Protein AF-A0A9W2XX61-F1 (afdb_monomer_lite)

Foldseek 3Di:
DVVLQVVQQPDLQFAHPDHDDDDDFDCPDLVLAVVVLQVQCDDPNDRDQPDFLPDDFRPALAAEDDAEQQSCLSRQCVLAVPPPPPPPPPVVVVVPPPDDDDDCPPPVSVRNLFRHHAYEHLHYQFPVLLDCNSRVRYFYLDHHLLQQLVVVVVVCVVVVNQEEEEEAAPGRQRVSNVVSNCVVCVPDSHDHQYYDHFDPPDDLVVVLVSCVVSVHAEYEYHYAQVRVVVNLVVCQVVQAANHEYEAEARHLQQQPLLVDDRSVRNDWYKYKYFPQFDDPCPLVVLVVCVPDLPPDPPDDDSHNGDPSPPPPDDSCNVVNGRRRSVVRSSVSSVLLSVLVSVQQVCNVSHGNPPRDRTSVSSSVSSQVQFDDDSNWTFHADPSNGTPITDIFIWIQDPVSHIDTDDPPD

Structure (mmCIF, N/CA/C/O backbone):
data_AF-A0A9W2XX61-F1
#
_entry.id   AF-A0A9W2XX61-F1
#
loop_
_atom_site.group_PDB
_atom_site.id
_atom_site.type_symbol
_atom_site.label_atom_id
_atom_site.label_alt_id
_atom_site.label_comp_id
_atom_site.label_asym_id
_atom_site.label_entity_id
_atom_site.label_seq_id
_atom_site.pdbx_PDB_ins_code
_atom_site.Cartn_x
_atom_site.Cartn_y
_atom_site.Cartn_z
_atom_site.occupancy
_atom_site.B_iso_or_equiv
_atom_site.auth_seq_id
_atom_site.auth_comp_id
_atom_site.auth_asym_id
_atom_site.auth_atom_id
_atom_site.pdbx_PDB_model_num
ATOM 1 N N . MET A 1 1 ? 12.889 1.985 -4.794 1.00 92.06 1 MET A N 1
ATOM 2 C CA . MET A 1 1 ? 13.102 2.236 -6.239 1.00 92.06 1 MET A CA 1
ATOM 3 C C . MET A 1 1 ? 14.582 2.266 -6.624 1.00 92.06 1 MET A C 1
ATOM 5 O O . MET A 1 1 ? 14.986 1.351 -7.325 1.00 92.06 1 MET A O 1
ATOM 9 N N . ARG A 1 2 ? 15.395 3.235 -6.154 1.00 92.81 2 ARG A N 1
ATOM 10 C CA . ARG A 1 2 ? 16.835 3.355 -6.506 1.00 92.81 2 ARG A CA 1
ATOM 11 C C . ARG A 1 2 ? 17.611 2.042 -6.365 1.00 92.81 2 ARG A C 1
ATOM 13 O O . ARG A 1 2 ? 18.164 1.550 -7.339 1.00 92.81 2 ARG A O 1
ATOM 20 N N . PHE A 1 3 ? 17.512 1.420 -5.191 1.00 94.88 3 PHE A N 1
ATOM 21 C CA . PHE A 1 3 ? 18.101 0.110 -4.918 1.00 94.88 3 PHE A CA 1
ATOM 22 C C . PHE A 1 3 ? 17.753 -0.961 -5.967 1.00 94.88 3 PHE A C 1
ATOM 24 O O . PHE A 1 3 ? 18.629 -1.669 -6.454 1.00 94.88 3 PHE A O 1
ATOM 31 N N . SER A 1 4 ? 16.474 -1.075 -6.342 1.00 97.00 4 SER A N 1
ATOM 32 C CA . SER A 1 4 ? 16.020 -2.039 -7.349 1.00 97.00 4 SER A CA 1
ATOM 33 C C . SER A 1 4 ? 16.665 -1.775 -8.706 1.00 97.00 4 SER A C 1
ATOM 35 O O . SER A 1 4 ? 17.105 -2.715 -9.354 1.00 97.00 4 SER A O 1
ATOM 37 N N . VAL A 1 5 ? 16.755 -0.508 -9.121 1.00 96.88 5 VAL A N 1
ATOM 38 C CA . VAL A 1 5 ? 17.393 -0.133 -10.390 1.00 96.88 5 VAL A CA 1
ATOM 39 C C . VAL A 1 5 ? 18.875 -0.506 -10.386 1.00 96.88 5 VAL A C 1
ATOM 41 O O . VAL A 1 5 ? 19.351 -1.107 -11.345 1.00 96.88 5 VAL A O 1
ATOM 44 N N . GLU A 1 6 ? 19.595 -0.231 -9.299 1.00 95.38 6 GLU A N 1
ATOM 45 C CA . GLU A 1 6 ? 21.010 -0.601 -9.179 1.00 95.38 6 GLU A CA 1
ATOM 46 C C . GLU A 1 6 ? 21.227 -2.118 -9.206 1.00 95.38 6 GLU A C 1
ATOM 48 O O . GLU A 1 6 ? 22.134 -2.599 -9.887 1.00 95.38 6 GLU A O 1
ATOM 53 N N . GLN A 1 7 ? 20.365 -2.894 -8.538 1.00 96.38 7 GLN A N 1
ATOM 54 C CA . GLN A 1 7 ? 20.410 -4.357 -8.620 1.00 96.38 7 GLN A CA 1
ATOM 55 C C . GLN A 1 7 ? 20.211 -4.866 -10.051 1.00 96.38 7 GLN A C 1
ATOM 57 O O . GLN A 1 7 ? 20.888 -5.806 -10.468 1.00 96.38 7 GLN A O 1
ATOM 62 N N . ILE A 1 8 ? 19.288 -4.257 -10.794 1.00 97.38 8 ILE A N 1
ATOM 63 C CA . ILE A 1 8 ? 18.972 -4.654 -12.168 1.00 97.38 8 ILE A CA 1
ATOM 64 C C . ILE A 1 8 ? 20.115 -4.271 -13.110 1.00 97.38 8 ILE A C 1
ATOM 66 O O . ILE A 1 8 ? 20.545 -5.106 -13.898 1.00 97.38 8 ILE A O 1
ATOM 70 N N . ASN A 1 9 ? 20.683 -3.073 -12.967 1.00 96.94 9 ASN A N 1
ATOM 71 C CA . ASN A 1 9 ? 21.835 -2.628 -13.757 1.00 96.94 9 ASN A CA 1
ATOM 72 C C . ASN A 1 9 ? 23.093 -3.480 -13.509 1.00 96.94 9 ASN A C 1
ATOM 74 O O . ASN A 1 9 ? 23.906 -3.651 -14.414 1.00 96.94 9 ASN A O 1
ATOM 78 N N . ASN A 1 10 ? 23.245 -4.045 -12.307 1.00 95.50 10 ASN A N 1
ATOM 79 C CA . ASN A 1 10 ? 24.327 -4.979 -11.977 1.00 95.50 10 ASN A CA 1
ATOM 80 C C . ASN A 1 10 ? 24.020 -6.443 -12.338 1.00 95.50 10 ASN A C 1
ATOM 82 O O . ASN A 1 10 ? 24.864 -7.322 -12.137 1.00 95.50 10 ASN A O 1
ATOM 86 N N . SER A 1 11 ? 22.827 -6.744 -12.850 1.00 94.56 11 SER A N 1
ATOM 87 C CA . SER A 1 11 ? 22.446 -8.101 -13.223 1.00 94.56 11 SER A CA 1
ATOM 88 C C . SER A 1 11 ? 22.946 -8.454 -14.628 1.00 94.56 11 SER A C 1
ATOM 90 O O . SER A 1 11 ? 22.812 -7.695 -15.580 1.00 94.56 11 SER A O 1
ATOM 92 N N . THR A 1 12 ? 23.455 -9.677 -14.789 1.00 93.38 12 THR A N 1
ATOM 93 C CA . THR A 1 12 ? 23.817 -10.239 -16.102 1.00 93.38 12 THR A CA 1
ATOM 94 C C . THR A 1 12 ? 22.673 -11.000 -16.774 1.00 93.38 12 THR A C 1
ATOM 96 O O . THR A 1 12 ? 22.812 -11.426 -17.917 1.00 93.38 12 THR A O 1
ATOM 99 N N . LYS A 1 13 ? 21.556 -11.216 -16.065 1.00 93.69 13 LYS A N 1
ATOM 100 C CA . LYS A 1 13 ? 20.414 -12.017 -16.538 1.00 93.69 13 LYS A CA 1
ATOM 101 C C . LYS A 1 13 ? 19.265 -11.143 -17.014 1.00 93.69 13 LYS A C 1
ATOM 103 O O . LYS A 1 13 ? 18.770 -11.322 -18.117 1.00 93.69 13 LYS A O 1
ATOM 108 N N . LEU A 1 14 ? 18.841 -10.215 -16.167 1.00 96.12 14 LEU A N 1
ATOM 109 C CA . LEU A 1 14 ? 17.824 -9.224 -16.473 1.00 96.12 14 LEU A CA 1
ATOM 110 C C . LEU A 1 14 ? 18.503 -7.995 -17.072 1.00 96.12 14 LEU A C 1
ATOM 112 O O . LEU A 1 14 ? 19.442 -7.481 -16.475 1.00 96.12 14 LEU A O 1
ATOM 116 N N . LEU A 1 15 ? 18.011 -7.573 -18.238 1.00 96.25 15 LEU A N 1
ATOM 117 C CA . LEU A 1 15 ? 18.504 -6.435 -19.024 1.00 96.25 15 LEU A CA 1
ATOM 118 C C . LEU A 1 15 ? 20.042 -6.374 -19.190 1.00 96.25 15 LEU A C 1
ATOM 120 O O . LEU A 1 15 ? 20.642 -5.337 -18.910 1.00 96.25 15 LEU A O 1
ATOM 124 N N . PRO A 1 16 ? 20.709 -7.450 -19.667 1.00 95.88 16 PRO A N 1
ATOM 125 C CA . PRO A 1 16 ? 22.134 -7.365 -19.983 1.00 95.88 16 PRO A CA 1
ATOM 126 C C . PRO A 1 16 ? 22.387 -6.215 -20.967 1.00 95.88 16 PRO A C 1
ATOM 128 O O . PRO A 1 16 ? 21.530 -5.912 -21.793 1.00 95.88 16 PRO A O 1
ATOM 131 N N . ASN A 1 17 ? 23.554 -5.566 -20.872 1.00 93.56 17 ASN A N 1
ATOM 132 C CA . ASN A 1 17 ? 23.999 -4.469 -21.751 1.00 93.56 17 ASN A CA 1
ATOM 133 C C . ASN A 1 17 ? 23.034 -3.275 -21.914 1.00 93.56 17 ASN A C 1
ATOM 135 O O . ASN A 1 17 ? 23.213 -2.480 -22.836 1.00 93.56 17 ASN A O 1
ATOM 139 N N . VAL A 1 18 ? 22.046 -3.142 -21.029 1.00 94.31 18 VAL A N 1
ATOM 140 C CA . VAL A 1 18 ? 21.089 -2.037 -20.973 1.00 94.31 18 VAL A CA 1
ATOM 141 C C . VAL A 1 18 ? 21.138 -1.468 -19.564 1.00 94.31 18 VAL A C 1
ATOM 143 O O . VAL A 1 18 ? 21.096 -2.210 -18.589 1.00 94.31 18 VAL A O 1
ATOM 146 N N . SER A 1 19 ? 21.236 -0.148 -19.447 1.00 94.62 19 SER A N 1
ATOM 147 C CA . SER A 1 19 ? 21.206 0.532 -18.153 1.00 94.62 19 SER A CA 1
ATOM 148 C C . SER A 1 19 ? 19.893 1.282 -17.999 1.00 94.62 19 SER A C 1
ATOM 150 O O . SER A 1 19 ? 19.543 2.119 -18.828 1.00 94.62 19 SER A O 1
ATOM 152 N N . LEU A 1 20 ? 19.167 0.977 -16.930 1.00 94.75 20 LEU A N 1
ATOM 153 C CA . LEU A 1 20 ? 17.965 1.686 -16.532 1.00 94.75 20 LEU A CA 1
ATOM 154 C C . LEU A 1 20 ? 18.335 3.011 -15.863 1.00 94.75 20 LEU A C 1
ATOM 156 O O . LEU A 1 20 ? 19.084 3.033 -14.883 1.00 94.75 20 LEU A O 1
ATOM 160 N N . GLY A 1 21 ? 17.769 4.097 -16.385 1.00 92.69 21 GLY A N 1
ATOM 161 C CA . GLY A 1 21 ? 17.716 5.396 -15.720 1.00 92.69 21 GLY A CA 1
ATOM 162 C C . GLY A 1 21 ? 16.418 5.577 -14.930 1.00 92.69 21 GLY A C 1
ATOM 163 O O . GLY A 1 21 ? 15.480 4.787 -15.050 1.00 92.69 21 GLY A O 1
ATOM 164 N N . TYR A 1 22 ? 16.353 6.634 -14.123 1.00 90.19 22 TYR A N 1
ATOM 165 C CA . TYR A 1 22 ? 15.133 7.043 -13.431 1.00 90.19 22 TYR A CA 1
ATOM 166 C C . TYR A 1 22 ? 15.084 8.561 -13.250 1.00 90.19 22 TYR A C 1
ATOM 168 O O . TYR A 1 22 ? 16.115 9.216 -13.121 1.00 90.19 22 TYR A O 1
ATOM 176 N N . GLN A 1 23 ? 13.869 9.099 -13.172 1.00 85.12 23 GLN A N 1
ATOM 177 C CA . GLN A 1 23 ? 13.584 10.451 -12.696 1.00 85.12 23 GLN A CA 1
ATOM 178 C C . GLN A 1 23 ? 12.569 10.322 -11.555 1.00 85.12 23 GLN A C 1
ATOM 180 O O . GLN A 1 23 ? 11.489 9.769 -11.753 1.00 85.12 23 GLN A O 1
ATOM 185 N N . ILE A 1 24 ? 12.939 10.759 -10.348 1.00 82.69 24 ILE A N 1
ATOM 186 C CA . ILE A 1 24 ? 12.097 10.661 -9.147 1.00 82.69 24 ILE A CA 1
ATOM 187 C C . ILE A 1 24 ? 11.799 12.078 -8.663 1.00 82.69 24 ILE A C 1
ATOM 189 O O . ILE A 1 24 ? 12.709 12.894 -8.541 1.00 82.69 24 ILE A O 1
ATOM 193 N N . PHE A 1 25 ? 10.536 12.356 -8.362 1.00 78.81 25 PHE A N 1
ATOM 194 C CA . PHE A 1 25 ? 10.086 13.611 -7.765 1.00 78.81 25 PHE A CA 1
ATOM 195 C C . PHE A 1 25 ? 9.191 13.323 -6.562 1.00 78.81 25 PHE A C 1
ATOM 197 O O . PHE A 1 25 ? 8.684 12.210 -6.414 1.00 78.81 25 PHE A O 1
ATOM 204 N N . ASP A 1 26 ? 9.032 14.320 -5.695 1.00 76.38 26 ASP A N 1
ATOM 205 C CA . ASP A 1 26 ? 8.146 14.228 -4.543 1.00 76.38 26 ASP A CA 1
ATOM 206 C C . ASP A 1 26 ? 6.738 14.697 -4.929 1.00 76.38 26 ASP A C 1
ATOM 208 O O . ASP A 1 26 ? 6.552 15.712 -5.612 1.00 76.38 26 ASP A O 1
ATOM 212 N N . GLN A 1 27 ? 5.735 13.947 -4.495 1.00 70.94 27 GLN A N 1
ATOM 213 C CA . GLN A 1 27 ? 4.337 14.253 -4.728 1.00 70.94 27 GLN A CA 1
ATOM 214 C C . GLN A 1 27 ? 3.787 14.940 -3.470 1.00 70.94 27 GLN A C 1
ATOM 216 O O . GLN A 1 27 ? 3.091 14.331 -2.677 1.00 70.94 27 GLN A O 1
ATOM 221 N N . CYS A 1 28 ? 4.135 16.219 -3.256 1.00 67.56 28 CYS A N 1
ATOM 222 C CA . CYS A 1 28 ? 3.764 16.924 -2.014 1.00 67.56 28 CYS A CA 1
ATOM 223 C C . CYS A 1 28 ? 2.249 17.077 -1.815 1.00 67.56 28 CYS A C 1
ATOM 225 O O . CYS A 1 28 ? 1.737 16.997 -0.703 1.00 67.56 28 CYS A O 1
ATOM 227 N N . SER A 1 29 ? 1.556 17.479 -2.881 1.00 64.81 29 SER A N 1
ATOM 228 C CA . SER A 1 29 ? 0.120 17.743 -2.904 1.00 64.81 29 SER A CA 1
ATOM 229 C C . SER A 1 29 ? -0.392 17.602 -4.331 1.00 64.81 29 SER A C 1
ATOM 231 O O . SER A 1 29 ? 0.377 17.757 -5.288 1.00 64.81 29 SER A O 1
ATOM 233 N N . ASP A 1 30 ? -1.700 17.395 -4.490 1.00 62.53 30 ASP A N 1
ATOM 234 C CA . ASP A 1 30 ? -2.328 17.281 -5.808 1.00 62.53 30 ASP A CA 1
ATOM 235 C C . ASP A 1 30 ? -1.965 18.462 -6.722 1.00 62.53 30 ASP A C 1
ATOM 237 O O . ASP A 1 30 ? -1.528 18.260 -7.853 1.00 62.53 30 ASP A O 1
ATOM 241 N N . THR A 1 31 ? -2.037 19.702 -6.226 1.00 60.56 31 THR A N 1
ATOM 242 C CA . THR A 1 31 ? -1.763 20.912 -7.021 1.00 60.56 31 THR A CA 1
ATOM 243 C C . THR A 1 31 ? -0.288 21.103 -7.373 1.00 60.56 31 THR A C 1
ATOM 245 O O . THR A 1 31 ? 0.018 21.619 -8.449 1.00 60.56 31 THR A O 1
ATOM 248 N N . HIS A 1 32 ? 0.633 20.689 -6.500 1.00 64.25 32 HIS A N 1
ATOM 249 C CA . HIS A 1 32 ? 2.075 20.838 -6.715 1.00 64.25 32 HIS A CA 1
ATOM 250 C C . HIS A 1 32 ? 2.708 19.651 -7.454 1.00 64.25 32 HIS A C 1
ATOM 252 O O . HIS A 1 32 ? 3.858 19.748 -7.880 1.00 64.25 32 HIS A O 1
ATOM 258 N N . SER A 1 33 ? 1.959 18.562 -7.654 1.00 67.75 33 SER A N 1
ATOM 259 C CA . SER A 1 33 ? 2.408 17.370 -8.384 1.00 67.75 33 SER A CA 1
ATOM 260 C C . SER A 1 33 ? 2.444 17.552 -9.907 1.00 67.75 33 SER A C 1
ATOM 262 O O . SER A 1 33 ? 3.281 16.952 -10.587 1.00 67.75 33 SER A O 1
ATOM 264 N N . PHE A 1 34 ? 1.577 18.417 -10.452 1.00 74.88 34 PHE A N 1
ATOM 265 C CA . PHE A 1 34 ? 1.405 18.574 -11.899 1.00 74.88 34 PHE A CA 1
ATOM 266 C C . PHE A 1 34 ? 2.692 18.931 -12.646 1.00 74.88 34 PHE A C 1
ATOM 268 O O . PHE A 1 34 ? 2.943 18.291 -13.659 1.00 74.88 34 PHE A O 1
ATOM 275 N N . PRO A 1 35 ? 3.546 19.872 -12.199 1.00 74.12 35 PRO A N 1
ATOM 276 C CA . PRO A 1 35 ? 4.800 20.153 -12.895 1.00 74.12 35 PRO A CA 1
ATOM 277 C C . PRO A 1 35 ? 5.677 18.909 -13.103 1.00 74.12 35 PRO A C 1
ATOM 279 O O . PRO A 1 35 ? 6.281 18.780 -14.162 1.00 74.12 35 PRO A O 1
ATOM 282 N N . GLY A 1 36 ? 5.713 17.977 -12.141 1.00 74.81 36 GLY A N 1
ATOM 283 C CA . GLY A 1 36 ? 6.515 16.747 -12.233 1.00 74.81 36 GLY A CA 1
ATOM 284 C C . GLY A 1 36 ? 5.948 15.783 -13.252 1.00 74.81 36 GLY A C 1
ATOM 285 O O . GLY A 1 36 ? 6.656 15.308 -14.135 1.00 74.81 36 GLY A O 1
ATOM 286 N N . VAL A 1 37 ? 4.637 15.579 -13.188 1.00 78.38 37 VAL A N 1
ATOM 287 C CA . VAL A 1 37 ? 3.911 14.728 -14.132 1.00 78.38 37 VAL A CA 1
ATOM 288 C C . VAL A 1 37 ? 3.967 15.285 -15.553 1.00 78.38 37 VAL A C 1
ATOM 290 O O . VAL A 1 37 ? 4.205 14.539 -16.496 1.00 78.38 37 VAL A O 1
ATOM 293 N N . LEU A 1 38 ? 3.791 16.598 -15.712 1.00 77.25 38 LEU A N 1
ATOM 294 C CA . LEU A 1 38 ? 3.886 17.275 -17.002 1.00 77.25 38 LEU A CA 1
ATOM 295 C C . LEU A 1 38 ? 5.302 17.176 -17.581 1.00 77.25 38 LEU A C 1
ATOM 297 O O . LEU A 1 38 ? 5.433 17.004 -18.787 1.00 77.25 38 LEU A O 1
ATOM 301 N N . ASN A 1 39 ? 6.340 17.218 -16.738 1.00 76.75 39 ASN A N 1
ATOM 302 C CA . ASN A 1 39 ? 7.718 17.008 -17.175 1.00 76.75 39 ASN A CA 1
ATOM 303 C C . ASN A 1 39 ? 7.931 15.586 -17.723 1.00 76.75 39 ASN A C 1
ATOM 305 O O . ASN A 1 39 ? 8.534 15.437 -18.781 1.00 76.75 39 ASN A O 1
ATOM 309 N N . LEU A 1 40 ? 7.364 14.558 -17.072 1.00 76.44 40 LEU A N 1
ATOM 310 C CA . LEU A 1 40 ? 7.449 13.165 -17.540 1.00 76.44 40 LEU A CA 1
ATOM 311 C C . LEU A 1 40 ? 6.817 12.937 -18.920 1.00 76.44 40 LEU A C 1
ATOM 313 O O . LEU A 1 40 ? 7.255 12.052 -19.648 1.00 76.44 40 LEU A O 1
ATOM 317 N N . ILE A 1 41 ? 5.766 13.688 -19.258 1.00 72.94 41 ILE A N 1
ATOM 318 C CA . ILE A 1 41 ? 5.076 13.569 -20.554 1.00 72.94 41 ILE A CA 1
ATOM 319 C C . ILE A 1 41 ? 5.552 14.608 -21.577 1.00 72.94 41 ILE A C 1
ATOM 321 O O . ILE A 1 41 ? 5.052 14.633 -22.703 1.00 72.94 41 ILE A O 1
ATOM 325 N N . SER A 1 42 ? 6.471 15.494 -21.186 1.00 70.81 42 SER A N 1
ATOM 326 C CA . SER A 1 42 ? 7.033 16.512 -22.066 1.00 70.81 42 SER A CA 1
ATOM 327 C C . SER A 1 42 ? 8.268 15.986 -22.777 1.00 70.81 42 SER A C 1
ATOM 329 O O . SER A 1 42 ? 9.083 15.271 -22.200 1.00 70.81 42 SER A O 1
ATOM 331 N N . GLU A 1 43 ? 8.444 16.402 -24.022 1.00 67.12 43 GLU A N 1
ATOM 332 C CA . GLU A 1 43 ? 9.646 16.132 -24.793 1.00 67.12 43 GLU A CA 1
ATOM 333 C C . GLU A 1 43 ? 10.240 17.480 -25.205 1.00 67.12 43 GLU A C 1
ATOM 335 O O . GLU A 1 43 ? 9.551 18.325 -25.777 1.00 67.12 43 GLU A O 1
ATOM 340 N N . LYS A 1 44 ? 11.506 17.739 -24.851 1.00 61.69 44 LYS A N 1
ATOM 341 C CA . LYS A 1 44 ? 12.155 19.056 -25.041 1.00 61.69 44 LYS A CA 1
ATOM 342 C C . LYS A 1 44 ? 11.355 20.233 -24.443 1.00 61.69 44 LYS A C 1
ATOM 344 O O . LYS A 1 44 ? 11.351 21.323 -25.010 1.00 61.69 44 LYS A O 1
ATOM 349 N N . ASN A 1 45 ? 10.718 20.028 -23.285 1.00 63.66 45 ASN A N 1
ATOM 350 C CA . ASN A 1 45 ? 9.835 20.987 -22.595 1.00 63.66 45 ASN A CA 1
ATOM 351 C C . ASN A 1 45 ? 8.526 21.336 -23.332 1.00 63.66 45 ASN A C 1
ATOM 353 O O . ASN A 1 45 ? 7.849 22.291 -22.946 1.00 63.66 45 ASN A O 1
ATOM 357 N N . GLU A 1 46 ? 8.135 20.574 -24.357 1.00 56.53 46 GLU A N 1
ATOM 358 C CA . GLU A 1 46 ? 6.832 20.702 -25.010 1.00 56.53 46 GLU A CA 1
ATOM 359 C C . GLU A 1 46 ? 6.014 19.421 -24.840 1.00 56.53 46 GLU A C 1
ATOM 361 O O . GLU A 1 46 ? 6.502 18.309 -25.031 1.00 56.53 46 GLU A O 1
ATOM 366 N N . ILE A 1 47 ? 4.737 19.571 -24.495 1.00 62.81 47 ILE A N 1
ATOM 367 C CA . ILE A 1 47 ? 3.777 18.466 -24.536 1.00 62.81 47 ILE A CA 1
ATOM 368 C C . ILE A 1 47 ? 3.149 18.511 -25.920 1.00 62.81 47 ILE A C 1
ATOM 370 O O . ILE A 1 47 ? 2.492 19.497 -26.262 1.00 62.81 47 ILE A O 1
ATOM 374 N N . GLN A 1 48 ? 3.347 17.460 -26.715 1.00 59.44 48 GLN A N 1
ATOM 375 C CA . GLN A 1 48 ? 2.770 17.349 -28.054 1.00 59.44 48 GLN A CA 1
ATOM 376 C C . GLN A 1 48 ? 1.734 16.216 -28.098 1.00 59.44 48 GLN A C 1
ATOM 378 O O . GLN A 1 48 ? 2.065 15.101 -28.485 1.00 59.44 48 GLN A O 1
ATOM 383 N N . PRO A 1 49 ? 0.457 16.479 -27.753 1.00 53.59 49 PRO A N 1
ATOM 384 C CA . PRO A 1 49 ? -0.578 15.443 -27.731 1.00 53.59 49 PRO A CA 1
ATOM 385 C C . PRO A 1 49 ? -0.957 14.902 -29.124 1.00 53.59 49 PRO A C 1
ATOM 387 O O . PRO A 1 49 ? -1.761 13.980 -29.221 1.00 53.59 49 PRO A O 1
ATOM 390 N N . TRP A 1 50 ? -0.433 15.505 -30.199 1.00 51.53 50 TRP A N 1
ATOM 391 C CA . TRP A 1 50 ? -0.853 15.283 -31.589 1.00 51.53 50 TRP A CA 1
ATOM 392 C C . TRP A 1 50 ? 0.333 15.142 -32.559 1.00 51.53 50 TRP A C 1
ATOM 394 O O . TRP A 1 50 ? 0.177 15.407 -33.752 1.00 51.53 50 TRP A O 1
ATOM 404 N N . SER A 1 51 ? 1.527 14.801 -32.065 1.00 48.41 51 SER A N 1
ATOM 405 C CA . SER A 1 51 ? 2.705 14.607 -32.919 1.00 48.41 51 SER A CA 1
ATOM 406 C C . SER A 1 51 ? 2.564 13.341 -33.778 1.00 48.41 51 SER A C 1
ATOM 408 O O . SER A 1 51 ? 1.885 12.378 -33.410 1.00 48.41 51 SER A O 1
ATOM 410 N N . GLU A 1 52 ? 3.168 13.348 -34.972 1.00 50.53 52 GLU A N 1
ATOM 411 C CA . GLU A 1 52 ? 3.154 12.180 -35.855 1.00 50.53 52 GLU A CA 1
ATOM 412 C C . GLU A 1 52 ? 3.867 10.981 -35.193 1.00 50.53 52 GLU A C 1
ATOM 414 O O . GLU A 1 52 ? 4.944 11.154 -34.614 1.00 50.53 52 GLU A O 1
ATOM 419 N N . PRO A 1 53 ? 3.333 9.749 -35.336 1.00 49.41 53 PRO A N 1
ATOM 420 C CA . PRO A 1 53 ? 3.745 8.546 -34.590 1.00 49.41 53 PRO A CA 1
ATOM 421 C C . PRO A 1 53 ? 5.204 8.094 -34.793 1.00 49.41 53 PRO A C 1
ATOM 423 O O . PRO A 1 53 ? 5.643 7.125 -34.176 1.00 49.41 53 PRO A O 1
ATOM 426 N N . HIS A 1 54 ? 5.961 8.762 -35.662 1.00 49.38 54 HIS A N 1
ATOM 427 C CA . HIS A 1 54 ? 7.308 8.365 -36.062 1.00 49.38 54 HIS A CA 1
ATOM 428 C C . HIS A 1 54 ? 8.414 9.341 -35.653 1.00 49.38 54 HIS A C 1
ATOM 430 O O . HIS A 1 54 ? 9.575 9.027 -35.902 1.00 49.38 54 HIS A O 1
ATOM 436 N N . MET A 1 55 ? 8.104 10.499 -35.059 1.00 46.72 55 MET A N 1
ATOM 437 C CA . MET A 1 55 ? 9.142 11.516 -34.822 1.00 46.72 55 MET A CA 1
ATOM 438 C C . MET A 1 55 ? 9.641 11.608 -33.379 1.00 46.72 55 MET A C 1
ATOM 440 O O . MET A 1 55 ? 10.786 12.004 -33.182 1.00 46.72 55 MET A O 1
ATOM 444 N N . ASN A 1 56 ? 8.843 11.192 -32.397 1.00 52.31 56 ASN A N 1
ATOM 445 C CA . ASN A 1 56 ? 9.027 11.619 -31.014 1.00 52.31 56 ASN A CA 1
ATOM 446 C C . ASN A 1 56 ? 8.738 10.455 -30.047 1.00 52.31 56 ASN A C 1
ATOM 448 O O . ASN A 1 56 ? 7.602 9.990 -29.937 1.00 52.31 56 ASN A O 1
ATOM 452 N N . VAL A 1 57 ? 9.787 9.919 -29.417 1.00 58.84 57 VAL A N 1
ATOM 453 C CA . VAL A 1 57 ? 9.701 8.800 -28.465 1.00 58.84 57 VAL A CA 1
ATOM 454 C C . VAL A 1 57 ? 9.837 9.406 -27.077 1.00 58.84 57 VAL A C 1
ATOM 456 O O . VAL A 1 57 ? 10.882 9.965 -26.763 1.00 58.84 57 VAL A O 1
ATOM 459 N N . SER A 1 58 ? 8.794 9.289 -26.250 1.00 62.94 58 SER A N 1
ATOM 460 C CA . SER A 1 58 ? 8.858 9.693 -24.840 1.00 62.94 58 SER A CA 1
ATOM 461 C C . SER A 1 58 ? 10.111 9.109 -24.180 1.00 62.94 58 SER A C 1
ATOM 463 O O . SER A 1 58 ? 10.309 7.893 -24.216 1.00 62.94 58 SER A O 1
ATOM 465 N N . GLU A 1 59 ? 10.932 9.957 -23.548 1.00 74.06 59 GLU A N 1
ATOM 466 C CA . GLU A 1 59 ? 12.086 9.506 -22.752 1.00 74.06 59 GLU A CA 1
ATOM 467 C C . GLU A 1 59 ? 11.636 8.576 -21.611 1.00 74.06 59 GLU A C 1
ATOM 469 O O . GLU A 1 59 ? 12.363 7.674 -21.190 1.00 74.06 59 GLU A O 1
ATOM 474 N N . VAL A 1 60 ? 10.404 8.767 -21.133 1.00 84.69 60 VAL A N 1
ATOM 475 C CA . VAL A 1 60 ? 9.784 7.964 -20.084 1.00 84.69 60 VAL A CA 1
ATOM 476 C C . VAL A 1 60 ? 8.983 6.828 -20.709 1.00 84.69 60 VAL A C 1
ATOM 478 O O . VAL A 1 60 ? 7.966 7.047 -21.371 1.00 84.69 60 VAL A O 1
ATOM 481 N N . ILE A 1 61 ? 9.420 5.596 -20.444 1.00 86.88 61 ILE A N 1
ATOM 482 C CA . ILE A 1 61 ? 8.756 4.381 -20.933 1.00 86.88 61 ILE A CA 1
ATOM 483 C C . ILE A 1 61 ? 7.723 3.814 -19.961 1.00 86.88 61 ILE A C 1
ATOM 485 O O . ILE A 1 61 ? 6.944 2.970 -20.378 1.00 86.88 61 ILE A O 1
ATOM 489 N N . ALA A 1 62 ? 7.749 4.206 -18.682 1.00 91.50 62 ALA A N 1
ATOM 490 C CA . ALA A 1 62 ? 6.896 3.683 -17.613 1.00 91.50 62 ALA A CA 1
ATOM 491 C C . ALA A 1 62 ? 6.874 4.637 -16.410 1.00 91.50 62 ALA A C 1
ATOM 493 O O . ALA A 1 62 ? 7.868 5.312 -16.144 1.00 91.50 62 ALA A O 1
ATOM 494 N N . VAL A 1 63 ? 5.789 4.618 -15.633 1.00 93.56 63 VAL A N 1
ATOM 495 C CA . VAL A 1 63 ? 5.669 5.363 -14.369 1.00 93.56 63 VAL A CA 1
ATOM 496 C C . VAL A 1 63 ? 5.431 4.397 -13.214 1.00 93.56 63 VAL A C 1
ATOM 498 O O . VAL A 1 63 ? 4.596 3.501 -13.314 1.00 93.56 63 VAL A O 1
ATOM 501 N N . ILE A 1 64 ? 6.149 4.587 -12.106 1.00 95.50 64 ILE A N 1
ATOM 502 C CA . ILE A 1 64 ? 5.979 3.815 -10.868 1.00 95.50 64 ILE A CA 1
ATOM 503 C C . ILE A 1 64 ? 5.433 4.753 -9.790 1.00 95.50 64 ILE A C 1
ATOM 505 O O . ILE A 1 64 ? 6.069 5.755 -9.480 1.00 95.50 64 ILE A O 1
ATOM 509 N N . GLY A 1 65 ? 4.267 4.431 -9.227 1.00 92.50 65 GLY A N 1
ATOM 510 C CA . GLY A 1 65 ? 3.538 5.296 -8.285 1.00 92.50 65 GLY A CA 1
ATOM 511 C C . GLY A 1 65 ? 2.115 5.626 -8.754 1.00 92.50 65 GLY A C 1
ATOM 512 O O . GLY A 1 65 ? 1.649 5.072 -9.745 1.00 92.50 65 GLY A O 1
ATOM 513 N N . ALA A 1 66 ? 1.358 6.488 -8.075 1.00 91.38 66 ALA A N 1
ATOM 514 C CA . ALA A 1 66 ? 1.707 7.184 -6.833 1.00 91.38 66 ALA A CA 1
ATOM 515 C C . ALA A 1 66 ? 1.487 6.300 -5.591 1.00 91.38 66 ALA A C 1
ATOM 517 O O . ALA A 1 66 ? 1.110 5.129 -5.723 1.00 91.38 66 ALA A O 1
ATOM 518 N N . TYR A 1 67 ? 1.728 6.868 -4.404 1.00 89.25 67 TYR A N 1
ATOM 519 C CA . TYR A 1 67 ? 1.480 6.207 -3.125 1.00 89.25 67 TYR A CA 1
ATOM 520 C C . TYR A 1 67 ? -0.014 6.160 -2.791 1.00 89.25 67 TYR A C 1
ATOM 522 O O . TYR A 1 67 ? -0.547 5.077 -2.578 1.00 89.25 67 TYR A O 1
ATOM 530 N N . THR A 1 68 ? -0.720 7.296 -2.783 1.00 90.81 68 THR A N 1
ATOM 531 C CA . THR A 1 68 ? -2.141 7.302 -2.409 1.00 90.81 68 THR A CA 1
ATOM 532 C C . THR A 1 68 ? -3.070 7.119 -3.610 1.00 90.81 68 THR A C 1
ATOM 534 O O . THR A 1 68 ? -2.739 7.407 -4.768 1.00 90.81 68 THR A O 1
ATOM 537 N N . SER A 1 69 ? -4.291 6.656 -3.325 1.00 94.50 69 SER A N 1
ATOM 538 C CA . SER A 1 69 ? -5.344 6.554 -4.341 1.00 94.50 69 SER A CA 1
ATOM 539 C C . SER A 1 69 ? -5.774 7.924 -4.870 1.00 94.50 69 SER A C 1
ATOM 541 O O . SER A 1 69 ? -6.037 8.045 -6.060 1.00 94.50 69 SER A O 1
ATOM 543 N N . THR A 1 70 ? -5.794 8.959 -4.027 1.00 92.38 70 THR A N 1
ATOM 544 C CA . THR A 1 70 ? -6.174 10.321 -4.440 1.00 92.38 70 THR A CA 1
ATOM 545 C C . THR A 1 70 ? -5.162 10.924 -5.397 1.00 92.38 70 THR A C 1
ATOM 547 O O . THR A 1 70 ? -5.518 11.298 -6.512 1.00 92.38 70 THR A O 1
ATOM 550 N N . GLU A 1 71 ? -3.883 10.877 -5.038 1.00 89.62 71 GLU A N 1
ATOM 551 C CA . GLU A 1 71 ? -2.791 11.310 -5.909 1.00 89.62 71 GLU A CA 1
ATOM 552 C C . GLU A 1 71 ? -2.807 10.581 -7.252 1.00 89.62 71 GLU A C 1
ATOM 554 O O . GLU A 1 71 ? -2.698 11.197 -8.313 1.00 89.62 71 GLU A O 1
ATOM 559 N N . THR A 1 72 ? -2.984 9.258 -7.218 1.00 92.25 72 THR A N 1
ATOM 560 C CA . THR A 1 72 ? -3.061 8.438 -8.430 1.00 92.25 72 THR A CA 1
ATOM 561 C C . THR A 1 72 ? -4.256 8.840 -9.285 1.00 92.25 72 THR A C 1
ATOM 563 O O . THR A 1 72 ? -4.109 8.981 -10.495 1.00 92.25 72 THR A O 1
ATOM 566 N N . ARG A 1 73 ? -5.426 9.083 -8.687 1.00 91.38 73 ARG A N 1
ATOM 567 C CA . ARG A 1 73 ? -6.634 9.510 -9.404 1.00 91.38 73 ARG A CA 1
ATOM 568 C C . ARG A 1 73 ? -6.435 10.862 -10.093 1.00 91.38 73 ARG A C 1
ATOM 570 O O . ARG A 1 73 ? -6.945 11.047 -11.197 1.00 91.38 73 ARG A O 1
ATOM 577 N N . THR A 1 74 ? -5.679 11.766 -9.473 1.00 87.88 74 THR A N 1
ATOM 578 C CA . THR A 1 74 ? -5.333 13.081 -10.026 1.00 87.88 74 THR A CA 1
ATOM 579 C C . THR A 1 74 ? -4.415 12.970 -11.248 1.00 87.88 74 THR A C 1
ATOM 581 O O . THR A 1 74 ? -4.644 13.651 -12.249 1.00 87.88 74 THR A O 1
ATOM 584 N N . VAL A 1 75 ? -3.389 12.110 -11.198 1.00 85.44 75 VAL A N 1
ATOM 585 C CA . VAL A 1 75 ? -2.312 12.095 -12.212 1.00 85.44 75 VAL A CA 1
ATOM 586 C C . VAL A 1 75 ? -2.468 11.016 -13.284 1.00 85.44 75 VAL A C 1
ATOM 588 O O . VAL A 1 75 ? -2.033 11.221 -14.415 1.00 85.44 75 VAL A O 1
ATOM 591 N N . ALA A 1 76 ? -3.120 9.893 -12.977 1.00 88.44 76 ALA A N 1
ATOM 592 C CA . ALA A 1 76 ? -3.279 8.762 -13.892 1.00 88.44 76 ALA A CA 1
ATOM 593 C C . ALA A 1 76 ? -3.897 9.136 -15.250 1.00 88.44 76 ALA A C 1
ATOM 595 O O . ALA A 1 76 ? -3.365 8.699 -16.275 1.00 88.44 76 ALA A O 1
ATOM 596 N N . PRO A 1 77 ? -4.943 9.990 -15.324 1.00 85.69 77 PRO A N 1
ATOM 597 C CA . PRO A 1 77 ? -5.510 10.396 -16.607 1.00 85.69 77 PRO A CA 1
ATOM 598 C C . PRO A 1 77 ? -4.498 11.050 -17.560 1.00 85.69 77 PRO A C 1
ATOM 600 O O . PRO A 1 77 ? -4.670 10.937 -18.770 1.00 85.69 77 PRO A O 1
ATOM 603 N N . LEU A 1 78 ? -3.435 11.685 -17.045 1.00 81.00 78 LEU A N 1
ATOM 604 C CA . LEU A 1 78 ? -2.398 12.346 -17.851 1.00 81.00 78 LEU A CA 1
ATOM 605 C C . LEU A 1 78 ? -1.473 11.359 -18.573 1.00 81.00 78 LEU A C 1
ATOM 607 O O . LEU A 1 78 ? -0.918 11.697 -19.614 1.00 81.00 78 LEU A O 1
ATOM 611 N N . PHE A 1 79 ? -1.338 10.135 -18.063 1.00 80.94 79 PHE A N 1
ATOM 612 C CA . PHE A 1 79 ? -0.580 9.059 -18.715 1.00 80.94 79 PHE A CA 1
ATOM 613 C C . PHE A 1 79 ? -1.451 8.205 -19.644 1.00 80.94 79 PHE A C 1
ATOM 615 O O . PHE A 1 79 ? -0.953 7.415 -20.445 1.00 80.94 79 PHE A O 1
ATOM 622 N N . MET A 1 80 ? -2.769 8.362 -19.524 1.00 77.12 80 MET A N 1
ATOM 623 C CA . MET A 1 80 ? -3.786 7.486 -20.103 1.00 77.12 80 MET A CA 1
ATOM 624 C C . MET A 1 80 ? -4.635 8.202 -21.153 1.00 77.12 80 MET A C 1
ATOM 626 O O . MET A 1 80 ? -5.732 7.724 -21.448 1.00 77.12 80 MET A O 1
ATOM 630 N N . VAL A 1 81 ? -4.167 9.347 -21.681 1.00 60.72 81 VAL A N 1
ATOM 631 C CA . VAL A 1 81 ? -4.923 10.278 -22.540 1.00 60.72 81 VAL A CA 1
ATOM 632 C C . VAL A 1 81 ? -5.311 9.615 -23.865 1.00 60.72 81 VAL A C 1
ATOM 634 O O . VAL A 1 81 ? -4.708 9.811 -24.909 1.00 60.72 81 VAL A O 1
ATOM 637 N N . ASN A 1 82 ? -6.369 8.819 -23.787 1.00 52.81 82 ASN A N 1
ATOM 638 C CA . ASN A 1 82 ? -7.130 8.237 -24.882 1.00 52.81 82 ASN A CA 1
ATOM 639 C C . ASN A 1 82 ? -8.647 8.345 -24.624 1.00 52.81 82 ASN A C 1
ATOM 641 O O . ASN A 1 82 ? -9.444 7.771 -25.360 1.00 52.81 82 ASN A O 1
ATOM 645 N N . LEU A 1 83 ? -9.063 9.079 -23.579 1.00 43.09 83 LEU A N 1
ATOM 646 C CA . LEU A 1 83 ? -10.442 9.074 -23.071 1.00 43.09 83 LEU A CA 1
ATOM 647 C C . LEU A 1 83 ? -11.037 10.451 -22.754 1.00 43.09 83 LEU A C 1
ATOM 649 O O . LEU A 1 83 ? -12.128 10.513 -22.196 1.00 43.09 83 LEU A O 1
ATOM 653 N N . ILE A 1 84 ? -10.399 11.559 -23.143 1.00 42.06 84 ILE A N 1
ATOM 654 C CA . ILE A 1 84 ? -11.131 12.826 -23.244 1.00 42.06 84 ILE A CA 1
ATOM 655 C C . ILE A 1 84 ? -11.620 12.923 -24.690 1.00 42.06 84 ILE A C 1
ATOM 657 O O . ILE A 1 84 ? -10.863 13.389 -25.546 1.00 42.06 84 ILE A O 1
ATOM 661 N N . PRO A 1 85 ? -12.864 12.516 -25.016 1.00 38.56 85 PRO A N 1
ATOM 662 C CA . PRO A 1 85 ? -13.516 13.074 -26.179 1.00 38.56 85 PRO A CA 1
ATOM 663 C C . PRO A 1 85 ? -13.682 14.556 -25.855 1.00 38.56 85 PRO A C 1
ATOM 665 O O . PRO A 1 85 ? -14.675 14.970 -25.258 1.00 38.56 85 PRO A O 1
ATOM 668 N N . MET A 1 86 ? -12.687 15.383 -26.188 1.00 36.28 86 MET A N 1
ATOM 669 C CA . MET A 1 86 ? -12.969 16.800 -26.317 1.00 36.28 86 MET A CA 1
ATOM 670 C C . MET A 1 86 ? -14.102 16.849 -27.324 1.00 36.28 86 MET A C 1
ATOM 672 O O . MET A 1 86 ? -13.956 16.354 -28.443 1.00 36.28 86 MET A O 1
ATOM 676 N N . VAL A 1 87 ? -15.248 17.365 -26.888 1.00 43.34 87 VAL A N 1
ATOM 677 C CA . VAL A 1 87 ? -16.416 17.617 -27.724 1.00 43.34 87 VAL A CA 1
ATOM 678 C C . VAL A 1 87 ? -16.028 18.715 -28.720 1.00 43.34 87 VAL A C 1
ATOM 680 O O . VAL A 1 87 ? -16.462 19.854 -28.651 1.00 43.34 87 VAL A O 1
ATOM 683 N N . LEU A 1 88 ? -15.160 18.368 -29.660 1.00 40.50 88 LEU A N 1
ATOM 684 C CA . LEU A 1 88 ? -14.847 19.083 -30.883 1.00 40.50 88 LEU A CA 1
ATOM 685 C C . LEU A 1 88 ? -15.597 18.390 -32.025 1.00 40.50 88 LEU A C 1
ATOM 687 O O . LEU A 1 88 ? -15.102 18.221 -33.131 1.00 40.50 88 LEU A O 1
ATOM 691 N N . SER A 1 89 ? -16.834 17.974 -31.758 1.00 47.41 89 SER A N 1
ATOM 692 C CA . SER A 1 89 ? -17.731 17.398 -32.754 1.00 47.41 89 SER A CA 1
ATOM 693 C C . SER A 1 89 ? -19.152 17.912 -32.556 1.00 47.41 89 SER A C 1
ATOM 695 O O . SER A 1 89 ? -20.080 17.140 -32.347 1.00 47.41 89 SER A O 1
ATOM 697 N N . ILE A 1 90 ? -19.335 19.232 -32.634 1.00 44.94 90 ILE A N 1
ATOM 698 C CA . ILE A 1 90 ? -20.634 19.781 -33.067 1.00 44.94 90 ILE A CA 1
ATOM 699 C C . ILE A 1 90 ? -20.469 20.739 -34.257 1.00 44.94 90 ILE A C 1
ATOM 701 O O . ILE A 1 90 ? -21.336 20.767 -35.124 1.00 44.94 90 ILE A O 1
ATOM 705 N N . TRP A 1 91 ? -19.325 21.413 -34.422 1.00 39.44 91 TRP A N 1
ATOM 706 C CA . TRP A 1 91 ? -19.120 22.292 -35.586 1.00 39.44 91 TRP A CA 1
ATOM 707 C C . TRP A 1 91 ? -18.515 21.600 -36.819 1.00 39.44 91 TRP A C 1
ATOM 709 O O . TRP A 1 91 ? -18.822 22.003 -37.938 1.00 39.44 91 TRP A O 1
ATOM 719 N N . LEU A 1 92 ? -17.750 20.510 -36.660 1.00 43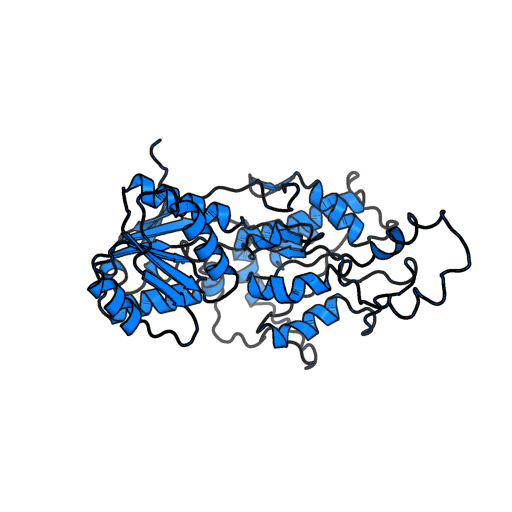.56 92 LEU A N 1
ATOM 720 C CA . LEU A 1 92 ? -17.214 19.758 -37.809 1.00 43.56 92 LEU A CA 1
ATOM 721 C C . LEU A 1 92 ? -18.200 18.717 -38.379 1.00 43.56 92 LEU A C 1
ATOM 723 O O . LEU A 1 92 ? -18.122 18.375 -39.557 1.00 43.56 92 LEU A O 1
ATOM 727 N N . GLN A 1 93 ? -19.165 18.250 -37.577 1.00 41.88 93 GLN A N 1
ATOM 728 C CA . GLN A 1 93 ? -20.127 17.219 -37.995 1.00 41.88 93 GLN A CA 1
ATOM 729 C C . GLN A 1 93 ? -21.200 17.755 -38.962 1.00 41.88 93 GLN A C 1
ATOM 731 O O . GLN A 1 93 ? -21.791 16.984 -39.712 1.00 41.88 93 GLN A O 1
ATOM 736 N N . ILE A 1 94 ? -21.435 19.072 -38.980 1.00 48.81 94 ILE A N 1
ATOM 737 C CA . ILE A 1 94 ? -22.377 19.710 -39.913 1.00 48.81 94 ILE A CA 1
ATOM 738 C C . ILE A 1 94 ? -21.703 20.009 -41.265 1.00 48.81 94 ILE A C 1
ATOM 740 O O . ILE A 1 94 ? -22.361 19.941 -42.299 1.00 48.81 94 ILE A O 1
ATOM 744 N N . TYR A 1 95 ? -20.387 20.252 -41.291 1.00 46.47 95 TYR A N 1
ATOM 745 C CA . TYR A 1 95 ? -19.654 20.554 -42.530 1.00 46.47 95 TYR A CA 1
ATOM 746 C C . TYR A 1 95 ? -19.222 19.312 -43.330 1.00 46.47 95 TYR A C 1
ATOM 748 O O . TYR A 1 95 ? -18.978 19.408 -44.530 1.00 46.47 95 TYR A O 1
ATOM 756 N N . LEU A 1 96 ? -19.163 18.136 -42.697 1.00 43.03 96 LEU A N 1
ATOM 757 C CA . LEU A 1 96 ? -18.707 16.879 -43.310 1.00 43.03 96 LEU A CA 1
ATOM 758 C C . LEU A 1 96 ? -19.841 15.877 -43.572 1.00 43.03 96 LEU A C 1
ATOM 760 O O . LEU A 1 96 ? -19.609 14.677 -43.662 1.00 43.03 96 LEU A O 1
ATOM 764 N N . ASN A 1 97 ? -21.076 16.349 -43.742 1.00 40.78 97 ASN A N 1
ATOM 765 C CA . ASN A 1 97 ? -22.200 15.481 -44.105 1.00 40.78 97 ASN A CA 1
ATOM 766 C C . ASN A 1 97 ? -22.298 15.190 -45.616 1.00 40.78 97 ASN A C 1
ATOM 768 O O . ASN A 1 97 ? -23.327 14.699 -46.069 1.00 40.78 97 ASN A O 1
ATOM 772 N N . PHE A 1 98 ? -21.261 15.492 -46.412 1.00 42.41 98 PHE A N 1
ATOM 773 C CA . PHE A 1 98 ? -21.367 15.398 -47.874 1.00 42.41 98 PHE A CA 1
ATOM 774 C C . PHE A 1 98 ? -20.307 14.589 -48.621 1.00 42.41 98 PHE A C 1
ATOM 776 O O . PHE A 1 98 ? -20.494 14.368 -49.813 1.00 42.41 98 PHE A O 1
ATOM 783 N N . PHE A 1 99 ? -19.247 14.076 -47.993 1.00 39.69 99 PHE A N 1
ATOM 784 C CA . PHE A 1 99 ? -18.281 13.245 -48.721 1.00 39.69 99 PHE A CA 1
ATOM 785 C C . PHE A 1 99 ? -17.828 12.027 -47.900 1.00 39.69 99 PHE A C 1
ATOM 787 O O . PHE A 1 99 ? -17.091 12.147 -46.932 1.00 39.69 99 PHE A O 1
ATOM 794 N N . TYR A 1 100 ? -18.257 10.854 -48.378 1.00 38.31 100 TYR A N 1
ATOM 795 C CA . TYR A 1 100 ? -17.755 9.502 -48.091 1.00 38.31 100 TYR A CA 1
ATOM 796 C C . TYR A 1 100 ? -18.190 8.787 -46.799 1.00 38.31 100 TYR A C 1
ATOM 798 O O . TYR A 1 100 ? -17.497 8.689 -45.790 1.00 38.31 100 TYR A O 1
ATOM 806 N N . LEU A 1 101 ? -19.344 8.137 -46.950 1.00 38.88 101 LEU A N 1
ATOM 807 C CA . LEU A 1 101 ? -19.701 6.846 -46.367 1.00 38.88 101 LEU A CA 1
ATOM 808 C C . LEU A 1 101 ? -18.549 5.813 -46.395 1.00 38.88 101 LEU A C 1
ATOM 810 O O . LEU A 1 101 ? -17.910 5.610 -47.420 1.00 38.88 101 LEU A O 1
ATOM 814 N N . MET A 1 102 ? -18.401 5.097 -45.272 1.00 38.59 102 MET A N 1
ATOM 815 C CA . MET A 1 102 ? -17.816 3.752 -45.120 1.00 38.59 102 MET A CA 1
ATOM 816 C C . MET A 1 102 ? -16.465 3.457 -45.804 1.00 38.59 102 MET A C 1
ATOM 818 O O . MET A 1 102 ? -16.449 2.793 -46.833 1.00 38.59 102 MET A O 1
ATOM 822 N N . GLN A 1 103 ? -15.334 3.786 -45.162 1.00 37.31 103 GLN A N 1
ATOM 823 C CA . GLN A 1 103 ? -14.135 2.910 -45.205 1.00 37.31 103 GL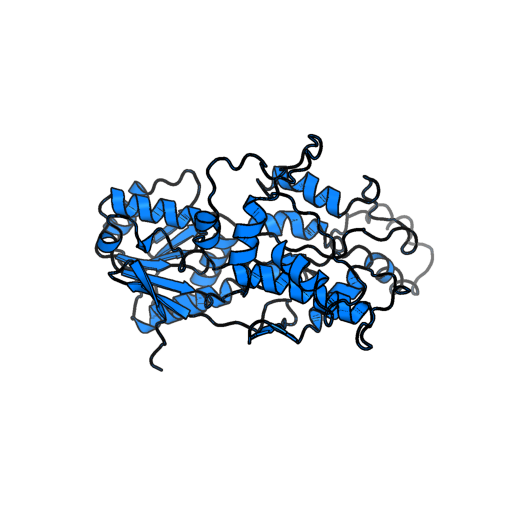N A CA 1
ATOM 824 C C . GLN A 1 103 ? -12.993 3.252 -44.225 1.00 37.31 103 GLN A C 1
ATOM 826 O O . GLN A 1 103 ? -12.002 2.533 -44.192 1.00 37.31 103 GLN A O 1
ATOM 831 N N . LEU A 1 104 ? -13.112 4.277 -43.371 1.00 37.25 104 LEU A N 1
ATOM 832 C CA . LEU A 1 104 ? -11.990 4.748 -42.532 1.00 37.25 104 LEU A CA 1
ATOM 833 C C . LEU A 1 104 ? -12.221 4.691 -41.010 1.00 37.25 104 LEU A C 1
ATOM 835 O O . LEU A 1 104 ? -11.478 5.307 -40.252 1.00 37.25 104 LEU A O 1
ATOM 839 N N . LYS A 1 105 ? -13.204 3.925 -40.516 1.00 34.62 105 LYS A N 1
ATOM 840 C CA . LYS A 1 105 ? -13.449 3.817 -39.059 1.00 34.62 105 LYS A CA 1
ATOM 841 C C . LYS A 1 105 ? -12.487 2.896 -38.295 1.00 34.62 105 LYS A C 1
ATOM 843 O O . LYS A 1 105 ? -12.548 2.863 -37.073 1.00 34.62 105 LYS A O 1
ATOM 848 N N . THR A 1 106 ? -11.585 2.184 -38.966 1.00 39.94 106 THR A N 1
ATOM 849 C CA . THR A 1 106 ? -10.601 1.304 -38.307 1.00 39.94 106 THR A CA 1
ATOM 850 C C . THR A 1 106 ? -9.194 1.893 -38.222 1.00 39.94 106 THR A C 1
ATOM 852 O O . THR A 1 106 ? -8.433 1.466 -37.365 1.00 39.94 106 THR A O 1
ATOM 855 N N . LEU A 1 107 ? -8.845 2.899 -39.028 1.00 37.34 107 LEU A N 1
ATOM 856 C CA . LEU A 1 107 ? -7.474 3.434 -39.077 1.00 37.34 107 LEU A CA 1
ATOM 857 C C . LEU A 1 107 ? -7.244 4.633 -38.146 1.00 37.34 107 LEU A C 1
ATOM 859 O O . LEU A 1 107 ? -6.152 4.784 -37.611 1.00 37.34 107 LEU A O 1
ATOM 863 N N . GLN A 1 108 ? -8.272 5.439 -37.873 1.00 36.22 108 GLN A N 1
ATOM 864 C CA . GLN A 1 108 ? -8.122 6.631 -37.029 1.00 36.22 108 GLN A CA 1
ATOM 865 C C . GLN A 1 108 ? -8.184 6.343 -35.523 1.00 36.22 108 GLN A C 1
ATOM 867 O O . GLN A 1 108 ? -7.725 7.164 -34.746 1.00 36.22 108 GLN A O 1
ATOM 872 N N . CYS A 1 109 ? -8.686 5.180 -35.087 1.00 39.34 109 CYS A N 1
ATOM 873 C CA . CYS A 1 109 ? -8.552 4.748 -33.686 1.00 39.34 109 CYS A CA 1
ATOM 874 C C . CYS A 1 109 ? -7.160 4.177 -33.378 1.00 39.34 109 CYS A C 1
ATOM 876 O O . CYS A 1 109 ? -6.750 4.184 -32.223 1.00 39.34 109 CYS A O 1
ATOM 878 N N . TRP A 1 110 ? -6.429 3.694 -34.387 1.00 37.81 110 TRP A N 1
ATOM 879 C CA . TRP A 1 110 ? -5.109 3.085 -34.195 1.00 37.81 110 TRP A CA 1
ATOM 880 C C . TRP A 1 110 ? -3.994 4.126 -34.056 1.00 37.81 110 TRP A C 1
ATOM 882 O O . TRP A 1 110 ? -2.998 3.868 -33.387 1.00 37.81 110 TRP A O 1
ATOM 892 N N . SER A 1 111 ? -4.167 5.327 -34.618 1.00 41.16 111 SER A N 1
ATOM 893 C CA . SER A 1 111 ? -3.170 6.399 -34.519 1.00 41.16 111 SER A CA 1
ATOM 894 C C . SER A 1 111 ? -3.023 6.981 -33.106 1.00 41.16 111 SER A C 1
ATOM 896 O O . SER A 1 111 ? -1.951 7.484 -32.789 1.00 41.16 111 SER A O 1
ATOM 898 N N . PHE A 1 112 ? -4.029 6.855 -32.231 1.00 44.78 112 PHE A N 1
ATOM 899 C CA . PHE A 1 112 ? -4.015 7.451 -30.881 1.00 44.78 112 PHE A CA 1
ATOM 900 C C . PHE A 1 112 ? -3.472 6.529 -29.772 1.00 44.78 112 PHE A C 1
ATOM 902 O O . PHE A 1 112 ? -3.218 6.972 -28.656 1.00 44.78 112 PHE A O 1
ATOM 909 N N . LEU A 1 113 ? -3.193 5.253 -30.060 1.00 48.06 113 LEU A N 1
ATOM 910 C CA . LEU A 1 113 ? -2.625 4.317 -29.073 1.00 48.06 113 LEU A CA 1
ATOM 911 C C . LEU A 1 113 ? -1.171 4.622 -28.654 1.00 48.06 113 LEU A C 1
ATOM 913 O O . LEU A 1 113 ? -0.646 3.955 -27.765 1.00 48.06 113 LEU A O 1
ATOM 917 N N . HIS A 1 114 ? -0.518 5.615 -29.263 1.00 51.59 114 HIS A N 1
ATOM 918 C CA . HIS A 1 114 ? 0.927 5.822 -29.135 1.00 51.59 114 HIS A CA 1
ATOM 919 C C . HIS A 1 114 ? 1.362 6.619 -27.888 1.00 51.59 114 HIS A C 1
ATOM 921 O O . HIS A 1 114 ? 2.511 6.480 -27.481 1.00 51.59 114 HIS A O 1
ATOM 927 N N . TYR A 1 115 ? 0.462 7.367 -27.234 1.00 58.75 115 TYR A N 1
ATOM 928 C CA . TYR A 1 115 ? 0.756 8.185 -26.036 1.00 58.75 115 TYR A CA 1
ATOM 929 C C . TYR A 1 115 ? 0.218 7.580 -24.726 1.00 58.75 115 TYR A C 1
ATOM 931 O O . TYR A 1 115 ? -0.202 8.285 -23.812 1.00 58.75 115 TYR A O 1
ATOM 939 N N . VAL A 1 116 ? 0.203 6.250 -24.627 1.00 73.44 116 VAL A N 1
ATOM 940 C CA . VAL A 1 116 ? -0.242 5.549 -23.417 1.00 73.44 116 VAL A CA 1
ATOM 941 C C . VAL A 1 116 ? 0.967 5.124 -22.603 1.00 73.44 116 VAL A C 1
ATOM 943 O O . VAL A 1 116 ? 1.543 4.068 -22.862 1.00 73.44 116 VAL A O 1
ATOM 946 N N . ILE A 1 117 ? 1.333 5.929 -21.609 1.00 84.62 117 ILE A N 1
ATOM 947 C CA . ILE A 1 117 ? 2.336 5.530 -20.625 1.00 84.62 117 ILE A CA 1
ATOM 948 C C . ILE A 1 117 ? 1.633 4.686 -19.566 1.00 84.62 117 ILE A C 1
ATOM 950 O O . ILE A 1 117 ? 0.596 5.048 -19.008 1.00 84.62 117 ILE A O 1
ATOM 954 N N . GLN A 1 118 ? 2.160 3.497 -19.331 1.00 90.06 118 GLN A N 1
ATOM 955 C CA . GLN A 1 118 ? 1.667 2.608 -18.300 1.00 90.06 118 GLN A CA 1
ATOM 956 C C . GLN A 1 118 ? 2.163 3.048 -16.930 1.00 90.06 118 GLN A C 1
ATOM 958 O O . GLN A 1 118 ? 3.335 3.388 -16.741 1.00 90.06 118 GLN A O 1
ATOM 963 N N . GLN A 1 119 ? 1.240 3.013 -15.980 1.00 94.12 119 GLN A N 1
ATOM 964 C CA . GLN A 1 119 ? 1.480 3.378 -14.597 1.00 94.12 119 GLN A CA 1
ATOM 965 C C . GLN A 1 119 ? 1.337 2.126 -13.740 1.00 94.12 119 GLN A C 1
ATOM 967 O O . GLN A 1 119 ? 0.268 1.522 -13.727 1.00 94.12 119 GLN A O 1
ATOM 972 N N . VAL A 1 120 ? 2.403 1.744 -13.038 1.00 97.38 120 VAL A N 1
ATOM 973 C CA . VAL A 1 120 ? 2.410 0.639 -12.075 1.00 97.38 120 VAL A CA 1
ATOM 974 C C . VAL A 1 120 ? 2.446 1.232 -10.668 1.00 97.38 120 VAL A C 1
ATOM 976 O O . VAL A 1 120 ? 3.506 1.617 -10.170 1.00 97.38 120 VAL A O 1
ATOM 979 N N . SER A 1 121 ? 1.285 1.360 -10.029 1.00 97.00 121 SER A N 1
ATOM 980 C CA . SER A 1 121 ? 1.210 1.896 -8.667 1.00 97.00 121 SER A CA 1
ATOM 981 C C . SER A 1 121 ? 1.580 0.838 -7.632 1.00 97.00 121 SER A C 1
ATOM 983 O O . SER A 1 121 ? 1.187 -0.322 -7.724 1.00 97.00 121 SER A O 1
ATOM 985 N N . TYR A 1 122 ? 2.315 1.260 -6.612 1.00 95.38 122 TYR A N 1
ATOM 986 C CA . TYR A 1 122 ? 2.679 0.418 -5.478 1.00 95.38 122 TYR A CA 1
ATOM 987 C C . TYR A 1 122 ? 1.822 0.680 -4.231 1.00 95.38 122 TYR A C 1
ATOM 989 O O . TYR A 1 122 ? 2.062 0.030 -3.223 1.00 95.38 122 TYR A O 1
ATOM 997 N N . GLY A 1 123 ? 0.873 1.626 -4.261 1.00 93.88 123 GLY A N 1
ATOM 998 C CA . GLY A 1 123 ? 0.085 2.002 -3.073 1.00 93.88 123 GLY A CA 1
ATOM 999 C C . GLY A 1 123 ? -1.386 2.365 -3.324 1.00 93.88 123 GLY A C 1
ATOM 1000 O O . GLY A 1 123 ? -2.196 2.346 -2.398 1.00 93.88 123 GLY A O 1
ATOM 1001 N N . ALA A 1 124 ? -1.793 2.628 -4.568 1.00 95.88 124 ALA A N 1
ATOM 1002 C CA . ALA A 1 124 ? -3.171 2.999 -4.882 1.00 95.88 124 ALA A CA 1
ATOM 1003 C C . ALA A 1 124 ? -4.118 1.784 -4.910 1.00 95.88 124 ALA A C 1
ATOM 1005 O O . ALA A 1 124 ? -4.329 1.135 -5.939 1.00 95.88 124 ALA A O 1
ATOM 1006 N N . ALA A 1 125 ? -4.726 1.502 -3.761 1.00 95.94 125 ALA A N 1
ATOM 1007 C CA . ALA A 1 125 ? -5.596 0.348 -3.548 1.00 95.94 125 ALA A CA 1
ATOM 1008 C C . ALA A 1 125 ? -7.094 0.579 -3.869 1.00 95.94 125 ALA A C 1
ATOM 1010 O O . ALA A 1 125 ? -7.860 -0.384 -3.893 1.00 95.94 125 ALA A O 1
ATOM 1011 N N . SER A 1 126 ? -7.542 1.801 -4.197 1.00 97.25 126 SER A N 1
ATOM 1012 C CA . SER A 1 126 ? -8.965 2.065 -4.498 1.00 97.25 126 SER A CA 1
ATOM 1013 C C . SER A 1 126 ? -9.521 1.161 -5.610 1.00 97.25 126 SER A C 1
ATOM 1015 O O . SER A 1 126 ? -8.850 0.893 -6.615 1.00 97.25 126 SER A O 1
ATOM 1017 N N . SER A 1 127 ? -10.757 0.687 -5.443 1.00 96.31 127 SER A N 1
ATOM 1018 C CA . SER A 1 127 ? -11.415 -0.229 -6.384 1.00 96.31 127 SER A CA 1
ATOM 1019 C C . SER A 1 127 ? -11.656 0.376 -7.774 1.00 96.31 127 SER A C 1
ATOM 1021 O O . SER A 1 127 ? -11.723 -0.352 -8.766 1.00 96.31 127 SER A O 1
ATOM 1023 N N . ILE A 1 128 ? -11.708 1.710 -7.886 1.00 95.38 128 ILE A N 1
ATOM 1024 C CA . ILE A 1 128 ? -11.944 2.406 -9.159 1.00 95.38 128 ILE A CA 1
ATOM 1025 C C . ILE A 1 128 ? -10.865 2.102 -10.212 1.00 95.38 128 ILE A C 1
ATOM 1027 O O . ILE A 1 128 ? -11.157 2.096 -11.411 1.00 95.38 128 ILE A O 1
ATOM 1031 N N . PHE A 1 129 ? -9.635 1.813 -9.776 1.00 96.31 129 PHE A N 1
ATOM 1032 C CA . PHE A 1 129 ? -8.497 1.546 -10.656 1.00 96.31 129 PHE A CA 1
ATOM 1033 C C . PHE A 1 129 ? -8.541 0.178 -11.345 1.00 96.31 129 PHE A C 1
ATOM 1035 O O . PHE A 1 129 ? -7.880 -0.010 -12.367 1.00 96.31 129 PHE A O 1
ATOM 1042 N N . SER A 1 130 ? -9.374 -0.745 -10.857 1.00 95.81 130 SER A N 1
ATOM 1043 C CA . SER A 1 130 ? -9.647 -2.008 -11.548 1.00 95.81 130 SER A CA 1
ATOM 1044 C C . SER A 1 130 ? -10.465 -1.789 -12.833 1.00 95.81 130 SER A C 1
ATOM 1046 O O . SER A 1 130 ? -10.474 -2.638 -13.718 1.00 95.81 130 SER A O 1
ATOM 1048 N N . SER A 1 131 ? -11.141 -0.641 -12.994 1.00 93.75 131 SER A N 1
ATOM 1049 C CA . SER A 1 131 ? -11.907 -0.344 -14.209 1.00 93.75 131 SER A CA 1
ATOM 1050 C C . SER A 1 131 ? -10.999 0.094 -15.362 1.00 93.75 131 SER A C 1
ATOM 1052 O O . SER A 1 131 ? -10.629 1.266 -15.477 1.00 93.75 131 SER A O 1
ATOM 1054 N N . LYS A 1 132 ? -10.716 -0.823 -16.296 1.00 89.69 132 LYS A N 1
ATOM 1055 C CA . LYS A 1 132 ? -9.957 -0.518 -17.526 1.00 89.69 132 LYS A CA 1
ATOM 1056 C C . LYS A 1 132 ? -10.641 0.464 -18.471 1.00 89.69 132 LYS A C 1
ATOM 1058 O O . LYS A 1 132 ? -9.970 1.033 -19.327 1.00 89.69 132 LYS A O 1
ATOM 1063 N N . GLN A 1 133 ? -11.945 0.690 -18.306 1.00 87.38 133 GLN A N 1
ATOM 1064 C CA . GLN A 1 133 ? -12.655 1.746 -19.030 1.00 87.38 133 GLN A CA 1
ATOM 1065 C C . GLN A 1 133 ? -12.210 3.139 -18.579 1.00 87.38 133 GLN A C 1
ATOM 1067 O O . GLN A 1 133 ? -12.172 4.045 -19.399 1.00 87.38 133 GLN A O 1
ATOM 1072 N N . ASN A 1 134 ? -11.857 3.296 -17.301 1.00 86.50 134 ASN A N 1
ATOM 1073 C CA . ASN A 1 134 ? -11.387 4.562 -16.743 1.00 86.50 134 ASN A CA 1
ATOM 1074 C C . ASN A 1 134 ? -9.855 4.661 -16.790 1.00 86.50 134 ASN A C 1
ATOM 1076 O O . ASN A 1 134 ? -9.315 5.725 -17.077 1.00 86.50 134 ASN A O 1
ATOM 1080 N N . PHE A 1 135 ? -9.165 3.544 -16.530 1.00 91.88 135 PHE A N 1
ATOM 1081 C CA . PHE A 1 135 ? -7.712 3.487 -16.366 1.00 91.88 135 PHE A CA 1
ATOM 1082 C C . PHE A 1 135 ? -7.081 2.361 -17.218 1.00 91.88 135 PHE A C 1
ATOM 1084 O O . PHE A 1 135 ? -6.678 1.316 -16.697 1.00 91.88 135 PHE A O 1
ATOM 1091 N N . PRO A 1 136 ? -6.999 2.527 -18.553 1.00 90.00 136 PRO A N 1
ATOM 1092 C CA . PRO A 1 136 ? -6.642 1.449 -19.485 1.00 90.00 136 PRO A CA 1
ATOM 1093 C C . PRO A 1 136 ? -5.192 0.940 -19.376 1.00 90.00 136 PRO A C 1
ATOM 1095 O O . PRO A 1 136 ? -4.933 -0.226 -19.692 1.00 90.00 136 PRO A O 1
ATOM 1098 N N . SER A 1 137 ? -4.247 1.777 -18.936 1.00 90.88 137 SER A N 1
ATOM 1099 C CA . SER A 1 137 ? -2.826 1.415 -18.767 1.00 90.88 137 SER A CA 1
ATOM 1100 C C . SER A 1 137 ? -2.352 1.398 -17.319 1.00 90.88 137 SER A C 1
ATOM 1102 O O . SER A 1 137 ? -1.152 1.310 -17.063 1.00 90.88 137 SER A O 1
ATOM 1104 N N . PHE A 1 138 ? -3.284 1.461 -16.371 1.00 95.38 138 PHE A N 1
ATOM 1105 C CA . PHE A 1 138 ? -2.970 1.302 -14.961 1.00 95.38 138 PHE A CA 1
ATOM 1106 C C . PHE A 1 138 ? -2.723 -0.167 -14.631 1.00 95.38 138 PHE A C 1
ATOM 1108 O O . PHE A 1 138 ? -3.459 -1.037 -15.093 1.00 95.38 138 PHE A O 1
ATOM 1115 N N . LEU A 1 139 ? -1.723 -0.441 -13.811 1.00 97.44 139 LEU A N 1
ATOM 1116 C CA . LEU A 1 139 ? -1.520 -1.697 -13.103 1.00 97.44 139 LEU A CA 1
ATOM 1117 C C . LEU A 1 139 ? -1.095 -1.357 -11.676 1.00 97.44 139 LEU A C 1
ATOM 1119 O O . LEU A 1 139 ? -0.677 -0.231 -11.394 1.00 97.44 139 LEU A O 1
ATOM 1123 N N . ARG A 1 140 ? -1.150 -2.330 -10.774 1.00 97.19 140 ARG A N 1
ATOM 1124 C CA . ARG A 1 140 ? -0.619 -2.148 -9.425 1.00 97.19 140 ARG A CA 1
ATOM 1125 C C . ARG A 1 140 ? -0.049 -3.421 -8.842 1.00 97.19 140 ARG A C 1
ATOM 1127 O O . ARG A 1 140 ? -0.475 -4.516 -9.182 1.00 97.19 140 ARG A O 1
ATOM 1134 N N . THR A 1 141 ? 0.910 -3.249 -7.945 1.00 96.56 141 THR A N 1
ATOM 1135 C CA . THR A 1 141 ? 1.544 -4.329 -7.178 1.00 96.56 141 THR A CA 1
ATOM 1136 C C . THR A 1 141 ? 1.087 -4.383 -5.724 1.00 96.56 141 THR A C 1
ATOM 1138 O O . THR A 1 141 ? 1.576 -5.221 -4.976 1.00 96.56 141 THR A O 1
ATOM 1141 N N . VAL A 1 142 ? 0.154 -3.508 -5.341 1.00 94.69 142 VAL A N 1
ATOM 1142 C CA . VAL A 1 142 ? -0.619 -3.600 -4.099 1.00 94.69 142 VAL A CA 1
ATOM 1143 C C . VAL A 1 142 ? -2.003 -4.157 -4.409 1.00 94.69 142 VAL A C 1
ATOM 1145 O O . VAL A 1 142 ? -2.560 -3.892 -5.479 1.00 94.69 142 VAL A O 1
ATOM 1148 N N . HIS A 1 143 ? -2.562 -4.924 -3.486 1.00 94.31 143 HIS A N 1
ATOM 1149 C CA . HIS A 1 143 ? -3.918 -5.442 -3.612 1.00 94.31 143 HIS A CA 1
ATOM 1150 C C . HIS A 1 143 ? -4.992 -4.338 -3.551 1.00 94.31 143 HIS A C 1
ATOM 1152 O O . HIS A 1 143 ? -4.804 -3.305 -2.904 1.00 94.31 143 HIS A O 1
ATOM 1158 N N . PRO A 1 144 ? -6.149 -4.540 -4.205 1.00 96.00 144 PRO A N 1
ATOM 1159 C CA . PRO A 1 144 ? -7.311 -3.679 -4.025 1.00 96.00 144 PRO A CA 1
ATOM 1160 C C . PRO A 1 144 ? -7.841 -3.675 -2.587 1.00 96.00 144 PRO A C 1
ATOM 1162 O O . PRO A 1 144 ? -7.914 -4.711 -1.930 1.00 96.00 144 PRO A O 1
ATOM 1165 N N . ASN A 1 145 ? -8.418 -2.542 -2.180 1.00 96.62 145 ASN A N 1
ATOM 1166 C CA . ASN A 1 145 ? -9.156 -2.373 -0.925 1.00 96.62 145 ASN A CA 1
ATOM 1167 C C . ASN A 1 145 ? -10.207 -3.467 -0.696 1.00 96.62 145 ASN A C 1
ATOM 1169 O O . ASN A 1 145 ? -10.437 -3.871 0.442 1.00 96.62 145 ASN A O 1
ATOM 1173 N N . LYS A 1 146 ? -10.844 -3.964 -1.768 1.00 95.81 146 LYS A N 1
ATOM 1174 C CA . LYS A 1 146 ? -11.866 -5.021 -1.692 1.00 95.81 146 LYS A CA 1
ATOM 1175 C C . LYS A 1 146 ? -11.341 -6.275 -0.978 1.00 95.81 146 LYS A C 1
ATOM 1177 O O . LYS A 1 146 ? -12.097 -6.882 -0.221 1.00 95.81 146 LYS A O 1
ATOM 1182 N N . ASP A 1 147 ? -10.062 -6.602 -1.173 1.00 94.31 147 ASP A N 1
ATOM 1183 C CA . ASP A 1 147 ? -9.416 -7.781 -0.602 1.00 94.31 147 ASP A CA 1
ATOM 1184 C C . ASP A 1 147 ? -9.147 -7.552 0.896 1.00 94.31 147 ASP A C 1
ATOM 1186 O O . ASP A 1 147 ? -9.491 -8.394 1.725 1.00 94.31 147 ASP A O 1
ATOM 1190 N N . VAL A 1 148 ? -8.634 -6.372 1.276 1.00 95.00 148 VAL A N 1
ATOM 1191 C CA . VAL A 1 148 ? -8.418 -5.992 2.688 1.00 95.00 148 VAL A CA 1
ATOM 1192 C C . VAL A 1 148 ? -9.736 -5.988 3.461 1.00 95.00 148 VAL A C 1
ATOM 1194 O O . VAL A 1 148 ? -9.828 -6.561 4.547 1.00 95.00 148 VAL A O 1
ATOM 1197 N N . ILE A 1 149 ? -10.778 -5.368 2.899 1.00 97.31 149 ILE A N 1
ATOM 1198 C CA . ILE A 1 149 ? -12.103 -5.304 3.521 1.00 97.31 149 ILE A CA 1
ATOM 1199 C C . ILE A 1 149 ? -12.693 -6.706 3.685 1.00 97.31 149 ILE A C 1
ATOM 1201 O O . ILE A 1 149 ? -13.308 -6.988 4.709 1.00 97.31 149 ILE A O 1
ATOM 1205 N N . GLU A 1 150 ? -12.477 -7.616 2.736 1.00 95.44 150 GLU A N 1
ATOM 1206 C CA . GLU A 1 150 ? -12.895 -9.010 2.886 1.00 95.44 150 GLU A CA 1
ATOM 1207 C C . GLU A 1 150 ? -12.220 -9.703 4.072 1.00 95.44 150 GLU A C 1
ATOM 1209 O O . GLU A 1 150 ? -12.890 -10.375 4.858 1.00 95.44 150 GLU A O 1
ATOM 1214 N N . VAL A 1 151 ? -10.918 -9.482 4.268 1.00 95.62 151 VAL A N 1
ATOM 1215 C CA . VAL A 1 151 ? -10.206 -9.993 5.447 1.00 95.62 151 VAL A CA 1
ATOM 1216 C C . VAL A 1 151 ? -10.768 -9.384 6.734 1.00 95.62 151 VAL A C 1
ATOM 1218 O O . VAL A 1 151 ? -11.009 -10.120 7.691 1.00 95.62 151 VAL A O 1
ATOM 1221 N N . VAL A 1 152 ? -11.034 -8.073 6.763 1.00 96.94 152 VAL A N 1
ATOM 1222 C CA . VAL A 1 152 ? -11.652 -7.401 7.921 1.00 96.94 152 VAL A CA 1
ATOM 1223 C C . VAL A 1 152 ? -13.007 -8.026 8.254 1.00 96.94 152 VAL A C 1
ATOM 1225 O O . VAL A 1 152 ? -13.245 -8.375 9.408 1.00 96.94 152 VAL A O 1
ATOM 1228 N N . ILE A 1 153 ? -13.872 -8.237 7.260 1.00 96.19 153 ILE A N 1
ATOM 1229 C CA . ILE A 1 153 ? -15.176 -8.890 7.444 1.00 96.19 153 ILE A CA 1
ATOM 1230 C C . ILE A 1 153 ? -15.013 -10.301 8.014 1.00 96.19 153 ILE A C 1
ATOM 1232 O O . ILE A 1 153 ? -15.693 -10.655 8.976 1.00 96.19 153 ILE A O 1
ATOM 1236 N N . ASN A 1 154 ? -14.070 -11.086 7.492 1.00 94.81 154 ASN A N 1
ATOM 1237 C CA . ASN A 1 154 ? -13.799 -12.431 7.996 1.00 94.81 154 ASN A CA 1
ATOM 1238 C C . ASN A 1 154 ? -13.323 -12.421 9.459 1.00 94.81 154 ASN A C 1
ATOM 1240 O O . ASN A 1 154 ? -13.718 -13.293 10.233 1.00 94.81 154 ASN A O 1
ATOM 1244 N N . ILE A 1 155 ? -12.531 -11.421 9.868 1.00 95.00 155 ILE A N 1
ATOM 1245 C CA . ILE A 1 155 ? -12.155 -11.223 11.276 1.00 95.00 155 ILE A CA 1
ATOM 1246 C C . ILE A 1 155 ? -13.405 -10.951 12.123 1.00 95.00 155 ILE A C 1
ATOM 1248 O O . ILE A 1 155 ? -13.605 -11.621 13.136 1.00 95.00 155 ILE A O 1
ATOM 1252 N N . LEU A 1 156 ? -14.254 -10.001 11.713 1.00 96.12 156 LEU A N 1
ATOM 1253 C CA . LEU A 1 156 ? -15.471 -9.647 12.454 1.00 96.12 156 LEU A CA 1
ATOM 1254 C C . LEU A 1 156 ? -16.400 -10.852 12.631 1.00 96.12 156 LEU A C 1
ATOM 1256 O O . LEU A 1 156 ? -16.856 -11.117 13.744 1.00 96.12 156 LEU A O 1
ATOM 1260 N N . LEU A 1 157 ? -16.624 -11.610 11.555 1.00 94.38 157 LEU A N 1
ATOM 1261 C CA . LEU A 1 157 ? -17.445 -12.820 11.564 1.00 94.38 157 LEU A CA 1
ATOM 1262 C C . LEU A 1 157 ? -16.863 -13.892 12.490 1.00 94.38 157 LEU A C 1
ATOM 1264 O O . LEU A 1 157 ? -17.587 -14.449 13.307 1.00 94.38 157 LEU A O 1
ATOM 1268 N N . ASN A 1 158 ? -15.552 -14.140 12.427 1.00 94.56 158 ASN A N 1
ATOM 1269 C CA . ASN A 1 158 ? -14.892 -15.144 13.265 1.00 94.56 158 ASN A CA 1
ATOM 1270 C C . ASN A 1 158 ? -15.043 -14.861 14.772 1.00 94.56 158 ASN A C 1
ATOM 1272 O O . ASN A 1 158 ? -15.127 -15.792 15.573 1.00 94.56 158 ASN A O 1
ATOM 1276 N N . PHE A 1 159 ? -15.083 -13.587 15.168 1.00 94.75 159 PHE A N 1
ATOM 1277 C CA . PHE A 1 159 ? -15.258 -13.179 16.566 1.00 94.75 159 PHE A CA 1
ATOM 1278 C C . PHE A 1 159 ? -16.701 -12.808 16.937 1.00 94.75 159 PHE A C 1
ATOM 1280 O O . PHE A 1 159 ? -16.946 -12.405 18.076 1.00 94.75 159 PHE A O 1
ATOM 1287 N N . ASN A 1 160 ? -17.658 -12.972 16.016 1.00 95.31 160 ASN A N 1
ATOM 1288 C CA . ASN A 1 160 ? -19.057 -12.566 16.176 1.00 95.31 160 ASN A CA 1
ATOM 1289 C C . ASN A 1 160 ? -19.213 -11.088 16.589 1.00 95.31 160 ASN A C 1
ATOM 1291 O O . ASN A 1 160 ? -20.039 -10.743 17.437 1.00 95.31 160 ASN A O 1
ATOM 1295 N N . TRP A 1 161 ? -18.397 -10.200 16.019 1.00 96.88 161 TRP A N 1
ATOM 1296 C CA . TRP A 1 161 ? -18.487 -8.763 16.261 1.00 96.88 161 TRP A CA 1
ATOM 1297 C C . TRP A 1 161 ? -19.443 -8.107 15.270 1.00 96.88 161 TRP A C 1
ATOM 1299 O O . TRP A 1 161 ? -19.142 -7.987 14.088 1.00 96.88 161 TRP A O 1
ATOM 1309 N N . SER A 1 162 ? -20.583 -7.637 15.774 1.00 96.31 162 SER A N 1
ATOM 1310 C CA . SER A 1 162 ? -21.632 -6.996 14.974 1.00 96.31 162 SER A CA 1
ATOM 1311 C C . SER A 1 162 ? -21.829 -5.508 15.261 1.00 96.31 162 SER A C 1
ATOM 1313 O O . SER A 1 162 ? -22.639 -4.875 14.599 1.00 96.31 162 SER A O 1
ATOM 1315 N N . TRP A 1 163 ? -21.105 -4.920 16.217 1.00 97.56 163 TRP A N 1
ATOM 1316 C CA . TRP A 1 163 ? -21.232 -3.504 16.581 1.00 97.56 163 TRP A CA 1
ATOM 1317 C C . TRP A 1 163 ? -19.869 -2.822 16.517 1.00 97.56 163 TRP A C 1
ATOM 1319 O O . TRP A 1 163 ? -19.037 -2.996 17.415 1.00 97.56 163 TRP A O 1
ATOM 1329 N N . VAL A 1 164 ? -19.623 -2.088 15.430 1.00 98.31 164 VAL A N 1
ATOM 1330 C CA . VAL A 1 164 ? -18.286 -1.573 15.103 1.00 98.31 164 VAL A CA 1
ATOM 1331 C C . VAL A 1 164 ? -18.295 -0.080 14.782 1.00 98.31 164 VAL A C 1
ATOM 1333 O O . VAL A 1 164 ? -19.302 0.469 14.329 1.00 98.31 164 VAL A O 1
ATOM 1336 N N . ALA A 1 165 ? -17.148 0.567 14.985 1.00 98.69 165 ALA A N 1
ATOM 1337 C CA . ALA A 1 165 ? -16.831 1.864 14.397 1.00 98.69 165 ALA A CA 1
ATOM 1338 C C . ALA A 1 165 ? -15.908 1.687 13.186 1.00 98.69 165 ALA A C 1
ATOM 1340 O O . ALA A 1 165 ? -15.051 0.806 13.198 1.00 98.69 165 ALA A O 1
ATOM 1341 N N . PHE A 1 166 ? -16.040 2.554 12.183 1.00 98.75 166 PHE A N 1
ATOM 1342 C CA . PHE A 1 166 ? -15.153 2.605 11.019 1.00 98.75 166 PHE A CA 1
ATOM 1343 C C . PHE A 1 166 ? -14.555 4.007 10.886 1.00 98.75 166 PHE A C 1
ATOM 1345 O O . PHE A 1 166 ? -15.216 4.956 10.463 1.00 98.75 166 PHE A O 1
ATOM 1352 N N . LEU A 1 167 ? -13.300 4.148 11.292 1.00 98.81 167 LEU A N 1
ATOM 1353 C CA . LEU A 1 167 ? -12.512 5.364 11.135 1.00 98.81 167 LEU A CA 1
ATOM 1354 C C . LEU A 1 167 ? -11.659 5.211 9.879 1.00 98.81 167 LEU A C 1
ATOM 1356 O O . LEU A 1 167 ? -11.015 4.181 9.696 1.00 98.81 167 LEU A O 1
ATOM 1360 N N . TYR A 1 168 ? -11.665 6.207 9.004 1.00 98.50 168 TYR A N 1
ATOM 1361 C CA . TYR A 1 168 ? -11.033 6.096 7.690 1.00 98.50 168 TYR A CA 1
ATOM 1362 C C . TYR A 1 168 ? -10.392 7.409 7.279 1.00 98.50 168 TYR A C 1
ATOM 1364 O O . TYR A 1 168 ? -10.838 8.449 7.738 1.00 98.50 168 TYR A O 1
ATOM 1372 N N . SER A 1 169 ? -9.366 7.412 6.431 1.00 97.44 169 SER A N 1
ATOM 1373 C CA . SER A 1 169 ? -8.845 8.684 5.906 1.00 97.44 169 SER A CA 1
ATOM 1374 C C . SER A 1 169 ? -9.870 9.364 5.003 1.00 97.44 169 SER A C 1
ATOM 1376 O O . SER A 1 169 ? -10.435 8.711 4.128 1.00 97.44 169 SER A O 1
ATOM 1378 N N . ASP A 1 170 ? -10.107 10.665 5.176 1.00 96.56 170 ASP A N 1
ATOM 1379 C CA . ASP A 1 170 ? -11.094 11.403 4.375 1.00 96.56 170 ASP A CA 1
ATOM 1380 C C . ASP A 1 170 ? -10.559 11.743 2.971 1.00 96.56 170 ASP A C 1
ATOM 1382 O O . ASP A 1 170 ? -10.266 12.887 2.631 1.00 96.56 170 ASP A O 1
ATOM 1386 N N . ASN A 1 171 ? -10.340 10.698 2.176 1.00 94.50 171 ASN A N 1
ATOM 1387 C CA . ASN A 1 171 ? -9.798 10.728 0.822 1.00 94.50 171 ASN A CA 1
ATOM 1388 C C . ASN A 1 171 ? -10.310 9.518 0.014 1.00 94.50 171 ASN A C 1
ATOM 1390 O O . ASN A 1 171 ? -11.068 8.690 0.526 1.00 94.50 171 ASN A O 1
ATOM 1394 N N . ASP A 1 172 ? -9.872 9.372 -1.241 1.00 95.88 172 ASP A N 1
ATOM 1395 C CA . ASP A 1 172 ? -10.359 8.305 -2.132 1.00 95.88 172 ASP A CA 1
ATOM 1396 C C . ASP A 1 172 ? -10.042 6.890 -1.624 1.00 95.88 172 ASP A C 1
ATOM 1398 O O . ASP A 1 172 ? -10.779 5.957 -1.932 1.00 95.88 172 ASP A O 1
ATOM 1402 N N . TYR A 1 173 ? -8.962 6.705 -0.853 1.00 96.12 173 TYR A N 1
ATOM 1403 C CA . TYR A 1 173 ? -8.618 5.400 -0.276 1.00 96.12 173 TYR A CA 1
ATOM 1404 C C . TYR A 1 173 ? -9.597 5.015 0.839 1.00 96.12 173 TYR A C 1
ATOM 1406 O O . TYR A 1 173 ? -10.177 3.929 0.800 1.00 96.12 173 TYR A O 1
ATOM 1414 N N . GLY A 1 174 ? -9.816 5.911 1.805 1.00 97.38 174 GLY A N 1
ATOM 1415 C CA . GLY A 1 174 ? -10.668 5.625 2.957 1.00 97.38 174 GLY A CA 1
ATOM 1416 C C . GLY A 1 174 ? -12.159 5.604 2.618 1.00 97.38 174 GLY A C 1
ATOM 1417 O O . GLY A 1 174 ? -12.884 4.742 3.115 1.00 97.38 174 GLY A O 1
ATOM 1418 N N . GLN A 1 175 ? -12.616 6.499 1.735 1.00 98.06 175 GLN A N 1
ATOM 1419 C CA . GLN A 1 175 ? -14.013 6.532 1.286 1.00 98.06 175 GLN A CA 1
ATOM 1420 C C . GLN A 1 175 ? -14.386 5.276 0.485 1.00 98.06 175 GLN A C 1
ATOM 1422 O O . GLN A 1 175 ? -15.467 4.723 0.690 1.00 98.06 175 GLN A O 1
ATOM 1427 N N . ASP A 1 176 ? -13.488 4.789 -0.377 1.00 98.44 176 ASP A N 1
ATOM 1428 C CA . ASP A 1 176 ? -13.667 3.517 -1.086 1.00 98.44 176 ASP A CA 1
ATOM 1429 C C . ASP A 1 176 ? -13.723 2.333 -0.108 1.00 98.44 176 ASP A C 1
ATOM 1431 O O . ASP A 1 176 ? -14.639 1.515 -0.188 1.00 98.44 176 ASP A O 1
ATOM 1435 N N . GLY A 1 177 ? -12.817 2.285 0.877 1.00 98.19 177 GLY A N 1
ATOM 1436 C CA . GLY A 1 177 ? -12.832 1.269 1.934 1.00 98.19 177 GLY A CA 1
ATOM 1437 C C . GLY A 1 177 ? -14.145 1.244 2.726 1.00 98.19 177 GLY A C 1
ATOM 1438 O O . GLY A 1 177 ? -14.728 0.176 2.916 1.00 98.19 177 GLY A O 1
ATOM 1439 N N . LEU A 1 178 ? -14.658 2.414 3.127 1.00 98.56 178 LEU A N 1
ATOM 1440 C CA . LEU A 1 178 ? -15.958 2.530 3.796 1.00 98.56 178 LEU A CA 1
ATOM 1441 C C . LEU A 1 178 ? -17.103 2.042 2.899 1.00 98.56 178 LEU A C 1
ATOM 1443 O O . LEU A 1 178 ? -17.977 1.314 3.366 1.00 98.56 178 LEU A O 1
ATOM 1447 N N . ALA A 1 179 ? -17.116 2.439 1.624 1.00 98.50 179 ALA A N 1
ATOM 1448 C CA . ALA A 1 179 ? -18.168 2.054 0.688 1.00 98.50 179 ALA A CA 1
ATOM 1449 C C . ALA A 1 179 ? -18.203 0.534 0.469 1.00 98.50 179 ALA A C 1
ATOM 1451 O O . ALA A 1 179 ? -19.275 -0.068 0.536 1.00 98.50 179 ALA A O 1
ATOM 1452 N N . LEU A 1 180 ? -17.037 -0.091 0.280 1.00 98.38 180 LEU A N 1
ATOM 1453 C CA . LEU A 1 180 ? -16.890 -1.543 0.151 1.00 98.38 180 LEU A CA 1
ATOM 1454 C C . LEU A 1 180 ? -17.294 -2.276 1.435 1.00 98.38 180 LEU A C 1
ATOM 1456 O O . LEU A 1 180 ? -17.961 -3.307 1.370 1.00 98.38 180 LEU A O 1
ATOM 1460 N N . PHE A 1 181 ? -16.919 -1.743 2.601 1.00 98.44 181 PHE A N 1
ATOM 1461 C CA . PHE A 1 181 ? -17.325 -2.300 3.890 1.00 98.44 181 PHE A CA 1
ATOM 1462 C C . PHE A 1 181 ? -18.844 -2.268 4.045 1.00 98.44 181 PHE A C 1
ATOM 1464 O O . PHE A 1 181 ? -19.457 -3.299 4.315 1.00 98.44 181 PHE A O 1
ATOM 1471 N N . MET A 1 182 ? -19.453 -1.104 3.805 1.00 98.06 182 MET A N 1
ATOM 1472 C CA . MET A 1 182 ? -20.902 -0.931 3.851 1.00 98.06 182 MET A CA 1
ATOM 1473 C C . MET A 1 182 ? -21.611 -1.871 2.886 1.00 98.06 182 MET A C 1
ATOM 1475 O O . MET A 1 182 ? -22.629 -2.444 3.253 1.00 98.06 182 MET A O 1
ATOM 1479 N N . ASP A 1 183 ? -21.076 -2.055 1.679 1.00 97.50 183 ASP A N 1
ATOM 1480 C CA . ASP A 1 183 ? -21.626 -2.994 0.707 1.00 97.50 183 ASP A CA 1
ATOM 1481 C C . ASP A 1 183 ? -21.590 -4.442 1.212 1.00 97.50 183 ASP A C 1
ATOM 1483 O O . ASP A 1 183 ? -22.622 -5.112 1.191 1.00 97.50 183 ASP A O 1
ATOM 1487 N N . LYS A 1 184 ? -20.455 -4.895 1.766 1.00 96.25 184 LYS A N 1
ATOM 1488 C CA . LYS A 1 184 ? -20.309 -6.263 2.290 1.00 96.25 184 LYS A CA 1
ATOM 1489 C C . LYS A 1 184 ? -21.164 -6.554 3.529 1.00 96.25 184 LYS A C 1
ATOM 1491 O O . LYS A 1 184 ? -21.492 -7.717 3.750 1.00 96.25 184 LYS A O 1
ATOM 1496 N N . ILE A 1 185 ? -21.529 -5.551 4.336 1.00 96.19 185 ILE A N 1
ATOM 1497 C CA . ILE A 1 185 ? -22.340 -5.775 5.549 1.00 96.19 185 ILE A CA 1
ATOM 1498 C C . ILE A 1 185 ? -23.855 -5.653 5.344 1.00 96.19 185 ILE A C 1
ATOM 1500 O O . ILE A 1 185 ? -24.589 -6.014 6.262 1.00 96.19 185 ILE A O 1
ATOM 1504 N N . LYS A 1 186 ? -24.338 -5.180 4.182 1.00 94.12 186 LYS A N 1
ATOM 1505 C CA . LYS A 1 186 ? -25.779 -4.951 3.911 1.00 94.12 186 LYS A CA 1
ATOM 1506 C C . LYS A 1 186 ? -26.666 -6.154 4.233 1.00 94.12 186 LYS A C 1
ATOM 1508 O O . LYS A 1 186 ? -27.737 -5.975 4.804 1.00 94.12 186 LYS A O 1
ATOM 1513 N N . ASP A 1 187 ? -26.202 -7.350 3.882 1.00 90.88 187 ASP A N 1
ATOM 1514 C CA . ASP A 1 187 ? -26.946 -8.607 4.029 1.00 90.88 187 ASP A CA 1
ATOM 1515 C C . ASP A 1 187 ? -26.502 -9.412 5.265 1.00 90.88 187 ASP A C 1
ATOM 1517 O O . ASP A 1 187 ? -26.693 -10.626 5.343 1.00 90.88 187 ASP A O 1
ATOM 1521 N N . THR A 1 188 ? -25.879 -8.745 6.240 1.00 92.38 188 THR A N 1
ATOM 1522 C CA . THR A 1 188 ? -25.376 -9.355 7.477 1.00 92.38 188 THR A CA 1
ATOM 1523 C C . THR A 1 188 ? -26.042 -8.734 8.701 1.00 92.38 188 THR A C 1
ATOM 1525 O O . THR A 1 188 ? -26.650 -7.670 8.625 1.00 92.38 188 THR A O 1
ATOM 1528 N N . GLU A 1 189 ? -25.886 -9.362 9.866 1.00 92.12 189 GLU A N 1
ATOM 1529 C CA . GLU A 1 189 ? -26.344 -8.787 11.140 1.00 92.12 189 GLU A CA 1
ATOM 1530 C C . GLU A 1 189 ? -25.381 -7.724 11.707 1.00 92.12 189 GLU A C 1
ATOM 1532 O O . GLU A 1 189 ? -25.591 -7.215 12.809 1.00 92.12 189 GLU A O 1
ATOM 1537 N N . MET A 1 190 ? -24.301 -7.396 10.988 1.00 94.94 190 MET A N 1
ATOM 1538 C CA . MET A 1 190 ? -23.346 -6.375 11.410 1.00 94.94 190 MET A CA 1
ATOM 1539 C C . MET A 1 190 ? -23.923 -4.971 11.218 1.00 94.94 190 MET A C 1
ATOM 1541 O O . MET A 1 190 ? -24.570 -4.661 10.222 1.00 94.94 190 MET A O 1
ATOM 1545 N N . CYS A 1 191 ? -23.633 -4.091 12.169 1.00 95.19 191 CYS A N 1
ATOM 1546 C CA . CYS A 1 191 ? -24.055 -2.705 12.178 1.00 95.19 191 CYS A CA 1
ATOM 1547 C C . CYS A 1 191 ? -22.846 -1.782 12.344 1.00 95.19 191 CYS A C 1
ATOM 1549 O O . CYS A 1 191 ? -22.038 -1.919 13.271 1.00 95.19 191 CYS A O 1
ATOM 1551 N N . LEU A 1 192 ? -22.755 -0.808 11.441 1.00 97.56 192 LEU A N 1
ATOM 1552 C CA . LEU A 1 192 ? -21.824 0.300 11.553 1.00 97.56 192 LEU A CA 1
ATOM 1553 C C . LEU A 1 192 ? -22.429 1.377 12.460 1.00 97.56 192 LEU A C 1
ATOM 1555 O O . LEU A 1 192 ? -23.246 2.184 12.021 1.00 97.56 192 LEU A O 1
ATOM 1559 N N . ALA A 1 193 ? -22.023 1.376 13.725 1.00 97.38 193 ALA A N 1
ATOM 1560 C CA . ALA A 1 193 ? -22.557 2.272 14.747 1.00 97.38 193 ALA A CA 1
ATOM 1561 C C . ALA A 1 193 ? -22.054 3.712 14.588 1.00 97.38 193 ALA A C 1
ATOM 1563 O O . ALA A 1 193 ? -22.812 4.672 14.718 1.00 97.38 193 ALA A O 1
ATOM 1564 N N . TYR A 1 194 ? -20.771 3.852 14.256 1.00 98.38 194 TYR A N 1
ATOM 1565 C CA . TYR A 1 194 ? -20.106 5.137 14.083 1.00 98.38 194 TYR A CA 1
ATOM 1566 C C . TYR A 1 194 ? -19.129 5.072 12.918 1.00 98.38 194 TYR A C 1
ATOM 1568 O O . TYR A 1 194 ? -18.407 4.091 12.758 1.00 98.38 194 TYR A O 1
ATOM 1576 N N . ASN A 1 195 ? -19.053 6.133 12.127 1.00 98.19 195 ASN A N 1
ATOM 1577 C CA . ASN A 1 195 ? -17.974 6.299 11.167 1.00 98.19 195 ASN A CA 1
ATOM 1578 C C . ASN A 1 195 ? -17.522 7.748 11.111 1.00 98.19 195 ASN A C 1
ATOM 1580 O O . ASN A 1 195 ? -18.307 8.666 11.360 1.00 98.19 195 ASN A O 1
ATOM 1584 N N . LYS A 1 196 ? -16.238 7.939 10.819 1.00 98.25 196 LYS A N 1
ATOM 1585 C CA . LYS A 1 196 ? -15.647 9.269 10.742 1.00 98.25 196 LYS A CA 1
ATOM 1586 C C . LYS A 1 196 ? -14.438 9.276 9.815 1.00 98.25 196 LYS A C 1
ATOM 1588 O O . LYS A 1 196 ? -13.498 8.509 10.019 1.00 98.25 196 LYS A O 1
ATOM 1593 N N . GLY A 1 197 ? -14.480 10.189 8.845 1.00 98.06 197 GLY A N 1
ATOM 1594 C CA . GLY A 1 197 ? -13.326 10.585 8.047 1.00 98.06 197 GLY A CA 1
ATOM 1595 C C . GLY A 1 197 ? -12.294 11.321 8.907 1.00 98.06 197 GLY A C 1
ATOM 1596 O O . GLY A 1 197 ? -12.655 12.208 9.686 1.00 98.06 197 GLY A O 1
ATOM 1597 N N . LEU A 1 198 ? -11.036 10.910 8.775 1.00 97.75 198 LEU A N 1
ATOM 1598 C CA . LEU A 1 198 ? -9.856 11.415 9.460 1.00 97.75 198 LEU A CA 1
ATOM 1599 C C . LEU A 1 198 ? -9.048 12.278 8.490 1.00 97.75 198 LEU A C 1
ATOM 1601 O O . LEU A 1 198 ? -8.672 11.841 7.402 1.00 97.75 198 LEU A O 1
ATOM 1605 N N . ASP A 1 199 ? -8.732 13.481 8.928 1.00 94.44 199 ASP A N 1
ATOM 1606 C CA . ASP A 1 199 ? -7.951 14.485 8.219 1.00 94.44 199 ASP A CA 1
ATOM 1607 C C . ASP A 1 199 ? -6.991 15.196 9.190 1.00 94.44 199 ASP A C 1
ATOM 1609 O O . ASP A 1 199 ? -6.900 14.861 10.375 1.00 94.44 199 ASP A O 1
ATOM 1613 N N . TYR A 1 200 ? -6.264 16.197 8.694 1.00 88.75 200 TYR A N 1
ATOM 1614 C CA . TYR A 1 200 ? -5.322 16.974 9.505 1.00 88.75 200 TYR A CA 1
ATOM 1615 C C . TYR A 1 200 ? -5.993 17.762 10.648 1.00 88.75 200 TYR A C 1
ATOM 1617 O O . TYR A 1 200 ? -5.363 18.029 11.669 1.00 88.75 200 TYR A O 1
ATOM 1625 N N . TYR A 1 201 ? -7.269 18.131 10.502 1.00 93.06 201 TYR A N 1
ATOM 1626 C CA . TYR A 1 201 ? -8.007 18.965 11.458 1.00 93.06 201 TYR A CA 1
ATOM 1627 C C . TYR A 1 201 ? -8.871 18.149 12.423 1.00 93.06 201 TYR A C 1
ATOM 1629 O O . TYR A 1 201 ? -9.682 18.702 13.172 1.00 93.06 201 TYR A O 1
ATOM 1637 N N . THR A 1 202 ? -8.724 16.828 12.405 1.00 95.81 202 THR A N 1
ATOM 1638 C CA . THR A 1 202 ? -9.599 15.925 13.134 1.00 95.81 202 THR A CA 1
ATOM 1639 C C . THR A 1 202 ? -9.458 16.088 14.644 1.00 95.81 202 THR A C 1
ATOM 1641 O O . THR A 1 202 ? -8.376 15.988 15.219 1.00 95.81 202 THR A O 1
ATOM 1644 N N . ASN A 1 203 ? -10.598 16.290 15.309 1.00 96.19 203 ASN A N 1
ATOM 1645 C CA . ASN A 1 203 ? -10.686 16.332 16.762 1.00 96.19 203 ASN A CA 1
ATOM 1646 C C . ASN A 1 203 ? -10.920 14.922 17.329 1.00 96.19 203 ASN A C 1
ATOM 1648 O O . ASN A 1 203 ? -12.054 14.440 17.395 1.00 96.19 203 ASN A O 1
ATOM 1652 N N . TYR A 1 204 ? -9.840 14.275 17.766 1.00 97.50 204 TYR A N 1
ATOM 1653 C CA . TYR A 1 204 ? -9.888 12.924 18.330 1.00 97.50 204 TYR A CA 1
ATOM 1654 C C . TYR A 1 204 ? -10.680 12.826 19.640 1.00 97.50 204 TYR A C 1
ATOM 1656 O O . TYR A 1 204 ? -11.286 11.788 19.898 1.00 97.50 204 TYR A O 1
ATOM 1664 N N . THR A 1 205 ? -10.751 13.897 20.439 1.00 97.44 205 THR A N 1
ATOM 1665 C CA . THR A 1 205 ? -11.531 13.904 21.689 1.00 97.44 205 THR A CA 1
ATOM 1666 C C . THR A 1 205 ? -13.005 13.650 21.424 1.00 97.44 205 THR A C 1
ATOM 1668 O O . THR A 1 205 ? -13.597 12.746 22.009 1.00 97.44 205 THR A O 1
ATOM 1671 N N . GLN A 1 206 ? -13.574 14.372 20.458 1.00 97.19 206 GLN A N 1
ATOM 1672 C CA . GLN A 1 206 ? -14.975 14.201 20.084 1.00 97.19 206 GLN A CA 1
ATOM 1673 C C . GLN A 1 206 ? -15.254 12.791 19.536 1.00 97.19 206 GLN A C 1
ATOM 1675 O O . GLN A 1 206 ? -16.317 12.226 19.786 1.00 97.19 206 GLN A O 1
ATOM 1680 N N . ILE A 1 207 ? -14.301 12.202 18.803 1.00 98.12 207 ILE A N 1
ATOM 1681 C CA . ILE A 1 207 ? -14.418 10.827 18.295 1.00 98.12 207 ILE A CA 1
ATOM 1682 C C . ILE A 1 207 ? -14.523 9.836 19.457 1.00 98.12 207 ILE A C 1
ATOM 1684 O O . ILE A 1 207 ? -15.431 9.004 19.475 1.00 98.12 207 ILE A O 1
ATOM 1688 N N . PHE A 1 208 ? -13.624 9.921 20.441 1.00 98.06 208 PHE A N 1
ATOM 1689 C CA . PHE A 1 208 ? -13.624 8.986 21.566 1.00 98.06 208 PHE A CA 1
ATOM 1690 C C . PHE A 1 208 ? -14.821 9.175 22.503 1.00 98.06 208 PHE A C 1
ATOM 1692 O O . PHE A 1 208 ? -15.335 8.183 23.021 1.00 98.06 208 PHE A O 1
ATOM 1699 N N . GLU A 1 209 ? -15.313 10.404 22.672 1.00 97.19 209 GLU A N 1
ATOM 1700 C CA . GLU A 1 209 ? -16.576 10.678 23.367 1.00 97.19 209 GLU A CA 1
ATOM 1701 C C . GLU A 1 209 ? -17.741 9.944 22.692 1.00 97.19 209 GLU A C 1
ATOM 1703 O O . GLU A 1 209 ? -18.410 9.140 23.339 1.00 97.19 209 GLU A O 1
ATOM 1708 N N . GLN A 1 210 ? -17.916 10.116 21.376 1.00 97.44 210 GLN A N 1
ATOM 1709 C CA . GLN A 1 210 ? -18.980 9.450 20.613 1.00 97.44 210 GLN A CA 1
ATOM 1710 C C . GLN A 1 210 ? -18.866 7.918 20.655 1.00 97.44 210 GLN A C 1
ATOM 1712 O O . GLN A 1 210 ? -19.855 7.220 20.884 1.00 97.44 210 GLN A O 1
ATOM 1717 N N . ILE A 1 211 ? -17.654 7.378 20.499 1.00 97.94 211 ILE A N 1
ATOM 1718 C CA . ILE A 1 211 ? -17.390 5.933 20.589 1.00 97.94 211 ILE A CA 1
ATOM 1719 C C . ILE A 1 211 ? -17.791 5.377 21.963 1.00 97.94 211 ILE A C 1
ATOM 1721 O O . ILE A 1 211 ? -18.360 4.286 22.051 1.00 97.94 211 ILE A O 1
ATOM 1725 N N . ASN A 1 212 ? -17.514 6.112 23.043 1.00 96.62 212 ASN A N 1
ATOM 1726 C CA . ASN A 1 212 ? -17.860 5.692 24.399 1.00 96.62 212 ASN A CA 1
ATOM 1727 C C . ASN A 1 212 ? -19.358 5.841 24.698 1.00 96.62 212 ASN A C 1
ATOM 1729 O O . ASN A 1 212 ? -19.943 4.927 25.284 1.00 96.62 212 ASN A O 1
ATOM 1733 N N . GLU A 1 213 ? -19.994 6.930 24.258 1.00 96.69 213 GLU A N 1
ATOM 1734 C CA . GLU A 1 213 ? -21.444 7.146 24.374 1.00 96.69 213 GLU A CA 1
ATOM 1735 C C . GLU A 1 213 ? -22.238 6.022 23.695 1.00 96.69 213 GLU A C 1
ATOM 1737 O O . GLU A 1 213 ? -23.205 5.502 24.256 1.00 96.69 213 GLU A O 1
ATOM 1742 N N . GLN A 1 214 ? -21.775 5.583 22.523 1.00 96.50 214 GLN A N 1
ATOM 1743 C CA . GLN A 1 214 ? -22.383 4.502 21.745 1.00 96.50 214 GLN A CA 1
ATOM 1744 C C . GLN A 1 214 ? -21.912 3.099 22.164 1.00 96.50 214 GLN A C 1
ATOM 1746 O O . GLN A 1 214 ? -22.297 2.103 21.546 1.00 96.50 214 GLN A O 1
ATOM 1751 N N . ARG A 1 215 ? -21.091 3.003 23.223 1.00 96.50 215 ARG A N 1
ATOM 1752 C CA . ARG A 1 215 ? -20.552 1.749 23.784 1.00 96.50 215 ARG A CA 1
ATOM 1753 C C . ARG A 1 215 ? -19.875 0.861 22.735 1.00 96.50 215 ARG A C 1
ATOM 1755 O O . ARG A 1 215 ? -19.996 -0.363 22.769 1.00 96.50 215 ARG A O 1
ATOM 1762 N N . ILE A 1 216 ? -19.162 1.481 21.800 1.00 97.88 216 ILE A N 1
ATOM 1763 C CA . ILE A 1 216 ? -18.444 0.769 20.747 1.00 97.88 216 ILE A CA 1
ATOM 1764 C C . ILE A 1 216 ? -17.115 0.260 21.308 1.00 97.88 216 ILE A C 1
ATOM 1766 O O . ILE A 1 216 ? -16.331 1.017 21.895 1.00 97.88 216 ILE A O 1
ATOM 1770 N N . ASN A 1 217 ? -16.864 -1.035 21.115 1.00 97.62 217 ASN A N 1
ATOM 1771 C CA . ASN A 1 217 ? -15.643 -1.699 21.574 1.00 97.62 217 ASN A CA 1
ATOM 1772 C C . ASN A 1 217 ? -14.695 -2.053 20.426 1.00 97.62 217 ASN A C 1
ATOM 1774 O O . ASN A 1 217 ? -13.490 -2.078 20.648 1.00 97.62 217 ASN A O 1
ATOM 1778 N N . VAL A 1 218 ? -15.214 -2.308 19.221 1.00 98.50 218 VAL A N 1
ATOM 1779 C CA . VAL A 1 218 ? -14.422 -2.697 18.046 1.00 98.50 218 VAL A CA 1
ATOM 1780 C C . VAL A 1 218 ? -14.332 -1.514 17.085 1.00 98.50 218 VAL A C 1
ATOM 1782 O O . VAL A 1 218 ? -15.356 -0.976 16.669 1.00 98.50 218 VAL A O 1
ATOM 1785 N N . ILE A 1 219 ? -13.113 -1.095 16.752 1.00 98.75 219 ILE A N 1
ATOM 1786 C CA . ILE A 1 219 ? -12.827 0.094 15.945 1.00 98.75 219 ILE A CA 1
ATOM 1787 C C . ILE A 1 219 ? -11.945 -0.323 14.771 1.00 98.75 219 ILE A C 1
ATOM 1789 O O . ILE A 1 219 ? -10.790 -0.695 14.953 1.00 98.75 219 ILE A O 1
ATOM 1793 N N . ILE A 1 220 ? -12.486 -0.250 13.562 1.00 98.81 220 ILE A N 1
ATOM 1794 C CA . ILE A 1 220 ? -11.741 -0.443 12.320 1.00 98.81 220 ILE A CA 1
ATOM 1795 C C . ILE A 1 220 ? -11.084 0.885 11.961 1.00 98.81 220 ILE A C 1
ATOM 1797 O O . ILE A 1 220 ? -11.744 1.922 11.988 1.00 98.81 220 ILE A O 1
ATOM 1801 N N . VAL A 1 221 ? -9.792 0.856 11.643 1.00 98.50 221 VAL A N 1
ATOM 1802 C CA . VAL A 1 221 ? -9.007 2.037 11.273 1.00 98.50 221 VAL A CA 1
ATOM 1803 C C . VAL A 1 221 ? -8.395 1.804 9.894 1.00 98.50 221 VAL A C 1
ATOM 1805 O O . VAL A 1 221 ? -7.327 1.200 9.751 1.00 98.50 221 VAL A O 1
ATOM 1808 N N . PHE A 1 222 ? -9.104 2.289 8.879 1.00 98.19 222 PHE A N 1
ATOM 1809 C CA . PHE A 1 222 ? -8.776 2.153 7.464 1.00 98.19 222 PHE A CA 1
ATOM 1810 C C . PHE A 1 222 ? -8.175 3.460 6.928 1.00 98.19 222 PHE A C 1
ATOM 1812 O O . PHE A 1 222 ? -8.832 4.274 6.277 1.00 98.19 222 PHE A O 1
ATOM 1819 N N . ALA A 1 223 ? -6.926 3.709 7.303 1.00 96.25 223 ALA A N 1
ATOM 1820 C CA . ALA A 1 223 ? -6.229 4.964 7.058 1.00 96.25 223 ALA A CA 1
ATOM 1821 C C . ALA A 1 223 ? -4.722 4.697 6.861 1.00 96.25 223 ALA A C 1
ATOM 1823 O O . ALA A 1 223 ? -4.246 3.644 7.290 1.00 96.25 223 ALA A O 1
ATOM 1824 N N . PRO A 1 224 ? -3.969 5.616 6.233 1.00 93.06 224 PRO A N 1
ATOM 1825 C CA . PRO A 1 224 ? -2.518 5.514 6.131 1.00 93.06 224 PRO A CA 1
ATOM 1826 C C . PRO A 1 224 ? -1.841 5.707 7.495 1.00 93.06 224 PRO A C 1
ATOM 1828 O O . PRO A 1 224 ? -2.458 6.176 8.458 1.00 93.06 224 PRO A O 1
ATOM 1831 N N . GLU A 1 225 ? -0.549 5.383 7.545 1.00 92.00 225 GLU A N 1
ATOM 1832 C CA . GLU A 1 225 ? 0.293 5.410 8.747 1.00 92.00 225 GLU A CA 1
ATOM 1833 C C . GLU A 1 225 ? 0.137 6.693 9.575 1.00 92.00 225 GLU A C 1
ATOM 1835 O O . GLU A 1 225 ? -0.236 6.617 10.742 1.00 92.00 225 GLU A O 1
ATOM 1840 N N . TRP A 1 226 ? 0.304 7.875 8.976 1.00 90.12 226 TRP A N 1
ATOM 1841 C CA . TRP A 1 226 ? 0.263 9.148 9.712 1.00 90.12 226 TRP A CA 1
ATOM 1842 C C . TRP A 1 226 ? -1.081 9.418 10.412 1.00 90.12 226 TRP A C 1
ATOM 1844 O O . TRP A 1 226 ? -1.122 10.000 11.498 1.00 90.12 226 TRP A O 1
ATOM 1854 N N . ASN A 1 227 ? -2.204 8.996 9.816 1.00 95.00 227 ASN A N 1
ATOM 1855 C CA . ASN A 1 227 ? -3.523 9.139 10.433 1.00 95.00 227 ASN A CA 1
ATOM 1856 C C . ASN A 1 227 ? -3.665 8.185 11.624 1.00 95.00 227 ASN A C 1
ATOM 1858 O O . ASN A 1 227 ? -4.214 8.569 12.659 1.00 95.00 227 ASN A O 1
ATOM 1862 N N . ALA A 1 228 ? -3.170 6.954 11.482 1.00 94.94 228 ALA A N 1
ATOM 1863 C CA . ALA A 1 228 ? -3.192 5.966 12.549 1.00 94.94 228 ALA A CA 1
ATOM 1864 C C . ALA A 1 228 ? -2.285 6.374 13.718 1.00 94.94 228 ALA A C 1
ATOM 1866 O O . ALA A 1 228 ? -2.706 6.284 14.871 1.00 94.94 228 ALA A O 1
ATOM 1867 N N . GLU A 1 229 ? -1.088 6.895 13.442 1.00 94.56 229 GLU A N 1
ATOM 1868 C CA . GLU A 1 229 ? -0.170 7.400 14.465 1.00 94.56 229 GLU A CA 1
ATOM 1869 C C . GLU A 1 229 ? -0.802 8.519 15.293 1.00 94.56 229 GLU A C 1
ATOM 1871 O O . GLU A 1 229 ? -0.812 8.454 16.527 1.00 94.56 229 GLU A O 1
ATOM 1876 N N . ALA A 1 230 ? -1.406 9.511 14.632 1.00 95.94 230 ALA A N 1
ATOM 1877 C CA . ALA A 1 230 ? -2.088 10.610 15.307 1.00 95.94 230 ALA A CA 1
ATOM 1878 C C . ALA A 1 230 ? -3.287 10.129 16.149 1.00 95.94 230 ALA A C 1
ATOM 1880 O O . ALA A 1 230 ? -3.468 10.576 17.289 1.00 95.94 230 ALA A O 1
ATOM 1881 N N . LEU A 1 231 ? -4.078 9.187 15.624 1.00 97.62 231 LEU A N 1
ATOM 1882 C CA . LEU A 1 231 ? -5.229 8.602 16.314 1.00 97.62 231 LEU A CA 1
ATOM 1883 C C . LEU A 1 231 ? -4.811 7.814 17.562 1.00 97.62 231 LEU A C 1
ATOM 1885 O O . LEU A 1 231 ? -5.354 8.041 18.644 1.00 97.62 231 LEU A O 1
ATOM 1889 N N . ILE A 1 232 ? -3.855 6.892 17.426 1.00 96.69 232 ILE A N 1
ATOM 1890 C CA . ILE A 1 232 ? -3.403 6.020 18.517 1.00 96.69 232 ILE A CA 1
ATOM 1891 C C . ILE A 1 232 ? -2.673 6.828 19.591 1.00 96.69 232 ILE A C 1
ATOM 1893 O O . ILE A 1 232 ? -2.935 6.640 20.779 1.00 96.69 232 ILE A O 1
ATOM 1897 N N . THR A 1 233 ? -1.836 7.791 19.201 1.00 96.06 233 THR A N 1
ATOM 1898 C CA . THR A 1 233 ? -1.188 8.711 20.149 1.00 96.06 233 THR A CA 1
ATOM 1899 C C . THR A 1 233 ? -2.228 9.495 20.948 1.00 96.06 233 THR A C 1
ATOM 1901 O O . THR A 1 233 ? -2.137 9.590 22.173 1.00 96.06 233 THR A O 1
ATOM 1904 N N . SER A 1 234 ? -3.273 9.992 20.282 1.00 97.12 234 SER A N 1
ATOM 1905 C CA . SER A 1 234 ? -4.381 10.674 20.958 1.00 97.12 234 SER A CA 1
ATOM 1906 C C . SER A 1 234 ? -5.150 9.737 21.894 1.00 97.12 234 SER A C 1
ATOM 1908 O O . SER A 1 234 ? -5.511 10.139 22.998 1.00 97.12 234 SER A O 1
ATOM 1910 N N . ALA A 1 235 ? -5.363 8.475 21.504 1.00 97.69 235 ALA A N 1
ATOM 1911 C CA . ALA A 1 235 ? -6.009 7.470 22.349 1.00 97.69 235 ALA A CA 1
ATOM 1912 C C . ALA A 1 235 ? -5.218 7.215 23.645 1.00 97.69 235 ALA A C 1
ATOM 1914 O O . ALA A 1 235 ? -5.811 7.136 24.723 1.00 97.69 235 ALA A O 1
ATOM 1915 N N . ILE A 1 236 ? -3.884 7.147 23.553 1.00 96.62 236 ILE A N 1
ATOM 1916 C CA . ILE A 1 236 ? -2.985 7.018 24.708 1.00 96.62 236 ILE A CA 1
ATOM 1917 C C . ILE A 1 236 ? -3.112 8.244 25.619 1.00 96.62 236 ILE A C 1
ATOM 1919 O O . ILE A 1 236 ? -3.352 8.098 26.817 1.00 96.62 236 ILE A O 1
ATOM 1923 N N . GLN A 1 237 ? -2.997 9.452 25.058 1.00 96.69 237 GLN A N 1
ATOM 1924 C CA . GLN A 1 237 ? -3.065 10.708 25.817 1.00 96.69 237 GLN A CA 1
ATOM 1925 C C . GLN A 1 237 ? -4.398 10.881 26.557 1.00 96.69 237 GLN A C 1
ATOM 1927 O O . GLN A 1 237 ? -4.437 11.435 27.654 1.00 96.69 237 GLN A O 1
ATOM 1932 N N . GLN A 1 238 ? -5.487 10.385 25.970 1.00 96.81 238 GLN A N 1
ATOM 1933 C CA . GLN A 1 238 ? -6.832 10.480 26.531 1.00 96.81 238 GLN A CA 1
ATOM 1934 C C . GLN A 1 238 ? -7.224 9.278 27.399 1.00 96.81 238 GLN A C 1
ATOM 1936 O O . GLN A 1 238 ? -8.367 9.192 27.842 1.00 96.81 238 GLN A O 1
ATOM 1941 N N . ASN A 1 239 ? -6.290 8.360 27.678 1.00 96.06 239 ASN A N 1
ATOM 1942 C CA . ASN A 1 239 ? -6.533 7.145 28.458 1.00 96.06 239 ASN A CA 1
ATOM 1943 C C . ASN A 1 239 ? -7.727 6.327 27.934 1.00 96.06 239 ASN A C 1
ATOM 1945 O O . ASN A 1 239 ? -8.523 5.788 28.709 1.00 96.06 239 ASN A O 1
ATOM 1949 N N . VAL A 1 240 ? -7.862 6.228 26.609 1.00 96.81 240 VAL A N 1
ATOM 1950 C CA . VAL A 1 240 ? -8.810 5.300 25.987 1.00 96.81 240 VAL A CA 1
ATOM 1951 C C . VAL A 1 240 ? -8.376 3.885 26.351 1.00 96.81 240 VAL A C 1
ATOM 1953 O O . VAL A 1 240 ? -7.200 3.550 26.259 1.00 96.81 240 VAL A O 1
ATOM 1956 N N . THR A 1 241 ? -9.320 3.054 26.789 1.00 95.75 241 THR A N 1
ATOM 1957 C CA . THR A 1 241 ? -9.054 1.671 27.202 1.00 95.75 241 THR A CA 1
ATOM 1958 C C . THR A 1 241 ? -10.162 0.733 26.736 1.00 95.75 241 THR A C 1
ATOM 1960 O O . THR A 1 241 ? -11.214 1.175 26.266 1.00 95.75 241 THR A O 1
ATOM 1963 N N . ASN A 1 242 ? -9.937 -0.577 26.890 1.00 92.69 242 ASN A N 1
ATOM 1964 C CA . ASN A 1 242 ? -10.925 -1.631 26.627 1.00 92.69 242 ASN A CA 1
ATOM 1965 C C . ASN A 1 242 ? -11.480 -1.631 25.192 1.00 92.69 242 ASN A C 1
ATOM 1967 O O . ASN A 1 242 ? -12.651 -1.948 24.980 1.00 92.69 242 ASN A O 1
ATOM 1971 N N . LYS A 1 243 ? -10.647 -1.274 24.208 1.00 97.06 243 LYS A N 1
ATOM 1972 C CA . LYS A 1 243 ? -10.995 -1.347 22.786 1.00 97.06 243 LYS A CA 1
ATOM 1973 C C . LYS A 1 243 ? -10.283 -2.502 22.088 1.00 97.06 243 LYS A C 1
ATOM 1975 O O . LYS A 1 243 ? -9.250 -2.999 22.542 1.00 97.06 243 LYS A O 1
ATOM 1980 N N . VAL A 1 244 ? -10.856 -2.916 20.969 1.00 97.81 244 VAL A N 1
ATOM 1981 C CA . VAL A 1 244 ? -10.220 -3.760 19.966 1.00 97.81 244 VAL A CA 1
ATOM 1982 C C . VAL A 1 244 ? -10.083 -2.925 18.703 1.00 97.81 244 VAL A C 1
ATOM 1984 O O . VAL A 1 244 ? -11.078 -2.443 18.169 1.00 97.81 244 VAL A O 1
ATOM 1987 N N . TRP A 1 245 ? -8.860 -2.751 18.233 1.00 98.06 245 TRP A N 1
ATOM 1988 C CA . TRP A 1 245 ? -8.541 -1.989 17.037 1.00 98.06 245 TRP A CA 1
ATOM 1989 C C . TRP A 1 245 ? -8.246 -2.960 15.902 1.00 98.06 245 TRP A C 1
ATOM 1991 O O . TRP A 1 245 ? -7.448 -3.881 16.080 1.00 98.06 245 TRP A O 1
ATOM 2001 N N . ILE A 1 246 ? -8.879 -2.750 14.752 1.00 98.31 246 ILE A N 1
ATOM 2002 C CA . ILE A 1 246 ? -8.578 -3.463 13.513 1.00 98.31 246 ILE A CA 1
ATOM 2003 C C . ILE A 1 246 ? -7.775 -2.516 12.621 1.00 98.31 246 ILE A C 1
ATOM 2005 O O . ILE A 1 246 ? -8.328 -1.582 12.041 1.00 98.31 246 ILE A O 1
ATOM 2009 N N . ALA A 1 247 ? -6.466 -2.737 12.562 1.00 96.88 247 ALA A N 1
ATOM 2010 C CA . ALA A 1 247 ? -5.515 -1.981 11.764 1.00 96.88 247 ALA A CA 1
ATOM 2011 C C . ALA A 1 247 ? -5.542 -2.427 10.296 1.00 96.88 247 ALA A C 1
ATOM 2013 O O . ALA A 1 247 ? -5.447 -3.621 10.000 1.00 96.88 247 ALA A O 1
ATOM 2014 N N . GLY A 1 248 ? -5.662 -1.459 9.386 1.00 94.75 248 GLY A N 1
ATOM 2015 C CA . GLY A 1 248 ? -5.547 -1.681 7.946 1.00 94.75 248 GLY A CA 1
ATOM 2016 C C . GLY A 1 248 ? -4.135 -2.072 7.498 1.00 94.75 248 GLY A C 1
ATOM 2017 O O . GLY A 1 248 ? -3.165 -1.990 8.254 1.00 94.75 248 GLY A O 1
ATOM 2018 N N . ASP A 1 249 ? -4.037 -2.463 6.233 1.00 92.19 249 ASP A N 1
ATOM 2019 C CA . ASP A 1 249 ? -2.814 -2.889 5.545 1.00 92.19 249 ASP A CA 1
ATOM 2020 C C . ASP A 1 249 ? -1.724 -1.819 5.478 1.00 92.19 249 ASP A C 1
ATOM 2022 O O . ASP A 1 249 ? -0.546 -2.156 5.427 1.00 92.19 249 ASP A O 1
ATOM 2026 N N . ALA A 1 250 ? -2.096 -0.542 5.549 1.00 92.88 250 ALA A N 1
ATOM 2027 C CA . ALA A 1 250 ? -1.160 0.568 5.419 1.00 92.88 250 ALA 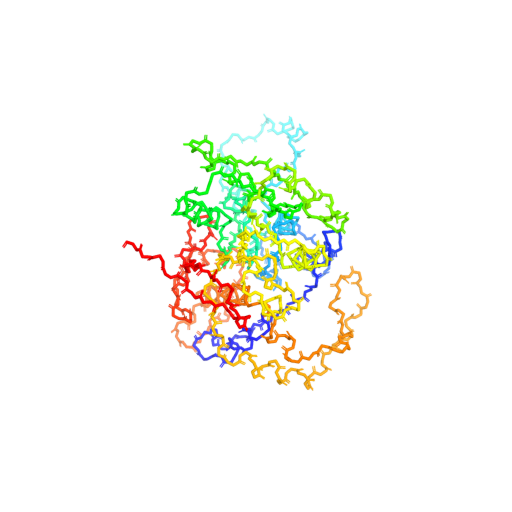A CA 1
ATOM 2028 C C . ALA A 1 250 ? -0.327 0.888 6.678 1.00 92.88 250 ALA A C 1
ATOM 2030 O O . ALA A 1 250 ? 0.570 1.722 6.588 1.00 92.88 250 ALA A O 1
ATOM 2031 N N . TRP A 1 251 ? -0.641 0.310 7.846 1.00 93.50 251 TRP A N 1
ATOM 2032 C CA . TRP A 1 251 ? 0.025 0.679 9.113 1.00 93.50 251 TRP A CA 1
ATOM 2033 C C . TRP A 1 251 ? 0.104 -0.440 10.161 1.00 93.50 251 TRP A C 1
ATOM 2035 O O . TRP A 1 251 ? 0.675 -0.269 11.240 1.00 93.50 251 TRP A O 1
ATOM 2045 N N . SER A 1 252 ? -0.478 -1.607 9.888 1.00 93.56 252 SER A N 1
ATOM 2046 C CA . SER A 1 252 ? -0.509 -2.731 10.829 1.00 93.56 252 SER A CA 1
ATOM 2047 C C . SER A 1 252 ? 0.875 -3.305 11.166 1.00 93.56 252 SER A C 1
ATOM 2049 O O . SER A 1 252 ? 1.027 -3.959 12.206 1.00 93.56 252 SER A O 1
ATOM 2051 N N . LEU A 1 253 ? 1.879 -3.056 10.315 1.00 91.69 253 LEU A N 1
ATOM 2052 C CA . LEU A 1 253 ? 3.277 -3.459 10.491 1.00 91.69 253 LEU A CA 1
ATOM 2053 C C . LEU A 1 253 ? 4.172 -2.350 11.063 1.00 91.69 253 LEU A C 1
ATOM 2055 O O . LEU A 1 253 ? 5.395 -2.541 11.126 1.00 91.69 253 LEU A O 1
ATOM 2059 N N . ASN A 1 254 ? 3.586 -1.237 11.515 1.00 90.19 254 ASN A N 1
ATOM 2060 C CA . ASN A 1 254 ? 4.328 -0.111 12.064 1.00 90.19 254 ASN A CA 1
ATOM 2061 C C . ASN A 1 254 ? 5.212 -0.591 13.227 1.00 90.19 254 ASN A C 1
ATOM 2063 O O . ASN A 1 254 ? 4.775 -1.316 14.125 1.00 90.19 254 ASN A O 1
ATOM 2067 N N . LYS A 1 255 ? 6.497 -0.224 13.190 1.00 85.88 255 LYS A N 1
ATOM 2068 C CA . LYS A 1 255 ? 7.502 -0.708 14.152 1.00 85.88 255 LYS A CA 1
ATOM 2069 C C . LYS A 1 255 ? 7.691 0.214 15.358 1.00 85.88 255 LYS A C 1
ATOM 2071 O O . LYS A 1 255 ? 8.445 -0.158 16.266 1.00 85.88 255 LYS A O 1
ATOM 2076 N N . GLN A 1 256 ? 7.073 1.394 15.353 1.00 85.88 256 GLN A N 1
ATOM 2077 C CA . GLN A 1 256 ? 7.244 2.432 16.371 1.00 85.88 256 GLN A CA 1
ATOM 2078 C C . GLN A 1 256 ? 6.063 2.473 17.340 1.00 85.88 256 GLN A C 1
ATOM 2080 O O . GLN A 1 256 ? 6.268 2.303 18.539 1.00 85.88 256 GLN A O 1
ATOM 2085 N N . LEU A 1 257 ? 4.827 2.556 16.843 1.00 89.25 257 LEU A N 1
ATOM 2086 C CA . LEU A 1 257 ? 3.609 2.573 17.657 1.00 89.25 257 LEU A CA 1
ATOM 2087 C C . LEU A 1 257 ? 3.509 1.421 18.673 1.00 89.25 257 LEU A C 1
ATOM 2089 O O . LEU A 1 257 ? 3.138 1.681 19.818 1.00 89.25 257 LEU A O 1
ATOM 2093 N N . PRO A 1 258 ? 3.883 0.164 18.355 1.00 90.19 258 PRO A N 1
ATOM 2094 C CA . PRO A 1 258 ? 3.878 -0.908 19.351 1.00 90.19 258 PRO A CA 1
ATOM 2095 C C . PRO A 1 258 ? 4.849 -0.695 20.526 1.00 90.19 258 PRO A C 1
ATOM 2097 O O . PRO A 1 258 ? 4.722 -1.367 21.551 1.00 90.19 258 PRO A O 1
ATOM 2100 N N . LYS A 1 259 ? 5.845 0.185 20.371 1.00 88.44 259 LYS A N 1
ATOM 2101 C CA . LYS A 1 259 ? 6.847 0.529 21.392 1.00 88.44 259 LYS A CA 1
ATOM 2102 C C . LYS A 1 259 ? 6.472 1.782 22.183 1.00 88.44 259 LYS A C 1
ATOM 2104 O O . LYS A 1 259 ? 7.144 2.079 23.169 1.00 88.44 259 LYS A O 1
ATOM 2109 N N . GLU A 1 260 ? 5.420 2.492 21.780 1.00 89.62 260 GLU A N 1
ATOM 2110 C CA . GLU A 1 260 ? 4.989 3.719 22.442 1.00 89.62 260 GLU A CA 1
ATOM 2111 C C . GLU A 1 260 ? 4.537 3.477 23.883 1.00 89.62 260 GLU A C 1
ATOM 2113 O O . GLU A 1 260 ? 3.852 2.502 24.223 1.00 89.62 260 GLU A O 1
ATOM 2118 N N . ASN A 1 261 ? 4.899 4.411 24.760 1.00 91.44 261 ASN A N 1
ATOM 2119 C CA . ASN A 1 261 ? 4.536 4.327 26.167 1.00 91.44 261 ASN A CA 1
ATOM 2120 C C . ASN A 1 261 ? 3.022 4.497 26.327 1.00 91.44 261 ASN A C 1
ATOM 2122 O O . ASN A 1 261 ? 2.465 5.539 26.010 1.00 91.44 261 ASN A O 1
ATOM 2126 N N . GLY A 1 262 ? 2.357 3.477 26.872 1.00 91.12 262 GLY A N 1
ATOM 2127 C CA . GLY A 1 262 ? 0.906 3.485 27.076 1.00 91.12 262 GLY A CA 1
ATOM 2128 C C . GLY A 1 262 ? 0.103 2.795 25.972 1.00 91.12 262 GLY A C 1
ATOM 2129 O O . GLY A 1 262 ? -1.100 2.621 26.153 1.00 91.12 262 GLY A O 1
ATOM 2130 N N . ILE A 1 263 ? 0.740 2.288 24.907 1.00 92.31 263 ILE A N 1
ATOM 2131 C CA . ILE A 1 263 ? 0.049 1.521 23.852 1.00 92.31 263 ILE A CA 1
ATOM 2132 C C . ILE A 1 263 ? -0.731 0.323 24.409 1.00 92.31 263 ILE A C 1
ATOM 2134 O O . ILE A 1 263 ? -1.820 -0.008 23.958 1.00 92.31 263 ILE A O 1
ATOM 2138 N N . ARG A 1 264 ? -0.228 -0.299 25.478 1.00 89.44 264 ARG A N 1
ATOM 2139 C CA . ARG A 1 264 ? -0.904 -1.428 26.133 1.00 89.44 264 ARG A CA 1
ATOM 2140 C C . ARG A 1 264 ? -2.255 -1.052 26.744 1.00 89.44 264 ARG A C 1
ATOM 2142 O O . ARG A 1 264 ? -3.093 -1.927 26.935 1.00 89.44 264 ARG A O 1
ATOM 2149 N N . ASN A 1 265 ? -2.461 0.224 27.065 1.00 92.12 265 ASN A N 1
ATOM 2150 C CA . ASN A 1 265 ? -3.683 0.687 27.709 1.00 92.12 265 ASN A CA 1
ATOM 2151 C C . ASN A 1 265 ? -4.820 0.833 26.696 1.00 92.12 265 ASN A C 1
ATOM 2153 O O . ASN A 1 265 ? -5.968 0.597 27.065 1.00 92.12 265 ASN A O 1
ATOM 2157 N N . VAL A 1 266 ? -4.516 1.130 25.422 1.00 94.38 266 VAL A N 1
ATOM 2158 C CA . VAL A 1 266 ? -5.556 1.350 24.400 1.00 94.38 266 VAL A CA 1
ATOM 2159 C C . VAL A 1 266 ? -6.343 0.087 24.061 1.00 94.38 266 VAL A C 1
ATOM 2161 O O . VAL A 1 266 ? -7.458 0.175 23.548 1.00 94.38 266 VAL A O 1
ATOM 2164 N N . GLY A 1 267 ? -5.811 -1.087 24.407 1.00 94.19 267 GLY A N 1
ATOM 2165 C CA . GLY A 1 267 ? -6.484 -2.373 24.295 1.00 94.19 267 GLY A CA 1
ATOM 2166 C C . GLY A 1 267 ? -5.773 -3.325 23.339 1.00 94.19 267 GLY A C 1
ATOM 2167 O O . GLY A 1 267 ? -4.548 -3.389 23.307 1.00 94.19 267 GLY A O 1
ATOM 2168 N N . THR A 1 268 ? -6.548 -4.115 22.598 1.00 94.38 268 THR A N 1
ATOM 2169 C CA . THR A 1 268 ? -6.023 -5.128 21.668 1.00 94.38 268 THR A CA 1
ATOM 2170 C C . THR A 1 268 ? -5.943 -4.569 20.258 1.00 94.38 268 THR A C 1
ATOM 2172 O O . THR A 1 268 ? -6.934 -4.040 19.773 1.00 94.38 268 THR A O 1
ATOM 2175 N N . ILE A 1 269 ? -4.808 -4.732 19.579 1.00 95.06 269 ILE A N 1
ATOM 2176 C CA . ILE A 1 269 ? -4.641 -4.330 18.178 1.00 95.06 269 ILE A CA 1
ATOM 2177 C C . ILE A 1 269 ? -4.429 -5.587 17.330 1.00 95.06 269 ILE A C 1
ATOM 2179 O O . ILE A 1 269 ? -3.463 -6.333 17.520 1.00 95.06 269 ILE A O 1
ATOM 2183 N N . LEU A 1 270 ? -5.369 -5.820 16.416 1.00 95.31 270 LEU A N 1
ATOM 2184 C CA . LEU A 1 270 ? -5.311 -6.823 15.358 1.00 95.31 270 LEU A CA 1
ATOM 2185 C C . LEU A 1 270 ? -5.126 -6.088 14.039 1.00 95.31 270 LEU A C 1
ATOM 2187 O O . LEU A 1 270 ? -5.796 -5.096 13.806 1.00 95.31 270 LEU A O 1
ATOM 2191 N N . GLY A 1 271 ? -4.246 -6.552 13.169 1.00 93.25 271 GLY A N 1
ATOM 2192 C CA . GLY A 1 271 ? -3.983 -5.915 11.889 1.00 93.25 271 GLY A CA 1
ATOM 2193 C C . GLY A 1 271 ? -4.141 -6.868 10.724 1.00 93.25 271 GLY A C 1
ATOM 2194 O O . GLY A 1 271 ? -3.956 -8.075 10.871 1.00 93.25 271 GLY A O 1
ATOM 2195 N N . VAL A 1 272 ? -4.458 -6.313 9.564 1.00 94.00 272 VAL A N 1
ATOM 2196 C CA . VAL A 1 272 ? -4.369 -6.990 8.271 1.00 94.00 272 VAL A CA 1
ATOM 2197 C C . VAL A 1 272 ? -3.082 -6.519 7.614 1.00 94.00 272 VAL A C 1
ATOM 2199 O O . VAL A 1 272 ? -2.847 -5.321 7.573 1.00 94.00 272 VAL A O 1
ATOM 2202 N N . ALA A 1 273 ? -2.226 -7.427 7.155 1.00 91.44 273 ALA A N 1
ATOM 2203 C CA . ALA A 1 273 ? -0.941 -7.069 6.557 1.00 91.44 273 ALA A CA 1
ATOM 2204 C C . ALA A 1 273 ? -0.534 -8.053 5.467 1.00 91.44 273 ALA A C 1
ATOM 2206 O O . ALA A 1 273 ? -0.652 -9.265 5.661 1.00 91.44 273 ALA A O 1
ATOM 2207 N N . GLU A 1 274 ? 0.049 -7.573 4.376 1.00 85.75 274 GLU A N 1
ATOM 2208 C CA . GLU A 1 274 ? 0.870 -8.447 3.541 1.00 85.75 274 GLU A CA 1
ATOM 2209 C C . GLU A 1 274 ? 2.131 -8.872 4.326 1.00 85.75 274 GLU A C 1
ATOM 2211 O O . GLU A 1 274 ? 2.682 -8.088 5.103 1.00 85.75 274 GLU A O 1
ATOM 2216 N N . PRO A 1 275 ? 2.614 -10.121 4.202 1.00 82.56 275 PRO A N 1
ATOM 2217 C CA . PRO A 1 275 ? 3.829 -10.548 4.872 1.00 82.56 275 PRO A CA 1
ATOM 2218 C C . PRO A 1 275 ? 5.018 -9.672 4.469 1.00 82.56 275 PRO A C 1
ATOM 2220 O O . PRO A 1 275 ? 5.411 -9.662 3.303 1.00 82.56 275 PRO A O 1
ATOM 2223 N N . ALA A 1 276 ? 5.653 -9.028 5.453 1.00 83.50 276 ALA A N 1
ATOM 2224 C CA . ALA A 1 276 ? 6.889 -8.289 5.232 1.00 83.50 276 ALA A CA 1
ATOM 2225 C C . ALA A 1 276 ? 7.936 -9.182 4.546 1.00 83.50 276 ALA A C 1
ATOM 2227 O O . ALA A 1 276 ? 8.345 -10.221 5.077 1.00 83.50 276 ALA A O 1
ATOM 2228 N N . LYS A 1 277 ? 8.376 -8.773 3.354 1.00 86.81 277 LYS A N 1
ATOM 2229 C CA . LYS A 1 277 ? 9.427 -9.462 2.604 1.00 86.81 277 LYS A CA 1
ATOM 2230 C C . LYS A 1 277 ? 10.776 -8.849 2.938 1.00 86.81 277 LYS A C 1
ATOM 2232 O O . LYS A 1 277 ? 10.969 -7.641 2.821 1.00 86.81 277 LYS A O 1
ATOM 2237 N N . LEU A 1 278 ? 11.730 -9.698 3.307 1.00 89.94 278 LEU A N 1
ATOM 2238 C CA . LEU A 1 278 ? 13.124 -9.287 3.390 1.00 89.94 278 LEU A CA 1
ATOM 2239 C C . LEU A 1 278 ? 13.652 -9.073 1.969 1.00 89.94 278 LEU A C 1
ATOM 2241 O O . LEU A 1 278 ? 13.671 -10.014 1.179 1.00 89.94 278 LEU A O 1
ATOM 2245 N N . ILE A 1 279 ? 14.097 -7.855 1.671 1.00 94.00 279 ILE A N 1
ATOM 2246 C CA . ILE A 1 279 ? 14.772 -7.515 0.417 1.00 94.00 279 ILE A CA 1
ATOM 2247 C C . ILE A 1 279 ? 16.289 -7.608 0.668 1.00 94.00 279 ILE A C 1
ATOM 2249 O O . ILE A 1 279 ? 16.842 -6.741 1.352 1.00 94.00 279 ILE A O 1
ATOM 2253 N N . PRO A 1 280 ? 16.984 -8.651 0.169 1.00 94.44 280 PRO A N 1
ATOM 2254 C CA . PRO A 1 280 ? 18.399 -8.861 0.471 1.00 94.44 280 PRO A CA 1
ATOM 2255 C C . PRO A 1 280 ? 19.268 -7.718 -0.055 1.00 94.44 280 PRO A C 1
ATOM 2257 O O . PRO A 1 280 ? 19.117 -7.317 -1.207 1.00 94.44 280 PRO A O 1
ATOM 2260 N N . GLY A 1 281 ? 20.183 -7.219 0.779 1.00 94.12 281 GLY A N 1
ATOM 2261 C CA . GLY A 1 281 ? 21.100 -6.121 0.448 1.00 94.12 281 GLY A CA 1
ATOM 2262 C C . GLY A 1 281 ? 20.504 -4.714 0.577 1.00 94.12 281 GLY A C 1
ATOM 2263 O O . GLY A 1 281 ? 21.235 -3.743 0.413 1.00 94.12 281 GLY A O 1
ATOM 2264 N N . PHE A 1 282 ? 19.209 -4.571 0.894 1.00 93.62 282 PHE A N 1
ATOM 2265 C CA . PHE A 1 282 ? 18.592 -3.247 1.030 1.00 93.62 282 PHE A CA 1
ATOM 2266 C C . PHE A 1 282 ? 19.189 -2.445 2.194 1.00 93.62 282 PHE A C 1
ATOM 2268 O O . PHE A 1 282 ? 19.511 -1.276 2.024 1.00 93.62 282 PHE A O 1
ATOM 2275 N N . SER A 1 283 ? 19.400 -3.070 3.357 1.00 92.25 283 SER A N 1
ATOM 2276 C CA . SER A 1 283 ? 20.033 -2.402 4.503 1.00 92.25 283 SER A CA 1
ATOM 2277 C C . SER A 1 283 ? 21.460 -1.947 4.186 1.00 92.25 283 SER A C 1
ATOM 2279 O O . SER A 1 283 ? 21.800 -0.802 4.465 1.00 92.25 283 SER A O 1
ATOM 2281 N N . ASP A 1 284 ? 22.262 -2.798 3.536 1.00 93.06 284 ASP A N 1
ATOM 2282 C CA . ASP A 1 284 ? 23.631 -2.457 3.122 1.00 93.06 284 ASP A CA 1
ATOM 2283 C C . ASP A 1 284 ? 23.638 -1.268 2.152 1.00 93.06 284 ASP A C 1
ATOM 2285 O O . ASP A 1 284 ? 24.468 -0.367 2.263 1.00 93.06 284 ASP A O 1
ATOM 2289 N N . PHE A 1 285 ? 22.665 -1.229 1.236 1.00 92.31 285 PHE A N 1
ATOM 2290 C CA . PHE A 1 285 ? 22.479 -0.105 0.327 1.00 92.31 285 PHE A CA 1
ATOM 2291 C C . PHE A 1 285 ? 22.187 1.204 1.071 1.00 92.31 285 PHE A C 1
ATOM 2293 O O . PHE A 1 285 ? 22.821 2.216 0.766 1.00 92.31 285 PHE A O 1
ATOM 2300 N N . ILE A 1 286 ? 21.294 1.193 2.069 1.00 90.12 286 ILE A N 1
ATOM 2301 C CA . ILE A 1 286 ? 20.998 2.386 2.879 1.00 90.12 286 ILE A CA 1
ATOM 2302 C C . ILE A 1 286 ? 22.256 2.882 3.607 1.00 90.12 286 ILE A C 1
ATOM 2304 O O . ILE A 1 286 ? 22.593 4.057 3.476 1.00 90.12 286 ILE A O 1
ATOM 2308 N N . TYR A 1 287 ? 23.009 1.999 4.272 1.00 89.81 287 TYR A N 1
ATOM 2309 C CA . TYR A 1 287 ? 24.267 2.378 4.934 1.00 89.81 287 TYR A CA 1
ATOM 2310 C C . TYR A 1 287 ? 25.326 2.906 3.954 1.00 89.81 287 TYR A C 1
ATOM 2312 O O . TYR A 1 287 ? 26.086 3.816 4.275 1.00 89.81 287 TYR A O 1
ATOM 2320 N N . SER A 1 288 ? 25.386 2.369 2.732 1.00 86.94 288 SER A N 1
ATOM 2321 C CA . SER A 1 288 ? 26.320 2.864 1.711 1.00 86.94 288 SER A CA 1
ATOM 2322 C C . SER A 1 288 ? 25.922 4.233 1.138 1.00 86.94 288 SER A C 1
ATOM 2324 O O . SER A 1 288 ? 26.795 5.013 0.750 1.00 86.94 288 SER A O 1
ATOM 2326 N N . SER A 1 289 ? 24.621 4.541 1.128 1.00 78.06 289 SER A N 1
ATOM 2327 C CA . SER A 1 289 ? 24.060 5.779 0.571 1.00 78.06 289 SER A CA 1
ATOM 2328 C C . SER A 1 289 ? 24.297 6.998 1.463 1.00 78.06 289 SER A C 1
ATOM 2330 O O . SER A 1 289 ? 24.382 8.108 0.948 1.00 78.06 289 SER A O 1
ATOM 2332 N N . GLU A 1 290 ? 24.473 6.805 2.774 1.00 66.88 290 GLU A N 1
ATOM 2333 C CA . GLU A 1 290 ? 24.795 7.870 3.741 1.00 66.88 290 GLU A CA 1
ATOM 2334 C C . GLU A 1 290 ? 26.094 8.622 3.384 1.00 66.88 290 GLU A C 1
ATOM 2336 O O . GLU A 1 290 ? 26.241 9.808 3.665 1.00 66.88 290 GLU A O 1
ATOM 2341 N N . ASN A 1 291 ? 27.025 7.955 2.691 1.00 56.38 291 ASN A N 1
ATOM 2342 C CA . ASN A 1 291 ? 28.314 8.527 2.293 1.00 56.38 291 ASN A CA 1
ATOM 2343 C C . ASN A 1 291 ? 28.301 9.199 0.907 1.00 56.38 291 ASN A C 1
ATOM 2345 O O . ASN A 1 291 ? 29.300 9.798 0.501 1.00 56.38 291 ASN A O 1
ATOM 2349 N N . GLN A 1 292 ? 27.198 9.096 0.160 1.00 59.41 292 GLN A N 1
ATOM 2350 C CA . GLN A 1 292 ? 27.056 9.678 -1.172 1.00 59.41 292 GLN A CA 1
ATOM 2351 C C . GLN A 1 292 ? 26.192 10.940 -1.101 1.00 59.41 292 GLN A C 1
ATOM 2353 O O . GLN A 1 292 ? 25.015 10.928 -1.452 1.00 59.41 292 GLN A O 1
ATOM 2358 N N . ASN A 1 293 ? 26.798 12.062 -0.700 1.00 52.97 293 ASN A N 1
ATOM 2359 C CA . ASN A 1 293 ? 26.205 13.400 -0.826 1.00 52.97 293 ASN A CA 1
ATOM 2360 C C . ASN A 1 293 ? 26.153 13.842 -2.303 1.00 52.97 293 ASN A C 1
ATOM 2362 O O . ASN A 1 293 ? 26.780 14.821 -2.698 1.00 52.97 293 ASN A O 1
ATOM 2366 N N . GLN A 1 294 ? 25.431 13.101 -3.141 1.00 52.56 294 GLN A N 1
ATOM 2367 C CA . GLN A 1 294 ? 25.076 13.515 -4.496 1.00 52.56 294 GLN A CA 1
ATOM 2368 C C . GLN A 1 294 ? 23.640 14.028 -4.495 1.00 52.56 294 GLN A C 1
ATOM 2370 O O . GLN A 1 294 ? 22.741 13.451 -5.099 1.00 52.56 294 GLN A O 1
ATOM 2375 N N . CYS A 1 295 ? 23.427 15.127 -3.781 1.00 55.34 295 CYS A N 1
ATOM 2376 C CA . CYS A 1 295 ? 22.346 16.023 -4.135 1.00 55.34 295 CYS A CA 1
ATOM 2377 C C . CYS A 1 295 ? 22.904 16.955 -5.200 1.00 55.34 295 CYS A C 1
ATOM 2379 O O . CYS A 1 295 ? 23.597 17.921 -4.893 1.00 55.34 295 CYS A O 1
ATOM 2381 N N . GLU A 1 296 ? 22.669 16.620 -6.467 1.00 49.56 296 GLU A N 1
ATOM 2382 C CA . GLU A 1 296 ? 22.775 17.640 -7.499 1.00 49.56 296 GLU A CA 1
ATOM 2383 C C . GLU A 1 296 ? 21.742 18.713 -7.152 1.00 49.56 296 GLU A C 1
ATOM 2385 O O . GLU A 1 296 ? 20.554 18.409 -7.017 1.00 49.56 296 GLU A O 1
ATOM 2390 N N . ASP A 1 297 ? 22.200 19.954 -6.964 1.00 43.97 297 ASP A N 1
ATOM 2391 C CA . ASP A 1 297 ? 21.344 21.138 -6.921 1.00 43.97 297 ASP A CA 1
ATOM 2392 C C . ASP A 1 297 ? 20.649 21.252 -8.284 1.00 43.97 297 ASP A C 1
ATOM 2394 O O . ASP A 1 297 ? 21.056 22.011 -9.169 1.00 43.97 297 ASP A O 1
ATOM 2398 N N . PHE A 1 298 ? 19.605 20.450 -8.492 1.00 45.38 298 PHE A N 1
ATOM 2399 C CA . PHE A 1 298 ? 18.706 20.617 -9.613 1.00 45.38 298 PHE A CA 1
ATOM 2400 C C . PHE A 1 298 ? 18.044 21.971 -9.408 1.00 45.38 298 PHE A C 1
ATOM 2402 O O . PHE A 1 298 ? 17.208 22.157 -8.520 1.00 45.38 298 PHE A O 1
ATOM 2409 N N . VAL A 1 299 ? 18.533 22.928 -10.197 1.00 42.50 299 VAL A N 1
ATOM 2410 C CA . VAL A 1 299 ? 18.107 24.320 -10.287 1.00 42.50 299 VAL A CA 1
ATOM 2411 C C . VAL A 1 299 ? 16.629 24.440 -9.944 1.00 42.50 299 VAL A C 1
ATOM 2413 O O . VAL A 1 299 ? 15.791 23.825 -10.598 1.00 42.50 299 VAL A O 1
ATOM 2416 N N . GLN A 1 300 ? 16.338 25.260 -8.929 1.00 46.31 300 GLN A N 1
ATOM 2417 C CA . GLN A 1 300 ? 15.013 25.751 -8.550 1.00 46.31 300 GLN A CA 1
ATOM 2418 C C . GLN A 1 300 ? 14.100 25.955 -9.767 1.00 46.31 300 GLN A C 1
ATOM 2420 O O . GLN A 1 300 ? 14.041 27.031 -10.361 1.00 46.31 300 GLN A O 1
ATOM 2425 N N . GLN A 1 301 ? 13.331 24.934 -10.117 1.00 45.03 301 GLN A N 1
ATOM 2426 C CA . GLN A 1 301 ? 12.240 25.052 -11.066 1.00 45.03 301 GLN A CA 1
ATOM 2427 C C . GLN A 1 301 ? 11.053 24.295 -10.510 1.00 45.03 301 GLN A C 1
ATOM 2429 O O . GLN A 1 301 ? 10.959 23.097 -10.706 1.00 45.03 301 GLN A O 1
ATOM 2434 N N . LYS A 1 302 ? 10.158 25.029 -9.830 1.00 51.81 302 LYS A N 1
ATOM 2435 C CA . LYS A 1 302 ? 8.693 24.816 -9.725 1.00 51.81 302 LYS A CA 1
ATOM 2436 C C . LYS A 1 302 ? 8.150 23.414 -9.390 1.00 51.81 302 LYS A C 1
ATOM 2438 O O . LYS A 1 302 ? 6.938 23.231 -9.399 1.00 51.81 302 LYS A O 1
ATOM 2443 N N . LEU A 1 303 ? 9.007 22.460 -9.082 1.00 57.56 303 LEU A N 1
ATOM 2444 C CA . LEU A 1 303 ? 8.710 21.088 -8.733 1.00 57.56 303 LEU A CA 1
ATOM 2445 C C . LEU A 1 303 ? 8.820 20.970 -7.223 1.00 57.56 303 LEU A C 1
ATOM 2447 O O . LEU A 1 303 ? 9.701 21.574 -6.611 1.00 57.56 303 LEU A O 1
ATOM 2451 N N . CYS A 1 304 ? 7.939 20.174 -6.635 1.00 59.59 304 CYS A N 1
ATOM 2452 C CA . CYS A 1 304 ? 8.179 19.590 -5.329 1.00 59.59 304 CYS A CA 1
ATOM 2453 C C . CYS A 1 304 ? 9.399 18.668 -5.421 1.00 59.59 304 CYS A C 1
ATOM 2455 O O . CYS A 1 304 ? 9.285 17.468 -5.655 1.00 59.59 304 CYS A O 1
ATOM 2457 N N . ASN A 1 305 ? 10.595 19.251 -5.377 1.00 60.62 305 ASN A N 1
ATOM 2458 C CA . ASN A 1 305 ? 11.823 18.486 -5.380 1.00 60.62 305 ASN A CA 1
ATOM 2459 C C . ASN A 1 305 ? 12.083 17.947 -3.974 1.00 60.62 305 ASN A C 1
ATOM 2461 O O . ASN A 1 305 ? 11.729 18.566 -2.968 1.00 60.62 305 ASN A O 1
ATOM 2465 N N . GLN A 1 306 ? 12.695 16.765 -3.932 1.00 58.84 306 GLN A N 1
ATOM 2466 C CA . GLN A 1 306 ? 13.134 16.130 -2.698 1.00 58.84 306 GLN A CA 1
ATOM 2467 C C . GLN A 1 306 ? 13.950 17.152 -1.903 1.00 58.84 306 GLN A C 1
ATOM 2469 O O . GLN A 1 306 ? 14.942 17.685 -2.408 1.00 58.84 306 GLN A O 1
ATOM 2474 N N . ARG A 1 307 ? 13.523 17.472 -0.674 1.00 55.06 307 ARG A N 1
ATOM 2475 C CA . ARG A 1 307 ? 14.345 18.298 0.213 1.00 55.06 307 ARG A CA 1
ATOM 2476 C C . ARG A 1 307 ? 15.617 17.519 0.512 1.00 55.06 307 ARG A C 1
ATOM 2478 O O . ARG A 1 307 ? 15.614 16.614 1.328 1.00 55.06 307 ARG A O 1
ATOM 2485 N N . CYS A 1 308 ? 16.701 17.916 -0.136 1.00 56.78 308 CYS A N 1
ATOM 2486 C CA . CYS A 1 308 ? 18.021 17.336 0.073 1.00 56.78 308 CYS A CA 1
ATOM 2487 C C . CYS A 1 308 ? 18.599 17.603 1.468 1.00 56.78 308 CYS A C 1
ATOM 2489 O O . CYS A 1 308 ? 19.532 16.921 1.880 1.00 56.78 308 CYS A O 1
ATOM 2491 N N . ASN A 1 309 ? 18.043 18.567 2.213 1.00 56.00 309 ASN A N 1
ATOM 2492 C CA . ASN A 1 309 ? 18.442 18.809 3.595 1.00 56.00 309 ASN A CA 1
ATOM 2493 C C . ASN A 1 309 ? 17.627 17.936 4.561 1.00 56.00 309 ASN A C 1
ATOM 2495 O O . ASN A 1 309 ? 16.747 18.428 5.269 1.00 56.00 309 ASN A O 1
ATOM 2499 N N . CYS A 1 310 ? 17.907 16.633 4.561 1.00 58.47 310 CYS A N 1
ATOM 2500 C CA . CYS A 1 310 ? 17.388 15.672 5.538 1.00 58.47 310 CYS A CA 1
ATOM 2501 C C . CYS A 1 310 ? 18.283 15.631 6.791 1.00 58.47 310 CYS A C 1
ATOM 2503 O O . CYS A 1 310 ? 18.730 14.562 7.206 1.00 58.47 310 CYS A O 1
ATOM 2505 N N . GLU A 1 311 ? 18.596 16.793 7.379 1.00 61.88 311 GLU A N 1
ATOM 2506 C CA . GLU A 1 311 ? 19.350 16.847 8.637 1.00 61.88 311 GLU A CA 1
ATOM 2507 C C . GLU A 1 311 ? 18.602 16.060 9.726 1.00 61.88 311 GLU A C 1
ATOM 2509 O O . GLU A 1 311 ? 17.462 16.378 10.063 1.00 61.88 311 GLU A O 1
ATOM 2514 N N . GLY A 1 312 ? 19.251 15.028 10.273 1.00 68.19 312 GLY A N 1
ATOM 2515 C CA . GLY A 1 312 ? 18.729 14.228 11.384 1.00 68.19 312 GLY A CA 1
ATOM 2516 C C . GLY A 1 312 ? 18.059 12.903 11.011 1.00 68.19 312 GLY A C 1
ATOM 2517 O O . GLY A 1 312 ? 17.630 12.206 11.924 1.00 68.19 312 GLY A O 1
ATOM 2518 N N . LEU A 1 313 ? 17.989 12.530 9.727 1.00 76.56 313 LEU A N 1
ATOM 2519 C CA . LEU A 1 313 ? 17.520 11.199 9.325 1.00 76.56 313 LEU A CA 1
ATOM 2520 C C . LEU A 1 313 ? 18.673 10.186 9.392 1.00 76.56 313 LEU A C 1
ATOM 2522 O O . LEU A 1 313 ? 19.683 10.361 8.712 1.00 76.56 313 LEU A O 1
ATOM 2526 N N . THR A 1 314 ? 18.524 9.124 10.180 1.00 86.19 314 THR A N 1
ATOM 2527 C CA . THR A 1 314 ? 19.523 8.047 10.277 1.00 86.19 314 THR A CA 1
ATOM 2528 C C . THR A 1 314 ? 19.178 6.868 9.355 1.00 86.19 314 THR A C 1
ATOM 2530 O O . THR A 1 314 ? 18.002 6.660 9.030 1.00 86.19 314 THR A O 1
ATOM 2533 N N . PRO A 1 315 ? 20.161 6.046 8.936 1.00 87.31 315 PRO A N 1
ATOM 2534 C CA . PRO A 1 315 ? 19.893 4.766 8.273 1.00 87.31 315 PRO A CA 1
ATOM 2535 C C . PRO A 1 315 ? 18.887 3.898 9.037 1.00 87.31 315 PRO A C 1
ATOM 2537 O O . PRO A 1 315 ? 18.020 3.256 8.437 1.00 87.31 315 PRO A O 1
ATOM 2540 N N . GLU A 1 316 ? 18.972 3.902 10.368 1.00 88.25 316 GLU A N 1
ATOM 2541 C CA . GLU A 1 316 ? 18.075 3.172 11.253 1.00 88.25 316 GLU A CA 1
ATOM 2542 C C . GLU A 1 316 ? 16.628 3.646 11.125 1.00 88.25 316 GLU A C 1
ATOM 2544 O O . GLU A 1 316 ? 15.734 2.802 11.149 1.00 88.25 316 GLU A O 1
ATOM 2549 N N . ASP A 1 317 ? 16.378 4.943 10.948 1.00 85.81 317 ASP A N 1
ATOM 2550 C CA . ASP A 1 317 ? 15.022 5.471 10.760 1.00 85.81 317 ASP A CA 1
ATOM 2551 C C . ASP A 1 317 ? 14.397 4.924 9.471 1.00 85.81 317 ASP A C 1
ATOM 2553 O O . ASP A 1 317 ? 13.260 4.450 9.478 1.00 85.81 317 ASP A O 1
ATOM 2557 N N . VAL A 1 318 ? 15.169 4.880 8.380 1.00 85.88 318 VAL A N 1
ATOM 2558 C CA . VAL A 1 318 ? 14.716 4.340 7.086 1.00 85.88 318 VAL A CA 1
ATOM 2559 C C . VAL A 1 318 ? 14.472 2.833 7.163 1.00 85.88 318 VAL A C 1
ATOM 2561 O O . VAL A 1 318 ? 13.470 2.328 6.659 1.00 85.88 318 VAL A O 1
ATOM 2564 N N . ILE A 1 319 ? 15.374 2.086 7.803 1.00 87.00 319 ILE A N 1
ATOM 2565 C CA . ILE A 1 319 ? 15.261 0.625 7.934 1.00 87.00 319 ILE A CA 1
ATOM 2566 C C . ILE A 1 319 ? 14.111 0.240 8.883 1.00 87.00 319 ILE A C 1
ATOM 2568 O O . ILE A 1 319 ? 13.460 -0.801 8.704 1.00 87.00 319 ILE A O 1
ATOM 2572 N N . ASN A 1 320 ? 13.848 1.061 9.902 1.00 84.56 320 ASN A N 1
ATOM 2573 C CA . ASN A 1 320 ? 12.791 0.838 10.885 1.00 84.56 320 ASN A CA 1
ATOM 2574 C C . ASN A 1 320 ? 11.435 1.436 10.497 1.00 84.56 320 ASN A C 1
ATOM 2576 O O . ASN A 1 320 ? 10.472 1.190 11.223 1.00 84.56 320 ASN A O 1
ATOM 2580 N N . ALA A 1 321 ? 11.332 2.131 9.366 1.00 84.56 321 ALA A N 1
ATOM 2581 C CA . ALA A 1 321 ? 10.051 2.536 8.803 1.00 84.56 321 ALA A CA 1
ATOM 2582 C C . ALA A 1 321 ? 9.126 1.327 8.552 1.00 84.56 321 ALA A C 1
ATOM 2584 O O . ALA A 1 321 ? 9.573 0.165 8.483 1.00 84.56 321 ALA A O 1
ATOM 2585 N N . ASP A 1 322 ? 7.825 1.606 8.438 1.00 86.44 322 ASP A N 1
ATOM 2586 C CA . ASP A 1 322 ? 6.816 0.606 8.107 1.00 86.44 322 ASP A CA 1
ATOM 2587 C C . ASP A 1 322 ? 7.165 -0.083 6.764 1.00 86.44 322 ASP A C 1
ATOM 2589 O O . ASP A 1 322 ? 7.377 0.580 5.744 1.00 86.44 322 ASP A O 1
ATOM 2593 N N . PRO A 1 323 ? 7.289 -1.425 6.735 1.00 89.06 323 PRO A N 1
ATOM 2594 C CA . PRO A 1 323 ? 7.744 -2.142 5.551 1.00 89.06 323 PRO A CA 1
ATOM 2595 C C . PRO A 1 323 ? 6.628 -2.470 4.547 1.00 89.06 323 PRO A C 1
ATOM 2597 O O . PRO A 1 323 ? 6.930 -3.116 3.540 1.00 89.06 323 PRO A O 1
ATOM 2600 N N . SER A 1 324 ? 5.371 -2.086 4.803 1.00 88.56 324 SER A N 1
ATOM 2601 C CA . SER A 1 324 ? 4.185 -2.554 4.061 1.00 88.56 324 SER A CA 1
ATOM 2602 C C . SER A 1 324 ? 4.291 -2.303 2.558 1.00 88.56 324 SER A C 1
ATOM 2604 O O . SER A 1 324 ? 3.913 -3.152 1.758 1.00 88.56 324 SER A O 1
ATOM 2606 N N . PHE A 1 325 ? 4.919 -1.196 2.154 1.00 90.88 325 PHE A N 1
ATOM 2607 C CA . PHE A 1 325 ? 5.040 -0.814 0.745 1.00 90.88 325 PHE A CA 1
ATOM 2608 C C . PHE A 1 325 ? 6.409 -1.121 0.117 1.00 90.88 325 PHE A C 1
ATOM 2610 O O . PHE A 1 325 ? 6.606 -0.894 -1.078 1.00 90.88 325 PHE A O 1
ATOM 2617 N N . ASN A 1 326 ? 7.353 -1.707 0.865 1.00 92.56 326 ASN A N 1
ATOM 2618 C CA . ASN A 1 326 ? 8.690 -2.015 0.345 1.00 92.56 326 ASN A CA 1
ATOM 2619 C C . ASN A 1 326 ? 8.642 -3.023 -0.810 1.00 92.56 326 ASN A C 1
ATOM 2621 O O . ASN A 1 326 ? 9.270 -2.814 -1.851 1.00 92.56 326 ASN A O 1
ATOM 2625 N N . PHE A 1 327 ? 7.898 -4.120 -0.637 1.00 94.25 327 PHE A N 1
ATOM 2626 C CA . PHE A 1 327 ? 7.774 -5.151 -1.666 1.00 94.25 327 PHE A CA 1
ATOM 2627 C C . PHE A 1 327 ? 6.901 -4.719 -2.854 1.00 94.25 327 PHE A C 1
ATOM 2629 O O . PHE A 1 327 ? 7.330 -4.961 -3.985 1.00 94.25 327 PHE A O 1
ATOM 2636 N N . PRO A 1 328 ? 5.764 -4.020 -2.671 1.00 95.44 328 PRO A N 1
ATOM 2637 C CA . PRO A 1 328 ? 5.039 -3.399 -3.780 1.00 95.44 328 PRO A CA 1
ATOM 2638 C C . PRO A 1 328 ? 5.914 -2.474 -4.640 1.00 95.44 328 PRO A C 1
ATOM 2640 O O . PRO A 1 328 ? 5.930 -2.608 -5.865 1.00 95.44 328 PRO A O 1
ATOM 2643 N N . VAL A 1 329 ? 6.728 -1.600 -4.031 1.00 96.00 329 VAL A N 1
ATOM 2644 C CA . VAL A 1 329 ? 7.675 -0.744 -4.776 1.00 96.00 329 VAL A CA 1
ATOM 2645 C C . VAL A 1 329 ? 8.711 -1.592 -5.516 1.00 96.00 329 VAL A C 1
ATOM 2647 O O . VAL A 1 329 ? 8.999 -1.353 -6.689 1.00 96.00 329 VAL A O 1
ATOM 2650 N N . TYR A 1 330 ? 9.291 -2.579 -4.832 1.00 96.88 330 TYR A N 1
ATOM 2651 C CA . TYR A 1 330 ? 10.317 -3.455 -5.393 1.00 96.88 330 TYR A CA 1
ATOM 2652 C C . TYR A 1 330 ? 9.792 -4.245 -6.600 1.00 96.88 330 TYR A C 1
ATOM 2654 O O . TYR A 1 330 ? 10.401 -4.231 -7.669 1.00 96.88 330 TYR A O 1
ATOM 2662 N N . SER A 1 331 ? 8.631 -4.879 -6.457 1.00 97.06 331 SER A N 1
ATOM 2663 C CA . SER A 1 331 ? 7.986 -5.670 -7.505 1.00 97.06 331 SER A CA 1
ATOM 2664 C C . SER A 1 331 ? 7.512 -4.820 -8.684 1.00 97.06 331 SER A C 1
ATOM 2666 O O . SER A 1 331 ? 7.630 -5.283 -9.814 1.00 97.06 331 SER A O 1
ATOM 2668 N N . ALA A 1 332 ? 7.082 -3.568 -8.479 1.00 97.94 332 ALA A N 1
ATOM 2669 C CA . ALA A 1 332 ? 6.697 -2.670 -9.575 1.00 97.94 332 ALA A CA 1
ATOM 2670 C C . ALA A 1 332 ? 7.880 -2.348 -10.508 1.00 97.94 332 ALA A C 1
ATOM 2672 O O . ALA A 1 332 ? 7.746 -2.389 -11.737 1.00 97.94 332 ALA A O 1
ATOM 2673 N N . VAL A 1 333 ? 9.063 -2.091 -9.930 1.00 98.00 333 VAL A N 1
ATOM 2674 C CA . VAL A 1 333 ? 10.302 -1.858 -10.697 1.00 98.00 333 VAL A CA 1
ATOM 2675 C C . VAL A 1 333 ? 10.695 -3.111 -11.474 1.00 98.00 333 VAL A C 1
ATOM 2677 O O . VAL A 1 333 ? 10.987 -3.037 -12.670 1.00 98.00 333 VAL A O 1
ATOM 2680 N N . TYR A 1 334 ? 10.672 -4.272 -10.817 1.00 98.12 334 TYR A N 1
ATOM 2681 C CA . TYR A 1 334 ? 11.020 -5.535 -11.463 1.00 98.12 334 TYR A CA 1
ATOM 2682 C C . TYR A 1 334 ? 10.022 -5.920 -12.558 1.00 98.12 334 TYR A C 1
ATOM 2684 O O . TYR A 1 334 ? 10.461 -6.296 -13.638 1.00 98.12 334 TYR A O 1
ATOM 2692 N N . ALA A 1 335 ? 8.713 -5.765 -12.343 1.00 98.06 335 ALA A N 1
ATOM 2693 C CA . ALA A 1 335 ? 7.696 -6.060 -13.354 1.00 98.06 335 ALA A CA 1
ATOM 2694 C C . ALA A 1 335 ? 7.913 -5.230 -14.622 1.00 98.06 335 ALA A C 1
ATOM 2696 O O . ALA A 1 335 ? 7.962 -5.771 -15.726 1.00 98.06 335 ALA A O 1
ATOM 2697 N N . THR A 1 336 ? 8.156 -3.930 -14.454 1.00 97.56 336 THR A N 1
ATOM 2698 C CA . THR A 1 336 ? 8.475 -3.025 -15.567 1.00 97.56 336 THR A CA 1
ATOM 2699 C C . THR A 1 336 ? 9.757 -3.447 -16.290 1.00 97.56 336 THR A C 1
ATOM 2701 O O . THR A 1 336 ? 9.821 -3.431 -17.518 1.00 97.56 336 THR A O 1
ATOM 2704 N N . SER A 1 337 ? 10.770 -3.880 -15.541 1.00 97.56 337 SER A N 1
ATOM 2705 C CA . SER A 1 337 ? 12.063 -4.292 -16.095 1.00 97.56 337 SER A CA 1
ATOM 2706 C C . SER A 1 337 ? 11.996 -5.632 -16.831 1.00 97.56 337 SER A C 1
ATOM 2708 O O . SER A 1 337 ? 12.630 -5.783 -17.872 1.00 97.56 337 SER A O 1
ATOM 2710 N N . TYR A 1 338 ? 11.202 -6.590 -16.344 1.00 97.56 338 TYR A N 1
ATOM 2711 C CA . TYR A 1 338 ? 10.917 -7.841 -17.053 1.00 97.56 338 TYR A CA 1
ATOM 2712 C C . TYR A 1 338 ? 10.139 -7.583 -18.344 1.00 97.56 338 TYR A C 1
ATOM 2714 O O . TYR A 1 338 ? 10.489 -8.132 -19.385 1.00 97.56 338 TYR A O 1
ATOM 2722 N N . ALA A 1 339 ? 9.146 -6.691 -18.317 1.00 97.31 339 ALA A N 1
ATOM 2723 C CA . ALA A 1 339 ? 8.441 -6.292 -19.530 1.00 97.31 339 ALA A CA 1
ATOM 2724 C C . ALA A 1 339 ? 9.397 -5.669 -20.564 1.00 97.31 339 ALA A C 1
ATOM 2726 O O . ALA A 1 339 ? 9.389 -6.072 -21.727 1.00 97.31 339 ALA A O 1
ATOM 2727 N N . LEU A 1 340 ? 10.293 -4.767 -20.140 1.00 96.50 340 LEU A N 1
ATOM 2728 C CA . LEU A 1 340 ? 11.332 -4.216 -21.017 1.00 96.50 340 LEU A CA 1
ATOM 2729 C C . LEU A 1 340 ? 12.281 -5.299 -21.551 1.00 96.50 340 LEU A C 1
ATOM 2731 O O . LEU A 1 340 ? 12.644 -5.274 -22.724 1.00 96.50 340 LEU A O 1
ATOM 2735 N N . HIS A 1 341 ? 12.660 -6.266 -20.716 1.00 96.94 341 HIS A N 1
ATOM 2736 C CA . HIS A 1 341 ? 13.535 -7.372 -21.103 1.00 96.94 341 HIS A CA 1
ATOM 273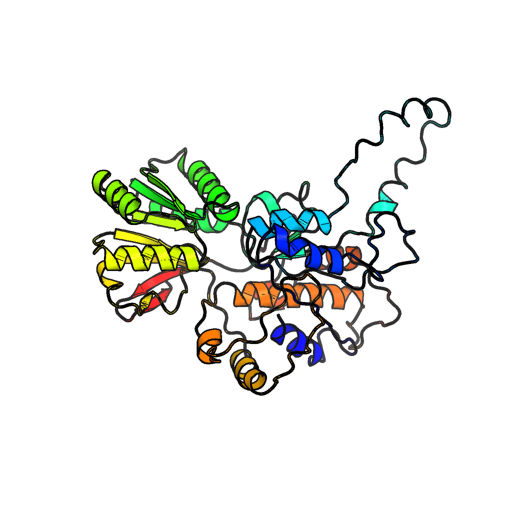7 C C . HIS A 1 341 ? 12.930 -8.229 -22.222 1.00 96.94 341 HIS A C 1
ATOM 2739 O O . HIS A 1 341 ? 13.644 -8.629 -23.144 1.00 96.94 341 HIS A O 1
ATOM 2745 N N . HIS A 1 342 ? 11.617 -8.463 -22.179 1.00 96.25 342 HIS A N 1
ATOM 2746 C CA . HIS A 1 342 ? 10.900 -9.158 -23.247 1.00 96.25 342 HIS A CA 1
ATOM 2747 C C . HIS A 1 342 ? 10.780 -8.307 -24.515 1.00 96.25 342 HIS A C 1
ATOM 2749 O O . HIS A 1 342 ? 11.054 -8.810 -25.605 1.00 96.25 342 HIS A O 1
ATOM 2755 N N . VAL A 1 343 ? 10.468 -7.011 -24.390 1.00 95.75 343 VAL A N 1
ATOM 2756 C CA . VAL A 1 343 ? 10.423 -6.092 -25.544 1.00 95.75 343 VAL A CA 1
ATOM 2757 C C . VAL A 1 343 ? 11.771 -6.038 -26.270 1.00 95.75 343 VAL A C 1
ATOM 2759 O O . VAL A 1 343 ? 11.810 -6.082 -27.497 1.00 95.75 343 VAL A O 1
ATOM 2762 N N . LEU A 1 344 ? 12.877 -5.999 -25.526 1.00 96.56 344 LEU A N 1
ATOM 2763 C CA . LEU A 1 344 ? 14.237 -5.953 -26.070 1.00 96.56 344 LEU A CA 1
ATOM 2764 C C . LEU A 1 344 ? 14.811 -7.332 -26.442 1.00 96.56 344 LEU A C 1
ATOM 2766 O O . LEU A 1 344 ? 15.978 -7.417 -26.822 1.00 96.56 344 LEU A O 1
ATOM 2770 N N . GLN A 1 345 ? 14.022 -8.410 -26.356 1.00 96.06 345 GLN A N 1
ATOM 2771 C CA . GLN A 1 345 ? 14.408 -9.764 -26.785 1.00 96.06 345 GLN A CA 1
ATOM 2772 C C . GLN A 1 345 ? 15.727 -10.261 -26.163 1.00 96.06 345 GLN A C 1
ATOM 2774 O O . GLN A 1 345 ? 16.579 -10.846 -26.832 1.00 96.06 345 GLN A O 1
ATOM 2779 N N . CYS A 1 346 ? 15.914 -10.033 -24.866 1.00 94.38 346 CYS A N 1
ATOM 2780 C CA . CYS A 1 346 ? 17.193 -10.246 -24.183 1.00 94.38 346 CYS A CA 1
ATOM 2781 C C . CYS A 1 346 ? 17.551 -11.722 -23.866 1.00 94.38 346 CYS A C 1
ATOM 2783 O O . CYS A 1 346 ? 18.504 -11.984 -23.129 1.00 94.38 346 CYS A O 1
ATOM 2785 N N . GLU A 1 347 ? 16.817 -12.701 -24.405 1.00 84.62 347 GLU A N 1
ATOM 2786 C CA . GLU A 1 347 ? 16.896 -14.131 -24.043 1.00 84.62 347 GLU A CA 1
ATOM 2787 C C . GLU A 1 347 ? 18.244 -14.793 -24.383 1.00 84.62 347 GLU A C 1
ATOM 2789 O O . GLU A 1 347 ? 18.614 -15.809 -23.798 1.00 84.62 347 GLU A O 1
ATOM 2794 N N . SER A 1 348 ? 19.018 -14.204 -25.299 1.00 81.88 348 SER A N 1
ATOM 2795 C CA . SER A 1 348 ? 20.327 -14.722 -25.735 1.00 81.88 348 SER A CA 1
ATOM 2796 C C . SER A 1 348 ? 21.512 -14.156 -24.935 1.00 81.88 348 SER A C 1
ATOM 2798 O O . SER A 1 348 ? 22.640 -14.137 -25.425 1.00 81.88 348 SER A O 1
ATOM 2800 N N . GLY A 1 349 ? 21.275 -13.651 -23.719 1.00 86.31 349 GLY A N 1
ATOM 2801 C CA . GLY A 1 349 ? 22.313 -13.038 -22.875 1.00 86.31 349 GLY A CA 1
ATOM 2802 C C . GLY A 1 349 ? 22.770 -11.651 -23.344 1.00 86.31 349 GLY A C 1
ATOM 2803 O O . GLY A 1 349 ? 23.748 -11.116 -22.824 1.00 86.31 349 GLY A O 1
ATOM 2804 N N . ARG A 1 350 ? 22.064 -11.067 -24.318 1.00 92.88 350 ARG A N 1
ATOM 2805 C CA . ARG A 1 350 ? 22.239 -9.699 -24.811 1.00 92.88 350 ARG A CA 1
ATOM 2806 C C . ARG A 1 350 ? 20.881 -9.160 -25.259 1.00 92.88 350 ARG A C 1
ATOM 2808 O O . ARG A 1 350 ? 20.145 -9.878 -25.929 1.00 92.88 350 ARG A O 1
ATOM 2815 N N . CYS A 1 351 ? 20.575 -7.915 -24.918 1.00 95.19 351 CYS A N 1
ATOM 2816 C CA . CYS A 1 351 ? 19.398 -7.200 -25.405 1.00 95.19 351 CYS A CA 1
ATOM 2817 C C . CYS A 1 351 ? 19.631 -6.611 -26.803 1.00 95.19 351 CYS A C 1
ATOM 2819 O O . CYS A 1 351 ? 20.739 -6.162 -27.116 1.00 95.19 351 CYS A O 1
ATOM 2821 N N . ASN A 1 352 ? 18.580 -6.596 -27.623 1.00 94.38 352 ASN A N 1
ATOM 2822 C CA . ASN A 1 352 ? 18.580 -6.039 -28.971 1.00 94.38 352 ASN A CA 1
ATOM 2823 C C . ASN A 1 352 ? 18.491 -4.505 -28.922 1.00 94.38 352 ASN A C 1
ATOM 2825 O O . ASN A 1 352 ? 17.458 -3.943 -28.570 1.00 94.38 352 ASN A O 1
ATOM 2829 N N . ASP A 1 353 ? 19.579 -3.836 -29.297 1.00 88.62 353 ASP A N 1
ATOM 2830 C CA . ASP A 1 353 ? 19.724 -2.376 -29.315 1.00 88.62 353 ASP A CA 1
ATOM 2831 C C . ASP A 1 353 ? 19.087 -1.707 -30.548 1.00 88.62 353 ASP A C 1
ATOM 2833 O O . ASP A 1 353 ? 18.921 -0.490 -30.566 1.00 88.62 353 ASP A O 1
ATOM 2837 N N . ASN A 1 354 ? 18.663 -2.484 -31.550 1.00 91.25 354 ASN A N 1
ATOM 2838 C CA . ASN A 1 354 ? 17.972 -1.963 -32.734 1.00 91.25 354 ASN A CA 1
ATOM 2839 C C . ASN A 1 354 ? 16.463 -1.757 -32.522 1.00 91.25 354 ASN A C 1
ATOM 2841 O O . ASN A 1 354 ? 15.786 -1.246 -33.416 1.00 91.25 354 ASN A O 1
ATOM 2845 N N . ILE A 1 355 ? 15.909 -2.189 -31.385 1.00 90.69 355 ILE A N 1
ATOM 2846 C CA . ILE A 1 355 ? 14.481 -2.050 -31.089 1.00 90.69 355 ILE A CA 1
ATOM 2847 C C . ILE A 1 355 ? 14.226 -0.690 -30.442 1.00 90.69 355 ILE A C 1
ATOM 2849 O O . ILE A 1 355 ? 14.661 -0.423 -29.325 1.00 90.69 355 ILE A O 1
ATOM 2853 N N . THR A 1 356 ? 13.456 0.156 -31.123 1.00 89.00 356 THR A N 1
ATOM 2854 C CA . THR A 1 356 ? 12.887 1.358 -30.509 1.00 89.00 356 THR A CA 1
ATOM 2855 C C . THR A 1 356 ? 11.711 0.965 -29.621 1.00 89.00 356 THR A C 1
ATOM 2857 O O . THR A 1 356 ? 10.722 0.404 -30.094 1.00 89.00 356 THR A O 1
ATOM 2860 N N . VAL A 1 357 ? 11.827 1.247 -28.325 1.00 87.88 357 VAL A N 1
ATOM 2861 C CA . VAL A 1 357 ? 10.814 0.905 -27.323 1.00 87.88 357 VAL A CA 1
ATOM 2862 C C . VAL A 1 357 ? 9.756 1.997 -27.255 1.00 87.88 357 VAL A C 1
ATOM 2864 O O . VAL A 1 357 ? 10.075 3.163 -27.045 1.00 87.88 357 VAL A O 1
ATOM 2867 N N . TYR A 1 358 ? 8.490 1.601 -27.366 1.00 84.81 358 TYR A N 1
ATOM 2868 C CA . TYR A 1 358 ? 7.346 2.486 -27.162 1.00 84.81 358 TYR A CA 1
ATOM 2869 C C . TYR A 1 358 ? 6.551 2.061 -25.917 1.00 84.81 358 TYR A C 1
ATOM 2871 O O . TYR A 1 358 ? 6.435 0.857 -25.667 1.00 84.81 358 TYR A O 1
ATOM 2879 N N . PRO A 1 359 ? 5.936 2.995 -25.167 1.00 85.06 359 PRO A N 1
ATOM 2880 C CA . PRO A 1 359 ? 5.217 2.675 -23.927 1.00 85.06 359 PRO A CA 1
ATOM 2881 C C . PRO A 1 359 ? 4.149 1.571 -24.062 1.00 85.06 359 PRO A C 1
ATOM 2883 O O . PRO A 1 359 ? 4.070 0.657 -23.240 1.00 85.06 359 PRO A O 1
ATOM 2886 N N . TYR A 1 360 ? 3.390 1.558 -25.165 1.00 84.06 360 TYR A N 1
ATOM 2887 C CA . TYR A 1 360 ? 2.379 0.521 -25.410 1.00 84.06 360 TYR A CA 1
ATOM 2888 C C . TYR A 1 360 ? 2.970 -0.899 -25.525 1.00 84.06 360 TYR A C 1
ATOM 2890 O O . TYR A 1 360 ? 2.280 -1.870 -25.206 1.00 84.06 360 TYR A O 1
ATOM 2898 N N . MET A 1 361 ? 4.231 -1.042 -25.963 1.00 90.81 361 MET A N 1
ATOM 2899 C CA . MET A 1 361 ? 4.915 -2.340 -26.027 1.00 90.81 361 MET A CA 1
ATOM 2900 C C . MET A 1 361 ? 5.173 -2.875 -24.619 1.00 90.81 361 MET A C 1
ATOM 2902 O O . MET A 1 361 ? 4.946 -4.052 -24.351 1.00 90.81 361 MET A O 1
ATOM 2906 N N . ILE A 1 362 ? 5.574 -1.994 -23.699 1.00 93.12 362 ILE A N 1
ATOM 2907 C CA . ILE A 1 362 ? 5.796 -2.359 -22.301 1.00 93.12 362 ILE A CA 1
ATOM 2908 C C . ILE A 1 362 ? 4.473 -2.723 -21.631 1.00 93.12 362 ILE A C 1
ATOM 2910 O O . ILE A 1 362 ? 4.412 -3.729 -20.933 1.00 93.12 362 ILE A O 1
ATOM 2914 N N . LEU A 1 363 ? 3.392 -1.976 -21.883 1.00 91.75 363 LEU A N 1
ATOM 2915 C CA . LEU A 1 363 ? 2.058 -2.333 -21.388 1.00 91.75 363 LEU A CA 1
ATOM 2916 C C . LEU A 1 363 ? 1.620 -3.729 -21.861 1.00 91.75 363 LEU A C 1
ATOM 2918 O O . LEU A 1 363 ? 1.047 -4.496 -21.084 1.00 91.75 363 LEU A O 1
ATOM 2922 N N . ALA A 1 364 ? 1.878 -4.061 -23.128 1.00 92.81 364 ALA A N 1
ATOM 2923 C CA . ALA A 1 364 ? 1.525 -5.358 -23.695 1.00 92.81 364 ALA A CA 1
ATOM 2924 C C . ALA A 1 364 ? 2.280 -6.515 -23.022 1.00 92.81 364 ALA A C 1
ATOM 2926 O O . ALA A 1 364 ? 1.672 -7.554 -22.768 1.00 92.81 364 ALA A O 1
ATOM 2927 N N . GLU A 1 365 ? 3.565 -6.333 -22.706 1.00 96.06 365 GLU A N 1
ATOM 2928 C CA . GLU A 1 365 ? 4.362 -7.339 -21.992 1.00 96.06 365 GLU A CA 1
ATOM 2929 C C . GLU A 1 365 ? 4.064 -7.373 -20.486 1.00 96.06 365 GLU A C 1
ATOM 2931 O O . GLU A 1 365 ? 3.975 -8.453 -19.908 1.00 96.06 365 GLU A O 1
ATOM 2936 N N . LEU A 1 366 ? 3.782 -6.232 -19.848 1.00 95.38 366 LEU A N 1
ATOM 2937 C CA . LEU A 1 366 ? 3.366 -6.183 -18.441 1.00 95.38 366 LEU A CA 1
ATOM 2938 C C . LEU A 1 366 ? 2.105 -7.011 -18.185 1.00 95.38 366 LEU A C 1
ATOM 2940 O O . LEU A 1 366 ? 2.044 -7.740 -17.197 1.00 95.38 366 LEU A O 1
ATOM 2944 N N . ARG A 1 367 ? 1.123 -6.959 -19.091 1.00 93.81 367 ARG A N 1
ATOM 2945 C CA . ARG A 1 367 ? -0.104 -7.774 -19.003 1.00 93.81 367 ARG A CA 1
ATOM 2946 C C . ARG A 1 367 ? 0.153 -9.282 -19.104 1.00 93.81 367 ARG A C 1
ATOM 2948 O O . ARG A 1 367 ? -0.713 -10.064 -18.733 1.00 93.81 367 ARG A O 1
ATOM 2955 N N . LYS A 1 368 ? 1.321 -9.693 -19.604 1.00 95.56 368 LYS A N 1
ATOM 2956 C CA . LYS A 1 368 ? 1.752 -11.095 -19.706 1.00 95.56 368 LYS A CA 1
ATOM 2957 C C . LYS A 1 368 ? 2.739 -11.486 -18.600 1.00 95.56 368 LYS A C 1
ATOM 2959 O O . LYS A 1 368 ? 3.287 -12.585 -18.659 1.00 95.56 368 LYS A O 1
ATOM 2964 N N . SER A 1 369 ? 2.995 -10.600 -17.630 1.00 93.50 369 SER A N 1
ATOM 2965 C CA . SER A 1 369 ? 3.996 -10.823 -16.581 1.00 93.50 369 SER A CA 1
ATOM 2966 C C . SER A 1 369 ? 3.776 -12.161 -15.888 1.00 93.50 369 SER A C 1
ATOM 2968 O O . SER A 1 369 ? 2.694 -12.433 -15.370 1.00 93.50 369 SER A O 1
ATOM 2970 N N . ASN A 1 370 ? 4.823 -12.980 -15.877 1.00 95.44 370 ASN A N 1
ATOM 2971 C CA . ASN A 1 370 ? 4.862 -14.234 -15.146 1.00 95.44 370 ASN A CA 1
ATOM 2972 C C . ASN A 1 370 ? 6.321 -14.559 -14.811 1.00 95.44 370 ASN A C 1
ATOM 2974 O O . ASN A 1 370 ? 7.039 -15.162 -15.609 1.00 95.44 370 ASN A O 1
ATOM 2978 N N . PHE A 1 371 ? 6.786 -14.096 -13.653 1.00 95.62 371 PHE A N 1
ATOM 2979 C CA . PHE A 1 371 ? 8.158 -14.320 -13.199 1.00 95.62 371 PHE A CA 1
ATOM 2980 C C . PHE A 1 371 ? 8.219 -14.458 -11.681 1.00 95.62 371 PHE A C 1
ATOM 2982 O O . PHE A 1 371 ? 7.382 -13.923 -10.959 1.00 95.62 371 PHE A O 1
ATOM 2989 N N . THR A 1 372 ? 9.229 -15.162 -11.174 1.00 95.94 372 THR A N 1
ATOM 2990 C CA . THR A 1 372 ? 9.427 -15.310 -9.729 1.00 95.94 372 THR A CA 1
ATOM 2991 C C . THR A 1 372 ? 10.310 -14.193 -9.170 1.00 95.94 372 THR A C 1
ATOM 2993 O O . THR A 1 372 ? 11.407 -13.950 -9.672 1.00 95.94 372 THR A O 1
ATOM 2996 N N . LEU A 1 373 ? 9.869 -13.562 -8.083 1.00 95.06 373 LEU A N 1
ATOM 2997 C CA . LEU A 1 373 ? 10.601 -12.559 -7.316 1.00 95.06 373 LEU A CA 1
ATOM 2998 C C . LEU A 1 373 ? 10.433 -12.830 -5.817 1.00 95.06 373 LEU A C 1
ATOM 3000 O O . LEU A 1 373 ? 9.316 -12.873 -5.318 1.00 95.06 373 LEU A O 1
ATOM 3004 N N . LEU A 1 374 ? 11.539 -13.035 -5.092 1.00 93.31 374 LEU A N 1
ATOM 3005 C CA . LEU A 1 374 ? 11.538 -13.333 -3.645 1.00 93.31 374 LEU A CA 1
ATOM 3006 C C . LEU A 1 374 ? 10.522 -14.428 -3.234 1.00 93.31 374 LEU A C 1
ATOM 3008 O O . LEU A 1 374 ? 9.792 -14.291 -2.250 1.00 93.31 374 LEU A O 1
ATOM 3012 N N . ASN A 1 375 ? 10.506 -15.532 -3.991 1.00 90.44 375 ASN A N 1
ATOM 3013 C CA . ASN A 1 375 ? 9.598 -16.679 -3.837 1.00 90.44 375 ASN A CA 1
ATOM 3014 C C . ASN A 1 375 ? 8.106 -16.382 -4.075 1.00 90.44 375 ASN A C 1
ATOM 3016 O O . ASN A 1 375 ? 7.264 -17.187 -3.684 1.00 90.44 375 ASN A O 1
ATOM 3020 N N . GLU A 1 376 ? 7.765 -15.273 -4.729 1.00 91.06 376 GLU A N 1
ATOM 3021 C CA . GLU A 1 376 ? 6.414 -15.012 -5.232 1.00 91.06 376 GLU A CA 1
ATOM 3022 C C . GLU A 1 376 ? 6.400 -14.951 -6.750 1.00 91.06 376 GLU A C 1
ATOM 3024 O O . GLU A 1 376 ? 7.345 -14.468 -7.366 1.00 91.06 376 GLU A O 1
ATOM 3029 N N . THR A 1 377 ? 5.332 -15.456 -7.361 1.00 95.50 377 THR A N 1
ATOM 3030 C CA . THR A 1 377 ? 5.160 -15.382 -8.815 1.00 95.50 377 THR A CA 1
ATOM 3031 C C . THR A 1 377 ? 4.381 -14.121 -9.139 1.00 95.50 377 THR A C 1
ATOM 3033 O O . THR A 1 377 ? 3.186 -14.063 -8.875 1.00 95.50 377 THR A O 1
ATOM 3036 N N . ILE A 1 378 ? 5.046 -13.113 -9.691 1.00 96.44 378 ILE A N 1
ATOM 3037 C CA . ILE A 1 378 ? 4.443 -11.830 -10.044 1.00 96.44 378 ILE A CA 1
ATOM 3038 C C . ILE A 1 378 ? 3.648 -11.992 -11.338 1.00 96.44 378 ILE A C 1
ATOM 3040 O O . ILE A 1 378 ? 4.212 -12.337 -12.379 1.00 96.44 378 ILE A O 1
ATOM 3044 N N . HIS A 1 379 ? 2.343 -11.751 -11.250 1.00 96.25 379 HIS A N 1
ATOM 3045 C CA . HIS A 1 379 ? 1.396 -11.792 -12.360 1.00 96.25 379 HIS A CA 1
ATOM 3046 C C . HIS A 1 379 ? 0.155 -10.948 -12.036 1.00 96.25 379 HIS A C 1
ATOM 3048 O O . HIS A 1 379 ? -0.177 -10.743 -10.866 1.00 96.25 379 HIS A O 1
ATOM 3054 N N . PHE A 1 380 ? -0.516 -10.452 -13.073 1.00 97.00 380 PHE A N 1
ATOM 3055 C CA . PHE A 1 380 ? -1.671 -9.563 -12.947 1.00 97.00 380 PHE A CA 1
ATOM 3056 C C . PHE A 1 380 ? -2.910 -10.183 -13.593 1.00 97.00 380 PHE A C 1
ATOM 3058 O O . PHE A 1 380 ? -2.790 -10.970 -14.536 1.00 97.00 380 PHE A O 1
ATOM 3065 N N . ASP A 1 381 ? -4.093 -9.821 -13.103 1.00 95.81 381 ASP A N 1
ATOM 3066 C CA . ASP A 1 381 ? -5.356 -10.168 -13.750 1.00 95.81 381 ASP A CA 1
ATOM 3067 C C . ASP A 1 381 ? -5.650 -9.268 -14.971 1.00 95.81 381 ASP A C 1
ATOM 3069 O O . ASP A 1 381 ? -4.882 -8.371 -15.339 1.00 95.81 381 ASP A O 1
ATOM 3073 N N . GLU A 1 382 ? -6.797 -9.489 -15.616 1.00 95.06 382 GLU A N 1
ATOM 3074 C CA . GLU A 1 382 ? -7.267 -8.661 -16.738 1.00 95.06 382 GLU A CA 1
ATOM 3075 C C . GLU A 1 382 ? -7.474 -7.179 -16.365 1.00 95.06 382 GLU A C 1
ATOM 3077 O O . GLU A 1 382 ? -7.370 -6.288 -17.216 1.00 95.06 382 GLU A O 1
ATOM 3082 N N . ASN A 1 383 ? -7.701 -6.908 -15.079 1.00 95.75 383 ASN A N 1
ATOM 3083 C CA . ASN A 1 383 ? -7.880 -5.588 -14.492 1.00 95.75 383 ASN A CA 1
ATOM 3084 C C . ASN A 1 383 ? -6.565 -4.997 -13.965 1.00 95.75 383 ASN A C 1
ATOM 3086 O O . ASN A 1 383 ? -6.582 -3.910 -13.389 1.00 95.75 383 ASN A O 1
ATOM 3090 N N . GLY A 1 384 ? -5.412 -5.615 -14.249 1.00 95.75 384 GLY A N 1
ATOM 3091 C CA . GLY A 1 384 ? -4.093 -5.152 -13.810 1.00 95.75 384 GLY A CA 1
ATOM 3092 C C . GLY A 1 384 ? -3.906 -5.155 -12.290 1.00 95.75 384 GLY A C 1
ATOM 3093 O O . GLY A 1 384 ? -3.023 -4.447 -11.804 1.00 95.75 384 GLY A O 1
ATOM 3094 N N . ASP A 1 385 ? -4.740 -5.908 -11.571 1.00 97.19 385 ASP A N 1
ATOM 3095 C CA . ASP A 1 385 ? -4.638 -6.159 -10.137 1.00 97.19 385 ASP A CA 1
ATOM 3096 C C . ASP A 1 385 ? -3.711 -7.356 -9.880 1.00 97.19 385 ASP A C 1
ATOM 3098 O O . ASP A 1 385 ? -3.632 -8.264 -10.717 1.00 97.19 385 ASP A O 1
ATOM 3102 N N . PRO A 1 386 ? -2.985 -7.386 -8.752 1.00 95.44 386 PRO A N 1
ATOM 3103 C CA . PRO A 1 386 ? -2.090 -8.491 -8.447 1.00 95.44 386 PRO A CA 1
ATOM 3104 C C . PRO A 1 386 ? -2.881 -9.767 -8.128 1.00 95.44 386 PRO A C 1
ATOM 3106 O O . PRO A 1 386 ? -3.859 -9.746 -7.386 1.00 95.44 386 PRO A O 1
ATOM 3109 N N . LEU A 1 387 ? -2.415 -10.898 -8.660 1.00 92.69 387 LEU A N 1
ATOM 3110 C CA . LEU A 1 387 ? -2.908 -12.247 -8.326 1.00 92.69 387 LEU A CA 1
ATOM 3111 C C . LEU A 1 387 ? -1.919 -13.033 -7.445 1.00 92.69 387 LEU A C 1
ATOM 3113 O O . LEU A 1 387 ? -2.008 -14.251 -7.290 1.00 92.69 387 LEU A O 1
ATOM 3117 N N . PHE A 1 388 ? -0.937 -12.332 -6.891 1.00 89.56 388 PHE A N 1
ATOM 3118 C CA . PHE A 1 388 ? 0.083 -12.855 -5.988 1.00 89.56 388 PHE A CA 1
ATOM 3119 C C . PHE A 1 388 ? -0.079 -12.233 -4.611 1.00 89.56 388 PHE A C 1
ATOM 3121 O O . PHE A 1 388 ? -0.896 -11.344 -4.451 1.00 89.56 388 PHE A O 1
ATOM 3128 N N . GLY A 1 389 ? 0.708 -12.686 -3.638 1.00 84.94 389 GLY A N 1
ATOM 3129 C CA . GLY A 1 389 ? 0.594 -12.219 -2.265 1.00 84.94 389 GLY A CA 1
ATOM 3130 C C . GLY A 1 389 ? -0.458 -12.981 -1.458 1.00 84.94 389 GLY A C 1
ATOM 3131 O O . GLY A 1 389 ? -1.152 -13.882 -1.930 1.00 84.94 389 GLY A O 1
ATOM 3132 N N . SER A 1 390 ? -0.496 -12.682 -0.166 1.00 85.44 390 SER A N 1
ATOM 3133 C CA . SER A 1 390 ? -1.482 -13.210 0.780 1.00 85.44 390 SER A CA 1
ATOM 3134 C C . SER A 1 390 ? -1.592 -12.242 1.945 1.00 85.44 390 SER A C 1
ATOM 3136 O O . SER A 1 390 ? -0.613 -11.576 2.266 1.00 85.44 390 SER A O 1
ATOM 3138 N N . TYR A 1 391 ? -2.735 -12.206 2.622 1.00 87.56 391 TYR A N 1
ATOM 3139 C CA . TYR A 1 391 ? -2.872 -11.430 3.848 1.00 87.56 391 TYR A CA 1
ATOM 3140 C C . TYR A 1 391 ? -2.611 -12.269 5.091 1.00 87.56 391 TYR A C 1
ATOM 3142 O O . TYR A 1 391 ? -2.985 -13.437 5.198 1.00 87.56 391 TYR A O 1
ATOM 3150 N N . ASN A 1 392 ? -1.998 -11.614 6.064 1.00 88.25 392 ASN A N 1
ATOM 3151 C CA . ASN A 1 392 ? -1.804 -12.093 7.412 1.00 88.25 392 ASN A CA 1
ATOM 3152 C C . ASN A 1 392 ? -2.662 -11.299 8.362 1.00 88.25 392 ASN A C 1
ATOM 3154 O O . ASN A 1 392 ? -2.742 -10.076 8.267 1.00 88.25 392 ASN A O 1
ATOM 3158 N N . ILE A 1 393 ? -3.193 -12.005 9.349 1.00 91.00 393 ILE A N 1
ATOM 3159 C CA . ILE A 1 393 ? -3.693 -11.363 10.548 1.00 91.00 393 ILE A CA 1
ATOM 3160 C C . ILE A 1 393 ? -2.498 -11.223 11.484 1.00 91.00 393 ILE A C 1
ATOM 3162 O O . ILE A 1 393 ? -1.845 -12.213 11.826 1.00 91.00 393 ILE A O 1
ATOM 3166 N N . VAL A 1 394 ? -2.171 -9.996 11.861 1.00 91.12 394 VAL A N 1
ATOM 3167 C CA . VAL A 1 394 ? -1.101 -9.692 12.807 1.00 91.12 394 VAL A CA 1
ATOM 3168 C C . VAL A 1 394 ? -1.688 -9.247 14.136 1.00 91.12 394 VAL A C 1
ATOM 3170 O O . VAL A 1 394 ? -2.726 -8.603 14.184 1.00 91.12 394 VAL A O 1
ATOM 3173 N N . PHE A 1 395 ? -1.035 -9.599 15.235 1.00 90.31 395 PHE A N 1
ATOM 3174 C CA . PHE A 1 395 ? -1.426 -9.154 16.571 1.00 90.31 395 PHE A CA 1
ATOM 3175 C C . PHE A 1 395 ? -0.249 -8.472 17.247 1.00 90.31 395 PHE A C 1
ATOM 3177 O O . PHE A 1 395 ? 0.839 -9.054 17.302 1.00 90.31 395 PHE A O 1
ATOM 3184 N N . TRP A 1 396 ? -0.468 -7.272 17.782 1.00 89.06 396 TRP A N 1
ATOM 3185 C CA . TRP A 1 396 ? 0.545 -6.560 18.557 1.00 89.06 396 TRP A CA 1
ATOM 3186 C C . TRP A 1 396 ? 0.629 -7.154 19.958 1.00 89.06 396 TRP A C 1
ATOM 3188 O O . TRP A 1 396 ? -0.328 -7.132 20.730 1.00 89.06 396 TRP A O 1
ATOM 3198 N N . ASN A 1 397 ? 1.782 -7.729 20.284 1.00 75.19 397 ASN A N 1
ATOM 3199 C CA . ASN A 1 397 ? 1.972 -8.446 21.531 1.00 75.19 397 ASN A CA 1
ATOM 3200 C C . ASN A 1 397 ? 2.431 -7.536 22.684 1.00 75.19 397 ASN A C 1
ATOM 3202 O O . ASN A 1 397 ? 2.740 -6.356 22.520 1.00 75.19 397 ASN A O 1
ATOM 3206 N N . GLN A 1 398 ? 2.566 -8.137 23.869 1.00 61.91 398 GLN A N 1
ATOM 3207 C CA . GLN A 1 398 ? 3.030 -7.443 25.070 1.00 61.91 398 GLN A CA 1
ATOM 3208 C C . GLN A 1 398 ? 4.447 -6.858 24.934 1.00 61.91 398 GLN A C 1
ATOM 3210 O O . GLN A 1 398 ? 4.735 -5.858 25.583 1.00 61.91 398 GLN A O 1
ATOM 3215 N N . SER A 1 399 ? 5.334 -7.422 24.112 1.00 62.78 399 SER A N 1
ATOM 3216 C CA . SER A 1 399 ? 6.685 -6.888 23.881 1.00 62.78 399 SER A CA 1
ATOM 3217 C C . SER A 1 399 ? 6.756 -5.811 22.791 1.00 62.78 399 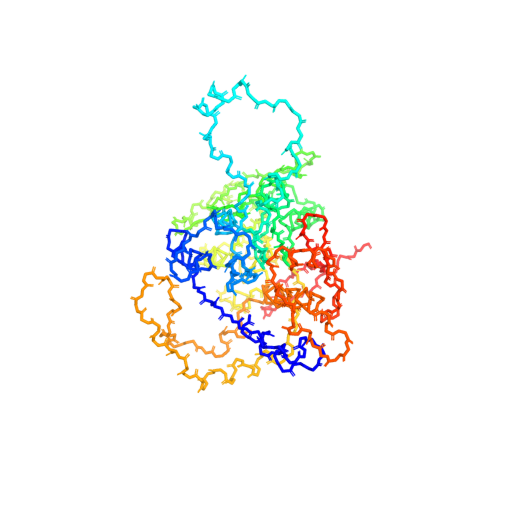SER A C 1
ATOM 3219 O O . SER A 1 399 ? 7.859 -5.388 22.460 1.00 62.78 399 SER A O 1
ATOM 3221 N N . GLY A 1 400 ? 5.624 -5.369 22.229 1.00 55.84 400 GLY A N 1
ATOM 3222 C CA . GLY A 1 400 ? 5.612 -4.406 21.123 1.00 55.84 400 GLY A CA 1
ATOM 3223 C C . GLY A 1 400 ? 6.086 -5.006 19.794 1.00 55.84 400 GLY A C 1
ATOM 3224 O O . GLY A 1 400 ? 6.579 -4.301 18.922 1.00 55.84 400 GLY A O 1
ATOM 3225 N N . SER A 1 401 ? 5.988 -6.324 19.635 1.00 59.72 401 SER A N 1
ATOM 3226 C CA . SER A 1 401 ? 6.269 -7.034 18.383 1.00 59.72 401 SER A CA 1
ATOM 3227 C C . SER A 1 401 ? 4.993 -7.667 17.839 1.00 59.72 401 SER A C 1
ATOM 3229 O O . SER A 1 401 ? 4.100 -8.030 18.605 1.00 59.72 401 SER A O 1
ATOM 3231 N N . TYR A 1 402 ? 4.899 -7.835 16.524 1.00 65.00 402 TYR A N 1
ATOM 3232 C CA . TYR A 1 402 ? 3.740 -8.470 15.908 1.00 65.00 402 TYR A CA 1
ATOM 3233 C C . TYR A 1 402 ? 3.940 -9.983 15.738 1.00 65.00 402 TYR A C 1
ATOM 3235 O O . TYR A 1 402 ? 5.030 -10.451 15.409 1.00 65.00 402 TYR A O 1
ATOM 3243 N N . PHE A 1 403 ? 2.875 -10.761 15.940 1.00 60.94 403 PHE A N 1
ATOM 3244 C CA . PHE A 1 403 ? 2.837 -12.187 15.601 1.00 60.94 403 PHE A CA 1
ATOM 3245 C C . PHE A 1 403 ? 1.847 -12.452 14.475 1.00 60.94 403 PHE A C 1
ATOM 3247 O O . PHE A 1 403 ? 0.755 -11.890 14.467 1.00 60.94 403 PHE A O 1
ATOM 3254 N N . ARG A 1 404 ? 2.208 -13.365 13.567 1.00 66.06 404 ARG A N 1
ATOM 3255 C CA . ARG A 1 404 ? 1.308 -13.878 12.531 1.00 66.06 404 ARG A CA 1
ATOM 3256 C C . ARG A 1 404 ? 0.315 -14.851 13.166 1.00 66.06 404 ARG A C 1
ATOM 3258 O O . ARG A 1 404 ? 0.710 -15.911 13.652 1.00 66.06 404 ARG A O 1
ATOM 3265 N N . MET A 1 405 ? -0.962 -14.494 13.160 1.00 56.72 405 MET A N 1
ATOM 3266 C CA . MET A 1 405 ? -2.059 -15.397 13.477 1.00 56.72 405 MET A CA 1
ATOM 3267 C C . MET A 1 405 ? -2.448 -16.147 12.204 1.00 56.72 405 MET A C 1
ATOM 3269 O O . MET A 1 405 ? -2.873 -15.548 11.219 1.00 56.72 405 MET A O 1
ATOM 3273 N N . PHE A 1 406 ? -2.290 -17.469 12.221 1.00 52.41 406 PHE A N 1
ATOM 3274 C CA . PHE A 1 406 ? -2.903 -18.325 11.213 1.00 52.41 406 PHE A CA 1
ATOM 3275 C C . PHE A 1 406 ? -4.328 -18.636 11.673 1.00 52.41 406 PHE A C 1
ATOM 3277 O O . PHE A 1 406 ? -4.484 -19.095 12.812 1.00 52.41 406 PHE A O 1
ATOM 3284 N N . PRO A 1 407 ? -5.362 -18.402 10.847 1.00 42.09 407 PRO A N 1
ATOM 3285 C CA . PRO A 1 407 ? -6.688 -18.893 11.177 1.00 42.09 407 PRO A CA 1
ATOM 3286 C C . PRO A 1 407 ? -6.603 -20.415 11.350 1.00 42.09 407 PRO A C 1
ATOM 3288 O O . PRO A 1 407 ? -6.081 -21.123 10.487 1.00 42.09 407 PRO A O 1
ATOM 3291 N N . ARG A 1 408 ? -7.060 -20.921 12.502 1.00 30.25 408 ARG A N 1
ATOM 3292 C CA . ARG A 1 408 ? -7.366 -22.348 12.638 1.00 30.25 408 ARG A CA 1
ATOM 3293 C C . ARG A 1 408 ? -8.630 -22.574 11.813 1.00 30.25 408 ARG A C 1
ATOM 3295 O O . ARG A 1 408 ? -9.696 -22.159 12.254 1.00 30.25 408 ARG A O 1
ATOM 3302 N N . LEU A 1 409 ? -8.461 -23.125 10.611 1.00 31.23 409 LEU A N 1
ATOM 3303 C CA . LEU A 1 409 ? -9.559 -23.630 9.783 1.00 31.23 409 LEU A CA 1
ATOM 3304 C C . LEU A 1 409 ? -10.278 -24.784 10.485 1.00 31.23 409 LEU A C 1
ATOM 3306 O O . LEU A 1 409 ? -9.572 -25.607 11.120 1.00 31.23 409 LEU A O 1
#

Organism: Betta splendens (NCBI:txid158456)

Radius of gyration: 23.9 Å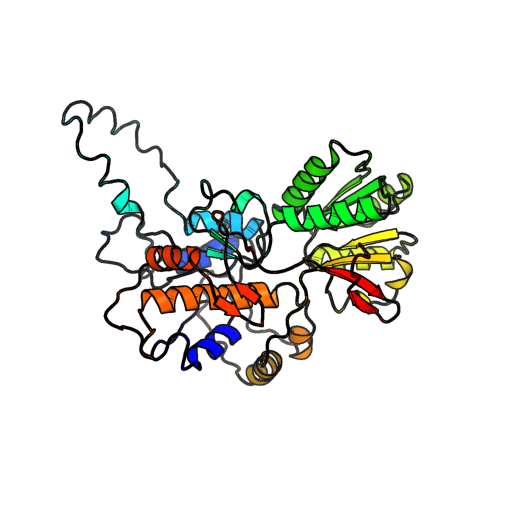; chains: 1; bounding box: 55×49×77 Å

Secondary structure (DSSP, 8-state):
-HHHHHHHHT-SSSSTT------------HHHHHHHHHHHT-BTTB--TT--TTT---S---EE--SSHHHHHHHHHHH--S-------SSHHHHTSSS--SS-TTTTTTGGGGG---EEESS---GGGG-TTT-TTEEESSPPHHHHHHHHHHHHHHTT--EEEEEEESSHHHHHHHHHHHHHHTTSS-EEEEEEEE-TT--HHHHHHHHHHTT--EEEEES-HHHHHHHHHHHHHTT--SEEEEE-TTTTT-SSGGGSTTHHHHEEEEEEEPPPPP-TTHHHHHHHHTT----------SS----S--TT--HHHHHHS--TTHHHHHHHHHHHHHHHHHHTTGGGSS--TTPPP-HHHHHHHHTT--EEETTEEE-B-TTS-B-----EEEEE-TTS-EEEEPP--

pLDDT: mean 83.21, std 18.73, range [30.25, 98.81]

InterPro domains:
  IPR000068 GPCR, family 3, extracellular calcium-sensing receptor-related [PR00592] (170-191)
  IPR000068 GPCR, family 3, extracellular calcium-sensing receptor-related [PR00592] (229-244)
  IPR000068 GPCR, family 3, extracellular calcium-sensing receptor-related [PR00592] (265-283)
  IPR000068 GPCR, family 3, extracellular calcium-sensing receptor-related [PTHR24061] (1-398)
  IPR000337 GPCR, family 3 [PR00248] (9-28)
  IPR000337 GPCR, family 3 [PR00248] (63-89)
  IPR001828 Receptor, ligand binding region [PF01094] (1-398)
  IPR028082 Periplasmic binding protein-like I [SSF53822] (1-401)

Sequence (409 aa):
MRFSVEQINNSTKLLPNVSLGYQIFDQCSDTHSFPGVLNLISEKNEIQPWSEPHMNVSEVIAVIGAYTSTETRTVAPLFMVNLIPMVLSIWLQIYLNFFYLMQLKTLQCWSFLHYVIQQVSYGAASSIFSSKQNFPSFLRTVHPNKDVIEVVINILLNFNWSWVAFLYSDNDYGQDGLALFMDKIKDTEMCLAYNKGLDYYTNYTQIFEQINEQRINVIIVFAPEWNAEALITSAIQQNVTNKVWIAGDAWSLNKQLPKENGIRNVGTILGVAEPAKLIPGFSDFIYSSENQNQCEDFVQQKLCNQRCNCEGLTPEDVINADPSFNFPVYSAVYATSYALHHVLQCESGRCNDNITVYPYMILAELRKSNFTLLNETIHFDENGDPLFGSYNIVFWNQSGSYFRMFPRL